Protein AF-A0A2D8RCN9-F1 (afdb_monomer)

Nearest PDB structures (foldseek):
  6jfw-assembly2_B  TM=8.640E-01  e=1.406E-09  Pseudomonas aeruginosa PAO1
  7rjj-assembly2_B  TM=8.449E-01  e=4.395E-07  Klebsiella pneumoniae subsp. pneumoniae
  5u1h-assembly3_C  TM=7.715E-01  e=1.608E-07  Pseudomonas aeruginosa PAO1
  7bba-assembly4_D  TM=8.956E-01  e=3.612E-06  Escherichia coli
  4g88-assembly4_G  TM=7.621E-01  e=7.806E-07  Acinetobacter baumannii

Structure (mmCIF, N/CA/C/O backbone):
data_AF-A0A2D8RCN9-F1
#
_entry.id   AF-A0A2D8RCN9-F1
#
loop_
_atom_site.group_PDB
_atom_site.id
_atom_site.type_symbol
_atom_site.label_atom_id
_atom_site.label_alt_id
_atom_site.label_comp_id
_atom_site.label_asym_id
_atom_site.label_entity_id
_atom_site.label_seq_id
_atom_site.pdbx_PDB_ins_code
_atom_site.Cartn_x
_atom_site.Cartn_y
_atom_site.Cartn_z
_atom_site.occupancy
_atom_site.B_iso_or_equiv
_atom_site.auth_seq_id
_atom_site.auth_comp_id
_atom_site.auth_asym_id
_atom_site.auth_atom_id
_atom_site.pdbx_PDB_model_num
ATOM 1 N N . MET A 1 1 ? -34.559 -6.025 42.434 1.00 45.88 1 MET A N 1
ATOM 2 C CA . MET A 1 1 ? -33.204 -6.104 43.014 1.00 45.88 1 MET A CA 1
ATOM 3 C C . MET A 1 1 ? -32.524 -4.749 42.819 1.00 45.88 1 MET A C 1
ATOM 5 O O . MET A 1 1 ? -33.248 -3.828 42.455 1.00 45.88 1 MET A O 1
ATOM 9 N N . ALA A 1 2 ? -31.255 -4.572 43.208 1.00 44.44 2 ALA A N 1
ATOM 10 C CA . ALA A 1 2 ? -30.602 -3.303 43.593 1.00 44.44 2 ALA A CA 1
ATOM 11 C C . ALA A 1 2 ? -31.522 -2.137 44.018 1.00 44.44 2 ALA A C 1
ATOM 13 O O . ALA A 1 2 ? -31.627 -1.945 45.213 1.00 44.44 2 ALA A O 1
ATOM 14 N N . ALA A 1 3 ? -32.235 -1.412 43.143 1.00 52.38 3 ALA A N 1
ATOM 15 C CA . ALA A 1 3 ? -33.271 -0.433 43.532 1.00 52.38 3 ALA A CA 1
ATOM 16 C C . ALA A 1 3 ? -34.379 -1.017 44.448 1.00 52.38 3 ALA A C 1
ATOM 18 O O . ALA A 1 3 ? -34.715 -0.443 45.481 1.00 52.38 3 ALA A O 1
ATOM 19 N N . ASP A 1 4 ? -34.890 -2.208 44.129 1.00 64.31 4 ASP A N 1
ATOM 20 C CA . ASP A 1 4 ? -35.843 -2.951 44.972 1.00 64.31 4 ASP A CA 1
ATOM 21 C C . ASP A 1 4 ? -35.150 -3.625 46.176 1.00 64.31 4 ASP A C 1
ATOM 23 O O . ASP A 1 4 ? -35.757 -3.775 47.229 1.00 64.31 4 ASP A O 1
ATOM 27 N N . ASP A 1 5 ? -33.847 -3.924 46.098 1.00 67.81 5 ASP A N 1
ATOM 28 C CA . ASP A 1 5 ? -33.084 -4.317 47.294 1.00 67.81 5 ASP A CA 1
ATOM 29 C C . ASP A 1 5 ? -32.803 -3.107 48.212 1.00 67.81 5 ASP A C 1
ATOM 31 O O . ASP A 1 5 ? -32.760 -3.273 49.426 1.00 67.81 5 ASP A O 1
ATOM 35 N N . PHE A 1 6 ? -32.691 -1.892 47.664 1.00 71.12 6 PHE A N 1
ATOM 36 C CA . PHE A 1 6 ? -32.593 -0.621 48.382 1.00 71.12 6 PHE A CA 1
ATOM 37 C C . PHE A 1 6 ? -33.920 -0.324 49.075 1.00 71.12 6 PHE A C 1
ATOM 39 O O . PHE A 1 6 ? -33.935 -0.117 50.281 1.00 71.12 6 PHE A O 1
ATOM 46 N N . SER A 1 7 ? -35.040 -0.431 48.352 1.00 75.50 7 SER A N 1
ATOM 47 C CA . SER A 1 7 ? -36.387 -0.293 48.916 1.00 75.50 7 SER A CA 1
ATOM 48 C C . SER A 1 7 ? -36.685 -1.369 49.972 1.00 75.50 7 SER A C 1
ATOM 50 O O . SER A 1 7 ? -37.251 -1.070 51.022 1.00 75.50 7 SER A O 1
ATOM 52 N N . GLN A 1 8 ? -36.233 -2.615 49.783 1.00 76.25 8 GLN A N 1
ATOM 53 C CA . GLN A 1 8 ? -36.321 -3.660 50.812 1.00 76.25 8 GLN A CA 1
ATOM 54 C C . GLN A 1 8 ? -35.371 -3.419 51.998 1.00 76.25 8 GLN A C 1
ATOM 56 O O . GLN A 1 8 ? -35.715 -3.787 53.123 1.00 76.25 8 GLN A O 1
ATOM 61 N N . ALA A 1 9 ? -34.192 -2.825 51.786 1.00 81.25 9 ALA A N 1
ATOM 62 C CA . ALA A 1 9 ? -33.274 -2.441 52.857 1.00 81.25 9 ALA A CA 1
ATOM 63 C C . ALA A 1 9 ? -33.846 -1.281 53.684 1.00 81.25 9 ALA A C 1
ATOM 65 O O . ALA A 1 9 ? -33.866 -1.365 54.908 1.00 81.25 9 ALA A O 1
ATOM 66 N N . GLU A 1 10 ? -34.394 -0.263 53.023 1.00 79.88 10 GLU A N 1
ATOM 67 C CA . GLU A 1 10 ? -35.113 0.867 53.614 1.00 79.88 10 GLU A CA 1
ATOM 68 C C . GLU A 1 10 ? -36.362 0.396 54.372 1.00 79.88 10 GLU A C 1
ATOM 70 O O . GLU A 1 10 ? -36.532 0.717 55.546 1.00 79.88 10 GLU A O 1
ATOM 75 N N . THR A 1 11 ? -37.175 -0.478 53.771 1.00 85.69 11 THR A N 1
ATOM 76 C CA . THR A 1 11 ? -38.325 -1.108 54.438 1.00 85.69 11 THR A CA 1
ATOM 77 C C . THR A 1 11 ? -37.889 -1.856 55.699 1.00 85.69 11 THR A C 1
ATOM 79 O O . THR A 1 11 ? -38.505 -1.707 56.753 1.00 85.69 11 THR A O 1
ATOM 82 N N . LYS A 1 12 ? -36.799 -2.635 55.643 1.00 85.81 12 LYS A N 1
ATOM 83 C CA . LYS A 1 12 ? -36.274 -3.349 56.820 1.00 85.81 12 LYS A CA 1
ATOM 84 C C . LYS A 1 12 ? -35.657 -2.422 57.860 1.00 85.81 12 LYS A C 1
ATOM 86 O O . LYS A 1 12 ? -35.765 -2.723 59.043 1.00 85.81 12 LYS A O 1
ATOM 91 N N . TYR A 1 13 ? -35.080 -1.298 57.452 1.00 80.94 13 TYR A N 1
ATOM 92 C CA . TYR A 1 13 ? -34.601 -0.253 58.352 1.00 80.94 13 TYR A CA 1
ATOM 93 C C . TYR A 1 13 ? -35.768 0.425 59.093 1.00 80.94 13 TYR A C 1
ATOM 95 O O . TYR A 1 13 ? -35.747 0.510 60.321 1.00 80.94 13 TYR A O 1
ATOM 103 N N . VAL A 1 14 ? -36.843 0.789 58.384 1.00 85.56 14 VAL A N 1
ATOM 104 C CA . VAL A 1 14 ? -38.084 1.330 58.973 1.00 85.56 14 VAL A CA 1
ATOM 105 C C . VAL A 1 14 ? -38.766 0.314 59.899 1.00 85.56 14 VAL A C 1
ATOM 107 O O . VAL A 1 14 ? -39.275 0.691 60.955 1.00 85.56 14 VAL A O 1
ATOM 110 N N . LEU A 1 15 ? -38.763 -0.977 59.551 1.00 86.31 15 LEU A N 1
ATOM 111 C CA . LEU A 1 15 ? -39.261 -2.039 60.433 1.00 86.31 15 LEU A CA 1
ATOM 112 C C . LEU A 1 15 ? -38.362 -2.224 61.667 1.00 86.31 15 LEU A C 1
ATOM 114 O O . LEU A 1 15 ? -38.881 -2.363 62.770 1.00 86.31 15 LEU A O 1
ATOM 118 N N . ALA A 1 16 ? -37.035 -2.159 61.520 1.00 81.75 16 ALA A N 1
ATOM 119 C CA . ALA A 1 16 ? -36.100 -2.252 62.642 1.00 81.75 16 ALA A CA 1
ATOM 120 C C . ALA A 1 16 ? -36.299 -1.104 63.649 1.00 81.75 16 ALA A C 1
ATOM 122 O O . ALA A 1 16 ? -36.331 -1.350 64.854 1.00 81.75 16 ALA A O 1
ATOM 123 N N . GLN A 1 17 ? -36.525 0.130 63.180 1.00 82.88 17 GLN A N 1
ATOM 124 C CA . GLN A 1 17 ? -36.860 1.265 64.057 1.00 82.88 17 GLN A CA 1
ATOM 125 C C . GLN A 1 17 ? -38.131 1.031 64.897 1.00 82.88 17 GLN A C 1
ATOM 127 O O . GLN A 1 17 ? -38.249 1.583 65.988 1.00 82.88 17 GLN A O 1
ATOM 132 N N . LYS A 1 18 ? -39.066 0.202 64.414 1.00 87.50 18 LYS A N 1
ATOM 133 C CA . LYS A 1 18 ? -40.339 -0.124 65.082 1.00 87.50 18 LYS A CA 1
ATOM 134 C C . LYS A 1 18 ? -40.298 -1.429 65.894 1.00 87.50 18 LYS A C 1
ATOM 136 O O . LYS A 1 18 ? -41.269 -1.736 66.583 1.00 87.50 18 LYS A O 1
ATOM 141 N N . ALA A 1 19 ? -39.205 -2.192 65.827 1.00 84.94 19 ALA A N 1
ATOM 142 C CA . ALA A 1 19 ? -39.074 -3.492 66.484 1.00 84.94 19 ALA A CA 1
ATOM 143 C C . ALA A 1 19 ? -38.985 -3.356 68.014 1.00 84.94 19 ALA A C 1
ATOM 145 O O . ALA A 1 19 ? -38.155 -2.600 68.536 1.00 84.94 19 ALA A O 1
ATOM 146 N N . GLN A 1 20 ? -39.811 -4.118 68.738 1.00 83.62 20 GLN A N 1
ATOM 147 C CA . GLN A 1 20 ? -39.915 -4.023 70.201 1.00 83.62 20 GLN A CA 1
ATOM 148 C C . GLN A 1 20 ? -38.786 -4.757 70.937 1.00 83.62 20 GLN A C 1
ATOM 150 O O . GLN A 1 20 ? -38.490 -4.425 72.083 1.00 83.62 20 GLN A O 1
ATOM 155 N N . THR A 1 21 ? -38.120 -5.717 70.287 1.00 88.00 21 THR A N 1
ATOM 156 C CA . THR A 1 21 ? -37.017 -6.487 70.885 1.00 88.00 21 THR A CA 1
ATOM 157 C C . THR A 1 21 ? -35.681 -6.207 70.196 1.00 88.00 21 THR A C 1
ATOM 159 O O . THR A 1 21 ? -35.629 -5.912 69.000 1.00 88.00 21 THR A O 1
ATOM 162 N N . SER A 1 22 ? -34.575 -6.327 70.941 1.00 79.56 22 SER A N 1
ATOM 163 C CA . SER A 1 22 ? -33.226 -6.130 70.385 1.00 79.56 22 SER A CA 1
ATOM 164 C C . SER A 1 22 ? -32.898 -7.156 69.294 1.00 79.56 22 SER A C 1
ATOM 166 O O . SER A 1 22 ? -32.388 -6.785 68.242 1.00 79.56 22 SER A O 1
ATOM 168 N N . ALA A 1 23 ? -33.254 -8.428 69.506 1.00 84.06 23 ALA A N 1
ATOM 169 C CA . ALA A 1 23 ? -32.973 -9.515 68.565 1.00 84.06 23 ALA A CA 1
ATOM 170 C C . ALA A 1 23 ? -33.736 -9.369 67.233 1.00 84.06 23 ALA A C 1
ATOM 172 O O . ALA A 1 23 ? -33.190 -9.628 66.161 1.00 84.06 23 ALA A O 1
ATOM 173 N N . GLU A 1 24 ? -34.991 -8.913 67.274 1.00 79.44 24 GLU A N 1
ATOM 174 C CA . GLU A 1 24 ? -35.773 -8.619 66.068 1.00 79.44 24 GLU A CA 1
ATOM 175 C C . GLU A 1 24 ? -35.182 -7.432 65.294 1.00 79.44 24 GLU A C 1
ATOM 177 O O . GLU A 1 24 ? -35.004 -7.509 64.075 1.00 79.44 24 GLU A O 1
ATOM 182 N N . ARG A 1 25 ? -34.813 -6.363 66.013 1.00 85.06 25 ARG A N 1
ATOM 183 C CA . ARG A 1 25 ? -34.177 -5.160 65.459 1.00 85.06 25 ARG A CA 1
ATOM 184 C C . ARG A 1 25 ? -32.861 -5.488 64.753 1.00 85.06 25 ARG A C 1
ATOM 186 O O . ARG A 1 25 ? -32.654 -5.069 63.616 1.00 85.06 25 ARG A O 1
ATOM 193 N N . GLU A 1 26 ? -32.013 -6.284 65.395 1.00 82.69 26 GLU A N 1
ATOM 194 C CA . GLU A 1 26 ? -30.737 -6.763 64.859 1.00 82.69 26 GLU A CA 1
ATOM 195 C C . GLU A 1 26 ? -30.936 -7.679 63.639 1.00 82.69 26 GLU A C 1
ATOM 197 O O . GLU A 1 26 ? -30.328 -7.470 62.590 1.00 82.69 26 GLU A O 1
ATOM 202 N N . SER A 1 27 ? -31.878 -8.625 63.712 1.00 88.25 27 SER A N 1
ATOM 203 C CA . SER A 1 27 ? -32.234 -9.506 62.592 1.00 88.25 27 SER A CA 1
ATOM 204 C C . SER A 1 27 ? -32.756 -8.745 61.364 1.00 88.25 27 SER A C 1
ATOM 206 O O . SER A 1 27 ? -32.483 -9.134 60.223 1.00 88.25 27 SER A O 1
ATOM 208 N N . LEU A 1 28 ? -33.529 -7.675 61.565 1.00 82.81 28 LEU A N 1
ATOM 209 C CA . LEU A 1 28 ? -34.005 -6.808 60.484 1.00 82.81 28 LEU A CA 1
ATOM 210 C C . LEU A 1 28 ? -32.869 -5.951 59.912 1.00 82.81 28 LEU A C 1
ATOM 212 O O . LEU A 1 28 ? -32.741 -5.878 58.690 1.00 82.81 28 LEU A O 1
ATOM 216 N N . ALA A 1 29 ? -32.007 -5.390 60.767 1.00 76.25 29 ALA A N 1
ATOM 217 C CA . ALA A 1 29 ? -30.841 -4.610 60.357 1.00 76.25 29 ALA A CA 1
ATOM 218 C C . ALA A 1 29 ? -29.852 -5.437 59.518 1.00 76.25 29 ALA A C 1
ATOM 220 O O . ALA A 1 29 ? -29.492 -5.012 58.422 1.00 76.25 29 ALA A O 1
ATOM 221 N N . ILE A 1 30 ? -29.489 -6.651 59.954 1.00 83.81 30 ILE A N 1
ATOM 222 C CA . ILE A 1 30 ? -28.629 -7.573 59.187 1.00 83.81 30 ILE A CA 1
ATOM 223 C C . ILE A 1 30 ? -29.259 -7.869 57.820 1.00 83.81 30 ILE A C 1
ATOM 225 O O . ILE A 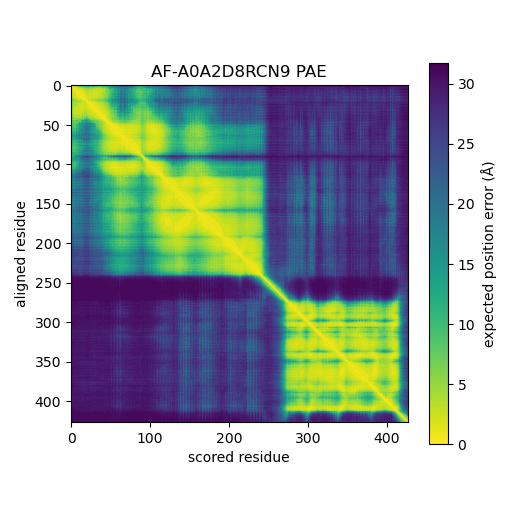1 30 ? -28.617 -7.697 56.785 1.00 83.81 30 ILE A O 1
ATOM 229 N N . ARG A 1 31 ? -30.547 -8.237 57.789 1.00 83.06 31 ARG A N 1
ATOM 230 C CA . ARG A 1 31 ? -31.265 -8.539 56.538 1.00 83.06 31 ARG A CA 1
ATOM 231 C C . ARG A 1 31 ? -31.458 -7.317 55.628 1.00 83.06 31 ARG A C 1
ATOM 233 O O . ARG A 1 31 ? -31.720 -7.514 54.439 1.00 83.06 31 ARG A O 1
ATOM 240 N N . GLY A 1 32 ? -31.367 -6.097 56.158 1.00 79.44 32 GLY A N 1
ATOM 241 C CA . GLY A 1 32 ? -31.302 -4.847 55.396 1.00 79.44 32 GLY A CA 1
ATOM 242 C C . GLY A 1 32 ? -29.897 -4.574 54.851 1.00 79.44 32 GLY A C 1
ATOM 243 O O . GLY A 1 32 ? -29.747 -4.297 53.666 1.00 79.44 32 GLY A O 1
ATOM 244 N N . LEU A 1 33 ? -28.854 -4.759 55.664 1.00 81.19 33 LEU A N 1
ATOM 245 C CA . LEU A 1 33 ? -27.451 -4.613 55.256 1.00 81.19 33 LEU A CA 1
ATOM 246 C C . LEU A 1 33 ? -27.048 -5.614 54.166 1.00 81.19 33 LEU A C 1
ATOM 248 O O . LEU A 1 33 ? -26.389 -5.225 53.206 1.00 81.19 33 LEU A O 1
ATOM 252 N N . THR A 1 34 ? -27.491 -6.875 54.238 1.00 82.88 34 THR A N 1
ATOM 253 C CA . THR A 1 34 ? -27.277 -7.855 53.154 1.00 82.88 34 THR A CA 1
ATOM 254 C C . THR A 1 34 ? -27.905 -7.385 51.841 1.00 82.88 34 THR A C 1
ATOM 256 O O . THR A 1 34 ? -27.310 -7.544 50.775 1.00 82.88 34 THR A O 1
ATOM 259 N N . LYS A 1 35 ? -29.095 -6.774 51.907 1.00 79.12 35 LYS A N 1
ATOM 260 C CA . LYS A 1 35 ? -29.800 -6.226 50.742 1.00 79.12 35 LYS A CA 1
ATOM 261 C C . LYS A 1 35 ? -29.072 -5.007 50.168 1.00 79.12 35 LYS A C 1
ATOM 263 O O . LYS A 1 35 ? -28.810 -4.983 48.970 1.00 79.12 35 LYS A O 1
ATOM 268 N N . LEU A 1 36 ? -28.637 -4.077 51.019 1.00 77.44 36 LEU A N 1
ATOM 269 C CA . LEU A 1 36 ? -27.846 -2.909 50.624 1.00 77.44 36 LEU A CA 1
ATOM 270 C C . LEU A 1 36 ? -26.486 -3.300 50.010 1.00 77.44 36 LEU A C 1
ATOM 272 O O . LEU A 1 36 ? -26.082 -2.743 48.995 1.00 77.44 36 LEU A O 1
ATOM 276 N N . SER A 1 37 ? -25.806 -4.296 50.587 1.00 76.25 37 SER A N 1
ATOM 277 C CA . SER A 1 37 ? -24.548 -4.859 50.073 1.00 76.25 37 SER A CA 1
ATOM 278 C C . SER A 1 37 ? -24.736 -5.510 48.697 1.00 76.25 37 SER A C 1
ATOM 280 O O . SER A 1 37 ? -24.007 -5.200 47.758 1.00 76.25 37 SER A O 1
ATOM 282 N N . THR A 1 38 ? -25.790 -6.321 48.539 1.00 73.75 38 THR A N 1
ATOM 283 C CA . THR A 1 38 ? -26.165 -6.925 47.248 1.00 73.75 38 THR A CA 1
ATOM 284 C C . THR A 1 38 ? -26.457 -5.852 46.196 1.00 73.75 38 THR A C 1
ATOM 286 O O . THR A 1 38 ? -26.007 -5.965 45.055 1.00 73.75 38 THR A O 1
ATOM 289 N N . ALA A 1 39 ? -27.178 -4.794 46.582 1.00 69.06 39 ALA A N 1
ATOM 290 C CA . ALA A 1 39 ? -27.499 -3.681 45.700 1.00 69.06 39 ALA A CA 1
ATOM 291 C C . ALA A 1 39 ? -26.240 -2.931 45.241 1.00 69.06 39 ALA A C 1
ATOM 293 O O . ALA A 1 39 ? -26.051 -2.676 44.051 1.00 69.06 39 ALA A O 1
ATOM 294 N N . ARG A 1 40 ? -25.349 -2.630 46.189 1.00 71.75 40 ARG A N 1
ATOM 295 C CA . ARG A 1 40 ? -24.072 -1.966 45.939 1.00 71.75 40 ARG A CA 1
ATOM 296 C C . ARG A 1 40 ? -23.185 -2.775 44.992 1.00 71.75 40 ARG A C 1
ATOM 298 O O . ARG A 1 40 ? -22.709 -2.223 44.009 1.00 71.75 40 ARG A O 1
ATOM 305 N N . GLN A 1 41 ? -23.036 -4.077 45.229 1.00 71.75 41 GLN A N 1
ATOM 306 C CA . GLN A 1 41 ? -22.206 -4.955 44.398 1.00 71.75 41 GLN A CA 1
ATOM 307 C C . GLN A 1 41 ? -22.737 -5.076 42.954 1.00 71.75 41 GLN A C 1
ATOM 309 O O . GLN A 1 41 ? -21.954 -5.157 42.009 1.00 71.75 41 GLN A O 1
ATOM 314 N N . GLN A 1 42 ? -24.063 -5.040 42.761 1.00 68.94 42 GLN A N 1
ATOM 315 C CA . GLN A 1 42 ? -24.689 -4.997 41.429 1.00 68.94 42 GLN A CA 1
ATOM 316 C C . GLN A 1 42 ? -24.431 -3.661 40.712 1.00 68.94 42 GLN A C 1
ATOM 318 O O . GLN A 1 42 ? -24.084 -3.658 39.530 1.00 68.94 42 GLN A O 1
ATOM 323 N N . ALA A 1 43 ? -24.546 -2.536 41.425 1.00 69.56 43 ALA A N 1
ATOM 324 C CA . ALA A 1 43 ? -24.258 -1.210 40.880 1.00 69.56 43 ALA A CA 1
ATOM 325 C C . ALA A 1 43 ? -22.771 -1.040 40.516 1.00 69.56 43 ALA A C 1
ATOM 327 O O . ALA A 1 43 ? -22.462 -0.563 39.426 1.00 69.56 43 ALA A O 1
ATOM 328 N N . GLU A 1 44 ? -21.855 -1.490 41.380 1.00 72.12 44 GLU A N 1
ATOM 329 C CA . GLU A 1 44 ? -20.406 -1.494 41.133 1.00 72.12 44 GLU A CA 1
ATOM 330 C C . GLU A 1 44 ? -20.044 -2.367 39.915 1.00 72.12 44 GLU A C 1
ATOM 332 O O . GLU A 1 44 ? -19.248 -1.949 39.076 1.00 72.12 44 GLU A O 1
ATOM 337 N N . GLY A 1 45 ? -20.684 -3.532 39.750 1.00 69.31 45 GLY A N 1
ATOM 338 C CA . GLY A 1 45 ? -20.479 -4.407 38.589 1.00 69.31 45 GLY A CA 1
ATOM 339 C C . GLY A 1 45 ? -20.913 -3.789 37.253 1.00 69.31 45 GLY A C 1
ATOM 340 O O . GLY A 1 45 ? -20.202 -3.926 36.257 1.00 69.31 45 GLY A O 1
ATOM 341 N N . PHE A 1 46 ? -22.044 -3.073 37.215 1.00 70.19 46 PHE A N 1
ATOM 342 C CA . PHE A 1 46 ? -22.456 -2.340 36.011 1.00 70.19 46 PHE A CA 1
ATOM 343 C C . PHE A 1 46 ? -21.558 -1.124 35.752 1.00 70.19 46 PHE A C 1
ATOM 345 O O . PHE A 1 46 ? -21.108 -0.935 34.624 1.00 70.19 46 PHE A O 1
ATOM 352 N N . ALA A 1 47 ? -21.227 -0.349 36.790 1.00 72.50 47 ALA A N 1
ATOM 353 C CA . ALA A 1 47 ? -20.329 0.801 36.680 1.00 72.50 47 ALA A CA 1
ATOM 354 C C . ALA A 1 47 ? -18.927 0.413 36.168 1.00 72.50 47 ALA A C 1
ATOM 356 O O . ALA A 1 47 ? -18.324 1.175 35.417 1.00 72.50 47 ALA A O 1
ATOM 357 N N . ALA A 1 48 ? -18.433 -0.782 36.509 1.00 75.69 48 ALA A N 1
ATOM 358 C CA . ALA A 1 48 ? -17.174 -1.315 35.989 1.00 75.69 48 ALA A CA 1
ATOM 359 C C . ALA A 1 48 ? -17.244 -1.735 34.505 1.00 75.69 48 ALA A C 1
ATOM 361 O O . ALA A 1 48 ? -16.242 -1.646 33.798 1.00 75.69 48 ALA A O 1
ATOM 362 N N . ALA A 1 49 ? -18.405 -2.190 34.020 1.00 77.75 49 ALA A N 1
ATOM 363 C CA . ALA A 1 49 ? -18.581 -2.663 32.642 1.00 77.75 49 ALA A CA 1
ATOM 364 C C . ALA A 1 49 ? -19.048 -1.569 31.660 1.00 77.75 49 ALA A C 1
ATOM 366 O O . ALA A 1 49 ? -18.796 -1.672 30.458 1.00 77.75 49 ALA A O 1
ATOM 367 N N . ALA A 1 50 ? -19.711 -0.519 32.157 1.00 79.56 50 ALA A N 1
ATOM 368 C CA . ALA A 1 50 ? -20.263 0.560 31.341 1.00 79.56 50 ALA A CA 1
ATOM 369 C C . ALA A 1 50 ? -19.223 1.294 30.462 1.00 79.56 50 ALA A C 1
ATOM 371 O O . ALA A 1 50 ? -19.542 1.519 29.295 1.00 79.56 50 ALA A O 1
ATOM 372 N N . PRO A 1 51 ? -17.987 1.606 30.920 1.00 84.69 51 PRO A N 1
ATOM 373 C CA . PRO A 1 51 ? -16.969 2.218 30.062 1.00 84.69 51 PRO A CA 1
ATOM 374 C C . PRO A 1 51 ? -16.642 1.353 28.841 1.00 84.69 51 PRO A C 1
ATOM 376 O O . PRO A 1 51 ? -16.762 1.816 27.714 1.00 84.69 51 PRO A O 1
ATOM 379 N N . ALA A 1 52 ? -16.368 0.059 29.043 1.00 85.38 52 ALA A N 1
ATOM 380 C CA . ALA A 1 52 ? -16.050 -0.862 27.951 1.00 85.38 52 ALA A CA 1
ATOM 381 C C . ALA A 1 52 ? -17.214 -1.033 26.953 1.00 85.38 52 ALA A C 1
ATOM 383 O O . ALA A 1 52 ? -16.987 -1.191 25.753 1.00 85.38 52 ALA A O 1
ATOM 384 N N . LEU A 1 53 ? -18.462 -0.982 27.433 1.00 87.19 53 LEU A N 1
ATOM 385 C CA . LEU A 1 53 ? -19.659 -1.001 26.589 1.00 87.19 53 LEU A CA 1
ATOM 386 C C . LEU A 1 53 ? -19.796 0.275 25.748 1.00 87.19 53 LEU A C 1
ATOM 388 O O . LEU A 1 53 ? -20.066 0.184 24.550 1.00 87.19 53 LEU A O 1
ATOM 392 N N . ILE A 1 54 ? -19.559 1.445 26.348 1.00 86.38 54 ILE A N 1
ATOM 393 C CA . ILE A 1 54 ? -19.537 2.734 25.644 1.00 86.38 54 ILE A CA 1
ATOM 394 C C . ILE A 1 54 ? -18.418 2.741 24.595 1.00 86.38 54 ILE A C 1
ATOM 396 O O . ILE A 1 54 ? -18.688 3.066 23.440 1.00 86.38 54 ILE A O 1
ATOM 400 N N . ASP A 1 55 ? -17.210 2.299 24.950 1.00 85.06 55 ASP A N 1
ATOM 401 C CA . ASP A 1 55 ? -16.057 2.237 24.047 1.00 85.06 55 ASP A CA 1
ATOM 402 C C . ASP A 1 55 ? -16.325 1.336 22.834 1.00 85.06 55 ASP A C 1
ATOM 404 O O . ASP A 1 55 ? -16.076 1.738 21.696 1.00 85.06 55 ASP A O 1
ATOM 408 N N . GLN A 1 56 ? -16.875 0.127 23.035 1.00 87.75 56 GLN A N 1
ATOM 409 C CA . GLN A 1 56 ? -17.206 -0.757 21.908 1.00 87.75 56 GLN A CA 1
ATOM 410 C C . GLN A 1 56 ? -18.354 -0.208 21.053 1.00 87.75 56 GLN A C 1
ATOM 412 O O . GLN A 1 56 ? -18.291 -0.317 19.829 1.00 87.75 56 GLN A O 1
ATOM 417 N N . ARG A 1 57 ? -19.371 0.429 21.651 1.00 93.50 57 ARG A N 1
ATOM 418 C CA . ARG A 1 57 ? -20.438 1.101 20.892 1.00 93.50 57 ARG A CA 1
ATOM 419 C C . ARG A 1 57 ? -19.887 2.267 20.065 1.00 93.50 57 ARG A C 1
ATOM 421 O O . ARG A 1 57 ? -20.226 2.392 18.891 1.00 93.50 57 ARG A O 1
ATOM 428 N N . MET A 1 58 ? -19.015 3.096 20.639 1.00 86.75 58 MET A N 1
ATOM 429 C CA . MET A 1 58 ? -18.353 4.192 19.923 1.00 86.75 58 MET A CA 1
ATOM 430 C C . MET A 1 58 ? -17.461 3.676 18.790 1.00 86.75 58 MET A C 1
ATOM 432 O O . MET A 1 58 ? -17.477 4.249 17.702 1.00 86.75 58 MET A O 1
ATOM 436 N N . LEU A 1 59 ? -16.737 2.573 19.001 1.00 82.12 59 LEU A N 1
ATOM 437 C CA . LEU A 1 59 ? -15.951 1.916 17.955 1.00 82.12 59 LEU A CA 1
ATOM 438 C C . LEU A 1 59 ? -16.842 1.370 16.826 1.00 82.12 59 LEU A C 1
ATOM 440 O O . LEU A 1 59 ? -16.508 1.541 15.655 1.00 82.12 59 LEU A O 1
ATOM 444 N N . ALA A 1 60 ? -17.997 0.783 17.157 1.00 85.81 60 ALA A N 1
ATOM 445 C CA . ALA A 1 60 ? -18.982 0.329 16.176 1.00 85.81 60 ALA A CA 1
ATOM 446 C C . ALA A 1 60 ? -19.529 1.490 15.327 1.00 85.81 60 ALA A C 1
ATOM 448 O O . ALA A 1 60 ? -19.520 1.396 14.101 1.00 85.81 60 ALA A O 1
ATOM 449 N N . VAL A 1 61 ? -19.900 2.620 15.936 1.00 84.88 61 VAL A N 1
ATOM 450 C CA . VAL A 1 61 ? -20.302 3.826 15.183 1.00 84.88 61 VAL A CA 1
ATOM 451 C C . VAL A 1 61 ? -19.146 4.353 14.324 1.00 84.88 61 VAL A C 1
ATOM 453 O O . VAL A 1 61 ? -19.328 4.597 13.137 1.00 84.88 61 VAL A O 1
ATOM 456 N N . LYS A 1 62 ? -17.925 4.457 14.871 1.00 78.25 62 LYS A N 1
ATOM 457 C CA . LYS A 1 62 ? -16.747 4.928 14.119 1.00 78.25 62 LYS A CA 1
ATOM 458 C C . LYS A 1 62 ? -16.437 4.048 12.897 1.00 78.25 62 LYS A C 1
ATOM 460 O O . LYS A 1 62 ? -16.036 4.570 11.864 1.00 78.25 62 LYS A O 1
ATOM 465 N N . SER A 1 63 ? -16.656 2.737 12.998 1.00 80.56 63 SER A N 1
ATOM 466 C CA . SER A 1 63 ? -16.507 1.784 11.886 1.00 80.56 63 SER A CA 1
ATOM 467 C C . SER A 1 63 ? -17.622 1.837 10.828 1.00 80.56 63 SER A C 1
ATOM 469 O O . SER A 1 63 ? -17.573 1.079 9.860 1.00 80.56 63 SER A O 1
ATOM 471 N N . GLY A 1 64 ? -18.654 2.666 11.028 1.00 83.31 64 GLY A N 1
ATOM 472 C CA . GLY A 1 64 ? -19.840 2.728 10.174 1.00 83.31 64 GLY A CA 1
ATOM 473 C C . GLY A 1 64 ? -20.813 1.556 10.348 1.00 83.31 64 GLY A C 1
ATOM 474 O O . GLY A 1 64 ? -21.618 1.300 9.455 1.00 83.31 64 GLY A O 1
ATOM 475 N N . ALA A 1 65 ? -20.761 0.807 11.456 1.00 86.44 65 ALA A N 1
ATOM 476 C CA . ALA A 1 65 ? -21.648 -0.342 11.671 1.00 86.44 65 ALA A CA 1
ATOM 477 C C . ALA A 1 65 ? -23.128 0.057 11.838 1.00 86.44 65 ALA A C 1
ATOM 479 O O . ALA A 1 65 ? -24.022 -0.711 11.494 1.00 86.44 65 ALA A O 1
ATOM 480 N N . ASP A 1 66 ? -23.389 1.274 12.310 1.00 84.56 66 ASP A N 1
ATOM 481 C CA . ASP A 1 66 ? -24.710 1.905 12.396 1.00 84.56 66 ASP A CA 1
ATOM 482 C C . ASP A 1 66 ? -25.382 2.096 11.022 1.00 84.56 66 ASP A C 1
ATOM 484 O O . ASP A 1 66 ? -26.609 2.035 10.906 1.00 84.56 66 ASP A O 1
ATOM 488 N N . THR A 1 67 ? -24.581 2.272 9.967 1.00 83.19 67 THR A N 1
ATOM 489 C CA . THR A 1 67 ? -25.048 2.412 8.580 1.00 83.19 67 THR A CA 1
ATOM 490 C C . THR A 1 67 ? -24.942 1.100 7.804 1.00 83.19 67 THR A C 1
ATOM 492 O O . THR A 1 67 ? -25.948 0.619 7.280 1.00 83.19 67 THR A O 1
ATOM 495 N N . ALA A 1 68 ? -23.762 0.473 7.778 1.00 82.19 68 ALA A N 1
ATOM 496 C CA . ALA A 1 68 ? -23.495 -0.767 7.045 1.00 82.19 68 ALA A CA 1
ATOM 497 C C . ALA A 1 68 ? -24.237 -1.989 7.616 1.00 82.19 68 ALA A C 1
ATOM 499 O O . ALA A 1 68 ? -24.502 -2.947 6.892 1.00 82.19 68 ALA A O 1
ATOM 500 N N . ARG A 1 69 ? -24.578 -1.958 8.910 1.00 89.06 69 ARG A N 1
ATOM 501 C CA . ARG A 1 69 ? -25.185 -3.067 9.660 1.00 89.06 69 ARG A CA 1
ATOM 502 C C . ARG A 1 69 ? -26.411 -2.622 10.465 1.00 89.06 69 ARG A C 1
ATOM 504 O O . ARG A 1 69 ? -26.713 -3.157 11.528 1.00 89.06 69 ARG A O 1
ATOM 511 N N . LYS A 1 70 ? -27.143 -1.640 9.925 1.00 87.06 70 LYS A N 1
ATOM 512 C CA . LYS A 1 70 ? -28.234 -0.907 10.587 1.00 87.06 70 LYS A CA 1
ATOM 513 C C . LYS A 1 70 ? -29.231 -1.774 11.370 1.00 87.06 70 LYS A C 1
ATOM 515 O O . LYS A 1 70 ? -29.616 -1.390 12.468 1.00 87.06 70 LYS A O 1
ATOM 520 N N . SER A 1 71 ? -29.661 -2.920 10.841 1.00 90.62 71 SER A N 1
ATOM 521 C CA . SER A 1 71 ? -30.598 -3.826 11.529 1.00 90.62 71 SER A CA 1
ATOM 522 C C . SER A 1 71 ? -29.991 -4.482 12.774 1.00 90.62 71 SER A C 1
ATOM 524 O O . SER A 1 71 ? -30.631 -4.513 13.822 1.00 90.62 71 SER A O 1
ATOM 526 N N . GLU A 1 72 ? -28.756 -4.976 12.678 1.00 92.19 72 GLU A N 1
ATOM 527 C CA . GLU A 1 72 ? -28.024 -5.570 13.803 1.00 92.19 72 GLU A CA 1
ATOM 528 C C . GLU A 1 72 ? -27.674 -4.508 14.853 1.00 92.19 72 GLU A C 1
ATOM 530 O O . GLU A 1 72 ? -27.819 -4.753 16.051 1.00 92.19 72 GLU A O 1
ATOM 535 N N . PHE A 1 73 ? -27.287 -3.310 14.400 1.00 89.31 73 PHE A N 1
ATOM 536 C CA . PHE A 1 73 ? -26.976 -2.184 15.274 1.00 89.31 73 PHE A CA 1
ATOM 537 C C . PHE A 1 73 ? -28.215 -1.719 16.047 1.00 89.31 73 PHE A C 1
ATOM 539 O O . PHE A 1 73 ? -28.162 -1.631 17.268 1.00 89.31 73 PHE A O 1
ATOM 546 N N . LEU A 1 74 ? -29.359 -1.514 15.381 1.00 90.75 74 LEU A N 1
ATOM 547 C CA . LEU A 1 74 ? -30.615 -1.155 16.054 1.00 90.75 74 LEU A CA 1
ATOM 548 C C . LEU A 1 74 ? -31.076 -2.231 17.050 1.00 90.75 74 LEU A C 1
ATOM 550 O O . LEU A 1 74 ? -31.520 -1.887 18.139 1.00 90.75 74 LEU A O 1
ATOM 554 N N . ALA A 1 75 ? -30.902 -3.518 16.735 1.00 92.44 75 ALA A N 1
ATOM 555 C CA . ALA A 1 75 ? -31.190 -4.601 17.678 1.00 92.44 75 ALA A CA 1
ATOM 556 C C . ALA A 1 75 ? -30.220 -4.635 18.881 1.00 92.44 75 ALA A C 1
ATOM 558 O O . ALA A 1 75 ? -30.562 -5.170 19.936 1.00 92.44 75 ALA A O 1
ATOM 559 N N . ALA A 1 76 ? -29.005 -4.091 18.749 1.00 90.69 76 ALA A N 1
ATOM 560 C CA . ALA A 1 76 ? -28.095 -3.878 19.874 1.00 90.69 76 ALA A CA 1
ATOM 561 C C . ALA A 1 76 ? -28.487 -2.637 20.698 1.00 90.69 76 ALA A C 1
ATOM 563 O O . ALA A 1 76 ? -28.462 -2.709 21.924 1.00 90.69 76 ALA A O 1
ATOM 564 N N . GLU A 1 77 ? -28.926 -1.548 20.056 1.00 93.88 77 GLU A N 1
ATOM 565 C CA . GLU A 1 77 ? -29.454 -0.355 20.739 1.00 93.88 77 GLU A CA 1
ATOM 566 C C . GLU A 1 77 ? -30.729 -0.667 21.540 1.00 93.88 77 GLU A C 1
ATOM 568 O O . GLU A 1 77 ? -30.822 -0.278 22.698 1.00 93.88 77 GLU A O 1
ATOM 573 N N . GLU A 1 78 ? -31.672 -1.439 20.989 1.00 90.50 78 GLU A N 1
ATOM 574 C CA . GLU A 1 78 ? -32.877 -1.894 21.707 1.00 90.50 78 GLU A CA 1
ATOM 575 C C . GLU A 1 78 ? -32.512 -2.757 22.930 1.00 90.50 78 GLU A C 1
ATOM 577 O O . GLU A 1 78 ? -33.116 -2.644 24.001 1.00 90.50 78 GLU A O 1
ATOM 582 N N . GLN A 1 79 ? -31.473 -3.593 22.810 1.00 89.25 79 GLN A N 1
ATOM 583 C CA . GLN A 1 79 ? -30.938 -4.354 23.941 1.00 89.25 79 GLN A CA 1
ATOM 584 C C . GLN A 1 79 ? -30.248 -3.451 24.970 1.00 89.25 79 GLN A C 1
ATOM 586 O O . GLN A 1 79 ? -30.418 -3.683 26.165 1.00 89.25 79 GLN A O 1
ATOM 591 N N . LEU A 1 80 ? -29.524 -2.414 24.541 1.00 88.06 80 LEU A N 1
ATOM 592 C CA . LEU A 1 80 ? -28.911 -1.415 25.419 1.00 88.06 80 LEU A CA 1
ATOM 593 C C . LEU A 1 80 ? -29.965 -0.605 26.186 1.00 88.06 80 LEU A C 1
ATOM 595 O O . LEU A 1 80 ? -29.832 -0.427 27.395 1.00 88.06 80 LEU A O 1
ATOM 599 N N . GLU A 1 81 ? -31.022 -0.160 25.508 1.00 85.50 81 GLU A N 1
ATOM 600 C CA . GLU A 1 81 ? -32.147 0.559 26.107 1.00 85.50 81 GLU A CA 1
ATOM 601 C C . GLU A 1 81 ? -32.880 -0.339 27.109 1.00 85.50 81 GLU A C 1
ATOM 603 O O . GLU A 1 81 ? -33.005 0.020 28.279 1.00 85.50 81 GLU A O 1
ATOM 608 N N . THR A 1 82 ? -33.230 -1.568 26.711 1.00 84.25 82 THR A N 1
ATOM 609 C CA . THR A 1 82 ? -33.828 -2.575 27.607 1.00 84.25 82 THR A CA 1
ATOM 610 C C . THR A 1 82 ? -32.939 -2.855 28.824 1.00 84.25 82 THR A C 1
ATOM 612 O O . THR A 1 82 ? -33.447 -3.036 29.930 1.00 84.25 82 THR A O 1
ATOM 615 N N . MET A 1 83 ? -31.612 -2.867 28.663 1.00 79.38 83 MET A N 1
ATOM 616 C CA . MET A 1 83 ? -30.662 -3.011 29.770 1.00 79.38 83 MET A CA 1
ATOM 617 C C . MET A 1 83 ? -30.625 -1.795 30.695 1.00 79.38 83 MET A C 1
ATOM 619 O O . MET A 1 83 ? -30.599 -1.976 31.912 1.00 79.38 83 MET A O 1
ATOM 623 N N . ALA A 1 84 ? -30.622 -0.580 30.147 1.00 76.88 84 ALA A N 1
ATOM 624 C CA . ALA A 1 84 ? -30.644 0.657 30.923 1.00 76.88 84 ALA A CA 1
ATOM 625 C C . ALA A 1 84 ? -31.952 0.790 31.720 1.00 76.88 84 ALA A C 1
ATOM 627 O O . ALA A 1 84 ? -31.928 1.151 32.897 1.00 76.88 84 ALA A O 1
ATOM 628 N N . ASP A 1 85 ? -33.076 0.398 31.122 1.00 75.69 85 ASP A N 1
ATOM 629 C CA . ASP A 1 85 ? -34.388 0.395 31.765 1.00 75.69 85 ASP A CA 1
ATOM 630 C C . ASP A 1 85 ? -34.543 -0.739 32.789 1.00 75.69 85 ASP A C 1
ATOM 632 O O . ASP A 1 85 ? -35.083 -0.548 33.882 1.00 75.69 85 ASP A O 1
ATOM 636 N N . ALA A 1 86 ? -33.994 -1.922 32.504 1.00 70.00 86 ALA A N 1
ATOM 637 C CA . ALA A 1 86 ? -33.880 -2.985 33.496 1.00 70.00 86 ALA A CA 1
ATOM 638 C C . ALA A 1 86 ? -32.985 -2.556 34.670 1.00 70.00 86 ALA A C 1
ATOM 640 O O . ALA A 1 86 ? -33.293 -2.895 35.818 1.00 70.00 86 ALA A O 1
ATOM 641 N N . PHE A 1 87 ? -31.919 -1.787 34.415 1.00 67.00 87 PHE A N 1
ATOM 642 C CA . PHE A 1 87 ? -31.048 -1.237 35.449 1.00 67.00 87 PHE A CA 1
ATOM 643 C C . PHE A 1 87 ? -31.774 -0.198 36.309 1.00 67.00 87 PHE A C 1
ATOM 645 O O . PHE A 1 87 ? -31.804 -0.351 37.528 1.00 67.00 87 PHE A O 1
ATOM 652 N N . SER A 1 88 ? -32.435 0.790 35.699 1.00 65.62 88 SER A N 1
ATOM 653 C CA . SER A 1 88 ? -33.154 1.852 36.417 1.00 65.62 88 SER A CA 1
ATOM 654 C C . SER A 1 88 ? -34.318 1.320 37.267 1.00 65.62 88 SER A C 1
ATOM 656 O O . SER A 1 88 ? -34.537 1.801 38.378 1.00 65.62 88 SER A O 1
ATOM 658 N N . ARG A 1 89 ? -35.033 0.290 36.788 1.00 64.31 89 ARG A N 1
ATOM 659 C CA . ARG A 1 89 ? -36.212 -0.282 37.467 1.00 64.31 89 ARG A CA 1
ATOM 660 C C . ARG A 1 89 ? -35.890 -1.428 38.430 1.00 64.31 89 ARG A C 1
ATOM 662 O O . ARG A 1 89 ? -36.558 -1.582 39.448 1.00 64.31 89 ARG A O 1
ATOM 669 N N . THR A 1 90 ? -34.922 -2.288 38.098 1.00 52.50 90 THR A N 1
ATOM 670 C CA . THR A 1 90 ? -34.702 -3.570 38.810 1.00 52.50 90 THR A CA 1
ATOM 671 C C . THR A 1 90 ? -33.247 -3.896 39.129 1.00 52.50 90 THR A C 1
ATOM 673 O O . THR A 1 90 ? -33.010 -4.841 39.889 1.00 52.50 90 THR A O 1
ATOM 676 N N . ALA A 1 91 ? -32.305 -3.153 38.538 1.00 56.66 91 ALA A N 1
ATOM 677 C CA . ALA A 1 91 ? -30.863 -3.143 38.774 1.00 56.66 91 ALA A CA 1
ATOM 678 C C . ALA A 1 91 ? -30.128 -4.501 38.797 1.00 56.66 91 ALA A C 1
ATOM 680 O O . ALA A 1 91 ? -28.953 -4.571 39.152 1.00 56.66 91 ALA A O 1
ATOM 681 N N . LYS A 1 92 ? -30.778 -5.576 38.337 1.00 52.94 92 LYS A N 1
ATOM 682 C CA . LYS A 1 92 ? -30.162 -6.889 38.146 1.00 52.94 92 LYS A CA 1
ATOM 683 C C . LYS A 1 92 ? -29.800 -7.086 36.678 1.00 52.94 92 LYS A C 1
ATOM 685 O O . LYS A 1 92 ? -30.552 -7.688 35.917 1.00 52.94 92 LYS A O 1
ATOM 690 N N . LEU A 1 93 ? -28.622 -6.613 36.293 1.00 59.66 93 LEU A N 1
ATOM 691 C CA . LEU A 1 93 ? -27.994 -7.025 35.041 1.00 59.66 93 LEU A CA 1
ATOM 692 C C . LEU A 1 93 ? -27.178 -8.296 35.277 1.00 59.66 93 LEU A C 1
ATOM 694 O O . LEU A 1 93 ? -26.413 -8.393 36.235 1.00 59.66 93 LEU A O 1
ATOM 698 N N . SER A 1 94 ? -27.340 -9.288 34.400 1.00 63.34 94 SER A N 1
ATOM 699 C CA . SER A 1 94 ? -26.427 -10.432 34.361 1.00 63.34 94 SER A CA 1
ATOM 700 C C . SER A 1 94 ? -25.087 -9.952 33.783 1.00 63.34 94 SER A C 1
ATOM 702 O O . SER A 1 94 ? -25.092 -9.398 32.677 1.00 63.34 94 SER A O 1
ATOM 704 N N . PRO A 1 95 ? -23.938 -10.184 34.449 1.00 62.62 95 PRO A N 1
ATOM 705 C CA . PRO A 1 95 ? -22.631 -9.821 33.896 1.00 62.62 95 PRO A CA 1
ATOM 706 C C . PRO A 1 95 ? -22.391 -10.426 32.505 1.00 62.62 95 PRO A C 1
ATOM 708 O O . PRO A 1 95 ? -21.862 -9.762 31.616 1.00 62.62 95 PRO A O 1
ATOM 711 N N . GLY A 1 96 ? -22.880 -11.653 32.277 1.00 71.25 96 GLY A N 1
ATOM 712 C CA . GLY A 1 96 ? -22.820 -12.310 30.971 1.00 71.25 96 GLY A CA 1
ATOM 713 C C . GLY A 1 96 ? -23.640 -11.596 29.894 1.00 71.25 96 GLY A C 1
ATOM 714 O O . GLY A 1 96 ? -23.211 -11.537 28.748 1.00 71.25 96 GLY A O 1
ATOM 715 N N . SER A 1 97 ? -24.781 -10.995 30.249 1.00 78.25 97 SER A N 1
ATOM 716 C CA . SER A 1 97 ? -25.591 -10.242 29.282 1.00 78.25 97 SER A CA 1
ATOM 717 C C . SER A 1 97 ? -24.920 -8.932 28.843 1.00 78.25 97 SER A C 1
ATOM 719 O O . SER A 1 97 ? -24.952 -8.618 27.656 1.00 78.25 97 SER A O 1
ATOM 721 N N . VAL A 1 98 ? -24.228 -8.219 29.743 1.00 81.44 98 VAL A N 1
ATOM 722 C CA . VAL A 1 98 ? -23.440 -7.029 29.359 1.00 81.44 98 VAL A CA 1
ATOM 723 C C . VAL A 1 98 ? -22.247 -7.436 28.486 1.00 81.44 98 VAL A C 1
ATOM 725 O O . VAL A 1 98 ? -22.010 -6.824 27.447 1.00 81.44 98 VAL A O 1
ATOM 728 N N . GLY A 1 99 ? -21.548 -8.522 28.839 1.00 85.06 99 GLY A N 1
ATOM 729 C CA . GLY A 1 99 ? -20.463 -9.080 28.022 1.00 85.06 99 GLY A CA 1
ATOM 730 C C . GLY A 1 99 ? -20.903 -9.509 26.615 1.00 85.06 99 GLY A C 1
ATOM 731 O O . GLY A 1 99 ? -20.186 -9.260 25.649 1.00 85.06 99 GLY A O 1
ATOM 732 N N . LEU A 1 100 ? -22.103 -10.085 26.476 1.00 88.88 100 LEU A N 1
ATOM 733 C CA . LEU A 1 100 ? -22.708 -10.417 25.179 1.00 88.88 100 LEU A CA 1
ATOM 734 C C . LEU A 1 100 ? -22.973 -9.172 24.322 1.00 88.88 100 LEU A C 1
ATOM 736 O O . LEU A 1 100 ? -22.720 -9.197 23.119 1.00 88.88 100 LEU A O 1
ATOM 740 N N . LEU A 1 101 ? -23.450 -8.078 24.921 1.00 89.69 101 LEU A N 1
ATOM 741 C CA . LEU A 1 101 ? -23.701 -6.833 24.194 1.00 89.69 101 LEU A CA 1
ATOM 742 C C . LEU A 1 101 ? -22.390 -6.139 23.775 1.00 89.69 101 LEU A C 1
ATOM 744 O O . LEU A 1 101 ? -22.272 -5.686 22.637 1.00 89.69 101 LEU A O 1
ATOM 748 N N . ILE A 1 102 ? -21.370 -6.151 24.643 1.00 89.19 102 ILE A N 1
ATOM 749 C CA . ILE A 1 102 ? -19.994 -5.733 24.314 1.00 89.19 102 ILE A CA 1
ATOM 750 C C . ILE A 1 102 ? -19.459 -6.533 23.114 1.00 89.19 102 ILE A C 1
ATOM 752 O O . ILE A 1 102 ? -18.921 -5.945 22.175 1.00 89.19 102 ILE A O 1
ATOM 756 N N . ALA A 1 103 ? -19.633 -7.861 23.118 1.00 88.62 103 ALA A N 1
ATOM 757 C CA . ALA A 1 103 ? -19.215 -8.727 22.017 1.00 88.62 103 ALA A CA 1
ATOM 758 C C . ALA A 1 103 ? -19.951 -8.397 20.707 1.00 88.62 103 ALA A C 1
ATOM 760 O O . ALA A 1 103 ? -19.301 -8.259 19.676 1.00 88.62 103 ALA A O 1
ATOM 761 N N . LYS A 1 104 ? -21.270 -8.159 20.750 1.00 92.31 104 LYS A N 1
ATOM 762 C CA . LYS A 1 104 ? -22.045 -7.729 19.573 1.00 92.31 104 LYS A CA 1
ATOM 763 C C . LYS A 1 104 ? -21.503 -6.447 18.943 1.00 92.31 104 LYS A C 1
ATOM 765 O O . LYS A 1 104 ? -21.224 -6.443 17.748 1.00 92.31 104 LYS A O 1
ATOM 770 N N . TYR A 1 105 ? -21.331 -5.370 19.716 1.00 89.44 105 TYR A N 1
ATOM 771 C CA . TYR A 1 105 ? -20.790 -4.118 19.167 1.00 89.44 105 TYR A CA 1
ATOM 772 C C . TYR A 1 105 ? -19.386 -4.314 18.588 1.00 89.44 105 TYR A C 1
ATOM 774 O O . TYR A 1 105 ? -19.100 -3.825 17.497 1.00 89.44 105 TYR A O 1
ATOM 782 N N . LYS A 1 106 ? -18.535 -5.086 19.271 1.00 87.19 106 LYS A N 1
ATOM 783 C CA . LYS A 1 106 ? -17.189 -5.427 18.804 1.00 87.19 106 LYS A CA 1
ATOM 784 C C . LYS A 1 106 ? -17.203 -6.183 17.470 1.00 87.19 106 LYS A C 1
ATOM 786 O O . LYS A 1 106 ? -16.491 -5.788 16.549 1.00 87.19 106 LYS A O 1
ATOM 791 N N . ASP A 1 107 ? -18.016 -7.227 17.339 1.00 88.81 107 ASP A N 1
ATOM 792 C CA . ASP A 1 107 ? -18.086 -8.043 16.121 1.00 88.81 107 ASP A CA 1
ATOM 793 C C . ASP A 1 107 ? -18.667 -7.249 14.944 1.00 88.81 107 ASP A C 1
ATOM 795 O O . ASP A 1 107 ? -18.122 -7.296 13.834 1.00 88.81 107 ASP A O 1
ATOM 799 N N . MET A 1 108 ? -19.701 -6.435 15.190 1.00 90.44 108 MET A N 1
ATOM 800 C CA . MET A 1 108 ? -20.231 -5.487 14.206 1.00 90.44 108 MET A CA 1
ATOM 801 C C . MET A 1 108 ? -19.177 -4.461 13.773 1.00 90.44 108 MET A C 1
ATOM 803 O O . MET A 1 108 ? -19.109 -4.130 12.588 1.00 90.44 108 MET A O 1
ATOM 807 N N . ALA A 1 109 ? -18.327 -3.983 14.688 1.00 83.88 109 ALA A N 1
ATOM 808 C CA . ALA A 1 109 ? -17.279 -3.021 14.363 1.00 83.88 109 ALA A CA 1
ATOM 809 C C . ALA A 1 109 ? -16.197 -3.634 13.462 1.00 83.88 109 ALA A C 1
ATOM 811 O O . ALA A 1 109 ? -15.854 -3.092 12.411 1.00 83.88 109 ALA A O 1
ATOM 812 N N . VAL A 1 110 ? -15.700 -4.814 13.843 1.00 80.44 110 VAL A N 1
ATOM 813 C CA . VAL A 1 110 ? -14.659 -5.560 13.116 1.00 80.44 110 VAL A CA 1
ATOM 814 C C . VAL A 1 110 ? -15.107 -5.914 11.708 1.00 80.44 110 VAL A C 1
ATOM 816 O O . VAL A 1 110 ? -14.384 -5.679 10.740 1.00 80.44 110 VAL A O 1
ATOM 819 N N . SER A 1 111 ? -16.312 -6.465 11.589 1.00 83.50 111 SER A N 1
ATOM 820 C CA . SER A 1 111 ? -16.866 -6.831 10.291 1.00 83.50 111 SER A CA 1
ATOM 821 C C . SER A 1 111 ? -17.133 -5.599 9.421 1.00 83.50 111 SER A C 1
ATOM 823 O O . SER A 1 111 ? -16.975 -5.691 8.210 1.00 83.50 111 SER A O 1
ATOM 825 N N . SER A 1 112 ? -17.461 -4.433 9.993 1.00 85.25 112 SER A N 1
ATOM 826 C CA . SER A 1 112 ? -17.686 -3.193 9.220 1.00 85.25 112 SER A CA 1
ATOM 827 C C . SER A 1 112 ? -16.379 -2.547 8.761 1.00 85.25 112 SER A C 1
ATOM 829 O O . SER A 1 112 ? -16.286 -2.119 7.612 1.00 85.25 112 SER A O 1
ATOM 831 N N . LEU A 1 113 ? -15.327 -2.593 9.584 1.00 80.19 113 LEU A N 1
ATOM 832 C CA . LEU A 1 113 ? -13.959 -2.247 9.180 1.00 80.19 113 LEU A CA 1
ATOM 833 C C . LEU A 1 113 ? -13.469 -3.144 8.032 1.00 80.19 113 LEU A C 1
ATOM 835 O O . LEU A 1 113 ? -13.013 -2.638 7.010 1.00 80.19 113 LEU A O 1
ATOM 839 N N . LYS A 1 114 ? -13.632 -4.472 8.136 1.00 80.38 114 LYS A N 1
ATOM 840 C CA . LYS A 1 114 ? -13.237 -5.397 7.055 1.00 80.38 114 LYS A CA 1
ATOM 841 C C . LYS A 1 114 ? -14.059 -5.164 5.777 1.00 80.38 114 LYS A C 1
ATOM 843 O O . LYS A 1 114 ? -13.485 -5.102 4.691 1.00 80.38 114 LYS A O 1
ATOM 848 N N . SER A 1 115 ? -15.374 -4.946 5.898 1.00 83.38 115 SER A N 1
ATOM 849 C CA . SER A 1 115 ? -16.254 -4.631 4.761 1.00 83.38 115 SER A CA 1
ATOM 850 C C . SER A 1 115 ? -15.975 -3.275 4.103 1.00 83.38 115 SER A C 1
ATOM 852 O O . SER A 1 115 ? -16.188 -3.145 2.904 1.00 83.38 115 SER A O 1
ATOM 854 N N . SER A 1 116 ? -15.520 -2.264 4.845 1.00 81.56 116 SER A N 1
ATOM 855 C CA . SER A 1 116 ? -15.234 -0.931 4.286 1.00 81.56 116 SER A CA 1
ATOM 856 C C . SER A 1 116 ? -13.826 -0.809 3.697 1.00 81.56 116 SER A C 1
ATOM 858 O O . SER A 1 116 ? -13.639 -0.051 2.749 1.00 81.56 116 SER A O 1
ATOM 860 N N . ILE A 1 117 ? -12.851 -1.558 4.224 1.00 82.94 117 ILE A N 1
ATOM 861 C CA . ILE A 1 117 ? -11.438 -1.452 3.829 1.00 82.94 117 ILE A CA 1
ATOM 862 C C . ILE A 1 117 ? -11.040 -2.521 2.806 1.00 82.94 117 ILE A C 1
ATOM 864 O O . ILE A 1 117 ? -10.399 -2.201 1.810 1.00 82.94 117 ILE A O 1
ATOM 868 N N . VAL A 1 118 ? -11.404 -3.787 3.031 1.00 87.31 118 VAL A N 1
ATOM 869 C CA . VAL A 1 118 ? -10.832 -4.926 2.285 1.00 87.31 118 VAL A CA 1
ATOM 870 C C . VAL A 1 118 ? -11.768 -5.441 1.187 1.00 87.31 118 VAL A C 1
ATOM 872 O O . VAL A 1 118 ? -11.302 -5.783 0.103 1.00 87.31 118 VAL A O 1
ATOM 875 N N . LEU A 1 119 ? -13.088 -5.421 1.403 1.00 88.56 119 LEU A N 1
ATOM 876 C CA . LEU A 1 119 ? -14.075 -5.998 0.471 1.00 88.56 119 LEU A CA 1
ATOM 877 C C . LEU A 1 119 ? -14.004 -5.418 -0.954 1.00 88.56 119 LEU A C 1
ATOM 879 O O . LEU A 1 119 ? -14.180 -6.142 -1.933 1.00 88.56 119 LEU A O 1
ATOM 883 N N . ALA A 1 120 ? -13.735 -4.116 -1.091 1.00 89.00 120 ALA A N 1
ATOM 884 C CA . ALA A 1 120 ? -13.573 -3.482 -2.400 1.00 89.00 120 ALA A CA 1
ATOM 885 C C . ALA A 1 120 ? -12.333 -4.012 -3.148 1.00 89.00 120 ALA A C 1
ATOM 887 O O . ALA A 1 120 ? -12.367 -4.163 -4.370 1.00 89.00 120 ALA A O 1
ATOM 888 N N . VAL A 1 121 ? -11.264 -4.332 -2.411 1.00 92.44 121 VAL A N 1
ATOM 889 C CA . VAL A 1 121 ? -10.027 -4.922 -2.939 1.00 92.44 121 VAL A CA 1
ATOM 890 C C . VAL A 1 121 ? -10.267 -6.372 -3.357 1.00 92.44 121 VAL A C 1
ATOM 892 O O . VAL A 1 121 ? -9.937 -6.733 -4.485 1.00 92.44 121 VAL A O 1
ATOM 895 N N . GLU A 1 122 ? -10.921 -7.168 -2.501 1.00 94.06 122 GLU A N 1
ATOM 896 C CA . GLU A 1 122 ? -11.330 -8.556 -2.778 1.00 94.06 122 GLU A CA 1
ATOM 897 C C . GLU A 1 122 ? -12.133 -8.645 -4.083 1.00 94.06 122 GLU A C 1
ATOM 899 O O . GLU A 1 122 ? -11.726 -9.318 -5.031 1.00 94.06 122 GLU A O 1
ATOM 904 N N . GLN A 1 123 ? -13.228 -7.883 -4.189 1.00 94.12 123 GLN A N 1
ATOM 905 C CA . GLN A 1 123 ? -14.085 -7.867 -5.380 1.00 94.12 123 GLN A CA 1
ATOM 906 C C . GLN A 1 123 ? -13.335 -7.435 -6.648 1.00 94.12 123 GLN A C 1
ATOM 908 O O . GLN A 1 123 ? -13.612 -7.931 -7.748 1.00 94.12 123 GLN A O 1
ATOM 913 N N . ALA A 1 124 ? -12.389 -6.502 -6.518 1.00 95.56 124 ALA A N 1
ATOM 914 C CA . ALA A 1 124 ? -11.606 -6.004 -7.636 1.00 95.56 124 ALA A CA 1
ATOM 915 C C . ALA A 1 124 ? -10.533 -7.014 -8.091 1.00 95.56 124 ALA A C 1
ATOM 917 O O . ALA A 1 124 ? -10.337 -7.163 -9.304 1.00 95.56 124 ALA A O 1
ATOM 918 N N . LEU A 1 125 ? -9.877 -7.719 -7.164 1.00 95.88 125 LEU A N 1
ATOM 919 C CA . LEU A 1 125 ? -8.942 -8.814 -7.450 1.00 95.88 125 LEU A CA 1
ATOM 920 C C . LEU A 1 125 ? -9.664 -9.992 -8.109 1.00 95.88 125 LEU A C 1
ATOM 922 O O . LEU A 1 125 ? -9.249 -10.447 -9.174 1.00 95.88 125 LEU A O 1
ATOM 926 N N . ASP A 1 126 ? -10.806 -10.401 -7.561 1.00 96.50 126 ASP A N 1
ATOM 927 C CA . ASP A 1 126 ? -11.673 -11.430 -8.137 1.00 96.50 126 ASP A CA 1
ATOM 928 C C . ASP A 1 126 ? -12.111 -11.090 -9.565 1.00 96.50 126 ASP A C 1
ATOM 930 O O . ASP A 1 126 ? -12.120 -11.950 -10.451 1.00 96.50 126 ASP A O 1
ATOM 934 N N . LYS A 1 127 ? -12.460 -9.821 -9.823 1.00 96.38 127 LYS A N 1
ATOM 935 C CA . LYS A 1 127 ? -12.751 -9.365 -11.186 1.00 96.38 127 LYS A CA 1
ATOM 936 C C . LYS A 1 127 ? -11.512 -9.460 -12.077 1.00 96.38 127 LYS A C 1
ATOM 938 O O . LYS A 1 127 ? -11.636 -9.916 -13.204 1.00 96.38 127 LYS A O 1
ATOM 943 N N . ALA A 1 128 ? -10.333 -9.077 -11.589 1.00 96.12 128 ALA A N 1
ATOM 944 C CA . ALA A 1 128 ? -9.104 -9.135 -12.378 1.00 96.12 128 ALA A CA 1
ATOM 945 C C . ALA A 1 128 ? -8.692 -10.572 -12.745 1.00 96.12 128 ALA A C 1
ATOM 947 O O . ALA A 1 128 ? -8.275 -10.784 -13.879 1.00 96.12 128 ALA A O 1
ATOM 948 N N . ARG A 1 129 ? -8.890 -11.561 -11.859 1.00 95.38 129 ARG A N 1
ATOM 949 C CA . ARG A 1 129 ? -8.734 -12.984 -12.222 1.00 95.38 129 ARG A CA 1
ATOM 950 C C . ARG A 1 129 ? -9.724 -13.400 -13.314 1.00 95.38 129 ARG A C 1
ATOM 952 O O . ARG A 1 129 ? -9.340 -14.024 -14.293 1.00 95.38 129 ARG A O 1
ATOM 959 N N . ARG A 1 130 ? -11.004 -13.017 -13.195 1.00 97.12 130 ARG A N 1
ATOM 960 C CA . ARG A 1 130 ? -12.022 -13.302 -14.233 1.00 97.12 130 ARG A CA 1
ATOM 961 C C . ARG A 1 130 ? -11.735 -12.619 -15.574 1.00 97.12 130 ARG A C 1
ATOM 963 O O . ARG A 1 130 ? -12.093 -13.164 -16.611 1.00 97.12 130 ARG A O 1
ATOM 970 N N . ASP A 1 131 ? -11.110 -11.445 -15.548 1.00 95.44 131 ASP A N 1
ATOM 971 C CA . ASP A 1 131 ? -10.671 -10.706 -16.735 1.00 95.44 131 ASP A CA 1
ATOM 972 C C . ASP A 1 131 ? -9.343 -11.261 -17.326 1.00 95.44 131 ASP A C 1
ATOM 974 O O . ASP A 1 131 ? -8.861 -10.725 -18.326 1.00 95.44 131 ASP A O 1
ATOM 978 N N . GLY A 1 132 ? -8.731 -12.291 -16.718 1.00 96.25 132 GLY A N 1
ATOM 979 C CA . GLY A 1 132 ? -7.470 -12.905 -17.160 1.00 96.25 132 GLY A CA 1
ATOM 980 C C . GLY A 1 132 ? -6.237 -12.010 -16.996 1.00 96.25 132 GLY A C 1
ATOM 981 O O . GLY A 1 132 ? -5.301 -12.090 -17.786 1.00 96.25 132 GLY A O 1
ATOM 982 N N . ILE A 1 133 ? -6.226 -11.091 -16.023 1.00 95.69 133 ILE A N 1
ATOM 983 C CA . ILE A 1 133 ? -5.124 -10.123 -15.839 1.00 95.69 133 ILE A CA 1
ATOM 984 C C . ILE A 1 133 ? -3.803 -10.817 -15.465 1.00 95.69 133 ILE A C 1
ATOM 986 O O . ILE A 1 133 ? -2.727 -10.329 -15.817 1.00 95.69 133 ILE A O 1
ATOM 990 N N . ASP A 1 134 ? -3.869 -11.967 -14.802 1.00 93.69 134 ASP A N 1
ATOM 991 C CA . ASP A 1 134 ? -2.744 -12.836 -14.455 1.00 93.69 134 ASP A CA 1
ATOM 992 C C . ASP A 1 134 ? -2.035 -13.467 -15.669 1.00 93.69 134 ASP A C 1
ATOM 994 O O . ASP A 1 134 ? -0.822 -13.664 -15.602 1.00 93.69 134 ASP A O 1
ATOM 998 N N . ASP A 1 135 ? -2.701 -13.647 -16.815 1.00 95.56 135 ASP A N 1
ATOM 999 C CA . ASP A 1 135 ? -2.070 -14.129 -18.064 1.00 95.56 135 ASP A CA 1
ATOM 1000 C C . ASP A 1 135 ? -1.109 -13.105 -18.712 1.00 95.56 135 ASP A C 1
ATOM 1002 O O . ASP A 1 135 ? -0.360 -13.412 -19.657 1.00 95.56 135 ASP A O 1
ATOM 1006 N N . TYR A 1 136 ? -1.150 -11.854 -18.237 1.00 92.94 136 TYR A N 1
ATOM 1007 C CA . TYR A 1 136 ? -0.398 -10.729 -18.797 1.00 92.94 136 TYR A CA 1
ATOM 1008 C C . TYR A 1 136 ? 0.451 -9.993 -17.749 1.00 92.94 136 TYR A C 1
ATOM 1010 O O . TYR A 1 136 ? 1.583 -9.621 -18.049 1.00 92.94 136 TYR A O 1
ATOM 1018 N N . ALA A 1 137 ? -0.045 -9.797 -16.522 1.00 89.38 137 ALA A N 1
ATOM 1019 C CA . ALA A 1 137 ? 0.624 -9.029 -15.465 1.00 89.38 137 ALA A CA 1
ATOM 1020 C C . ALA A 1 137 ? 0.720 -9.768 -14.101 1.00 89.38 137 ALA A C 1
ATOM 1022 O O . ALA A 1 137 ? 0.474 -9.152 -13.057 1.00 89.38 137 ALA A O 1
ATOM 1023 N N . PRO A 1 138 ? 1.128 -11.056 -14.052 1.00 88.25 138 PRO A N 1
ATOM 1024 C CA . PRO A 1 138 ? 1.032 -11.888 -12.843 1.00 88.25 138 PRO A CA 1
ATOM 1025 C C . PRO A 1 138 ? 1.870 -11.358 -11.673 1.00 88.25 138 PRO A C 1
ATOM 1027 O O . PRO A 1 138 ? 1.462 -11.430 -10.517 1.00 88.25 138 PRO A O 1
ATOM 1030 N N . ARG A 1 139 ? 3.043 -10.781 -11.963 1.00 80.12 139 ARG A N 1
ATOM 1031 C CA . ARG A 1 139 ? 3.931 -10.201 -10.944 1.00 80.12 139 ARG A CA 1
ATOM 1032 C C . ARG A 1 139 ? 3.332 -8.965 -10.273 1.00 80.12 139 ARG A C 1
ATOM 1034 O O . ARG A 1 139 ? 3.480 -8.804 -9.070 1.00 80.12 139 ARG A O 1
ATOM 1041 N N . THR A 1 140 ? 2.669 -8.102 -11.040 1.00 72.44 140 THR A N 1
ATOM 1042 C CA . THR A 1 140 ? 2.060 -6.868 -10.520 1.00 72.44 140 THR A CA 1
ATOM 1043 C C . THR A 1 140 ? 0.747 -7.165 -9.800 1.00 72.44 140 THR A C 1
ATOM 1045 O O . THR A 1 140 ? 0.443 -6.518 -8.803 1.00 72.44 140 THR A O 1
ATOM 1048 N N . LEU A 1 141 ? -0.002 -8.178 -10.256 1.00 84.50 141 LEU A N 1
ATOM 1049 C CA . LEU A 1 141 ? -1.193 -8.657 -9.556 1.00 84.50 141 LEU A CA 1
ATOM 1050 C C . LEU A 1 141 ? -0.838 -9.222 -8.171 1.00 84.50 141 LEU A C 1
ATOM 1052 O O . LEU A 1 141 ? -1.504 -8.882 -7.199 1.00 84.50 141 LEU A O 1
ATOM 1056 N N . ARG A 1 142 ? 0.257 -9.986 -8.054 1.00 83.62 142 ARG A N 1
ATOM 1057 C CA . ARG A 1 142 ? 0.727 -10.530 -6.769 1.00 83.62 142 ARG A CA 1
ATOM 1058 C C . ARG A 1 142 ? 1.014 -9.456 -5.718 1.00 83.62 142 ARG A C 1
ATOM 1060 O O . ARG A 1 142 ? 0.634 -9.626 -4.569 1.00 83.62 142 ARG A O 1
ATOM 1067 N N . LEU A 1 143 ? 1.599 -8.320 -6.106 1.00 75.62 143 LEU A N 1
ATOM 1068 C CA . LEU A 1 143 ? 1.816 -7.196 -5.181 1.00 75.62 143 LEU A CA 1
ATOM 1069 C C . LEU A 1 143 ? 0.495 -6.653 -4.607 1.00 75.62 143 LEU A C 1
ATOM 1071 O O . LEU A 1 143 ? 0.455 -6.212 -3.463 1.00 75.62 143 LEU A O 1
ATOM 1075 N N . ALA A 1 144 ? -0.601 -6.709 -5.374 1.00 80.88 144 ALA A N 1
ATOM 1076 C CA . ALA A 1 144 ? -1.924 -6.347 -4.871 1.00 80.88 144 ALA A CA 1
ATOM 1077 C C . ALA A 1 144 ? -2.501 -7.399 -3.906 1.00 80.88 144 ALA A C 1
ATOM 1079 O O . ALA A 1 144 ? -3.166 -7.042 -2.937 1.00 80.88 144 ALA A O 1
ATOM 1080 N N . GLU A 1 145 ? -2.229 -8.684 -4.143 1.00 82.81 145 GLU A N 1
ATOM 1081 C CA . GLU A 1 145 ? -2.620 -9.788 -3.255 1.00 82.81 145 GLU A CA 1
ATOM 1082 C C . GLU A 1 145 ? -1.858 -9.739 -1.916 1.00 82.81 145 GLU A C 1
ATOM 1084 O O . GLU A 1 145 ? -2.460 -9.890 -0.854 1.00 82.81 145 GLU A O 1
ATOM 1089 N N . GLU A 1 146 ? -0.549 -9.472 -1.959 1.00 79.12 146 GLU A N 1
ATOM 1090 C CA . GLU A 1 146 ? 0.319 -9.324 -0.783 1.00 79.12 146 GLU A CA 1
ATOM 1091 C C . GLU A 1 146 ? -0.106 -8.127 0.086 1.00 79.12 146 GLU A C 1
ATOM 1093 O O . GLU A 1 146 ? -0.264 -8.264 1.299 1.00 79.12 146 GLU A O 1
ATOM 1098 N N . GLU A 1 147 ? -0.388 -6.972 -0.522 1.00 82.94 147 GLU A N 1
ATOM 1099 C CA . GLU A 1 147 ? -0.901 -5.792 0.189 1.00 82.94 147 GLU A CA 1
ATOM 1100 C C . GLU A 1 147 ? -2.317 -6.018 0.758 1.00 82.94 147 GLU A C 1
ATOM 1102 O O . GLU A 1 147 ? -2.606 -5.615 1.886 1.00 82.94 147 GLU A O 1
ATOM 1107 N N . MET A 1 148 ? -3.198 -6.746 0.057 1.00 87.38 148 MET A N 1
ATOM 1108 C CA . MET A 1 148 ? -4.507 -7.134 0.607 1.00 87.38 148 MET A CA 1
ATOM 1109 C C . MET A 1 148 ? -4.362 -8.058 1.831 1.00 87.38 148 MET A C 1
ATOM 1111 O O . MET A 1 148 ? -5.101 -7.922 2.816 1.00 87.38 148 MET A O 1
ATOM 1115 N N . LEU A 1 149 ? -3.394 -8.980 1.806 1.00 81.31 149 LEU A N 1
ATOM 1116 C CA . LEU A 1 149 ? -3.074 -9.838 2.946 1.00 81.31 149 LEU A CA 1
ATOM 1117 C C . LEU A 1 149 ? -2.539 -9.015 4.129 1.00 81.31 149 LEU A C 1
ATOM 1119 O O . LEU A 1 149 ? -2.963 -9.246 5.264 1.00 81.31 149 LEU A O 1
ATOM 1123 N N . LEU A 1 150 ? -1.683 -8.017 3.888 1.00 78.62 150 LEU A N 1
ATOM 1124 C CA . LEU A 1 150 ? -1.202 -7.090 4.922 1.00 78.62 150 LEU A CA 1
ATOM 1125 C C . LEU A 1 150 ? -2.335 -6.238 5.517 1.00 78.62 150 LEU A C 1
ATOM 1127 O O . LEU A 1 150 ? -2.402 -6.083 6.738 1.00 78.62 150 LEU A O 1
ATOM 1131 N N . ALA A 1 151 ? -3.271 -5.748 4.699 1.00 81.06 151 ALA A N 1
ATOM 1132 C CA . ALA A 1 151 ? -4.460 -5.034 5.175 1.00 81.06 151 ALA A CA 1
ATOM 1133 C C . ALA A 1 151 ? -5.321 -5.916 6.096 1.00 81.06 151 ALA A C 1
ATOM 1135 O O . ALA A 1 151 ? -5.698 -5.509 7.197 1.00 81.06 151 ALA A O 1
ATOM 1136 N N . THR A 1 152 ? -5.577 -7.153 5.663 1.00 81.38 152 THR A N 1
ATOM 1137 C CA . THR A 1 152 ? -6.401 -8.131 6.386 1.00 81.38 152 THR A CA 1
ATOM 1138 C C . THR A 1 152 ? -5.763 -8.531 7.716 1.00 81.38 152 THR A C 1
ATOM 1140 O O . THR A 1 152 ? -6.385 -8.399 8.770 1.00 81.38 152 THR A O 1
ATOM 1143 N N . THR A 1 153 ? -4.495 -8.946 7.683 1.00 80.44 153 THR A N 1
ATOM 1144 C CA . THR A 1 153 ? -3.743 -9.364 8.876 1.00 80.44 153 THR A CA 1
ATOM 1145 C C . THR A 1 153 ? -3.516 -8.213 9.856 1.00 80.44 153 THR A C 1
ATOM 1147 O O . THR A 1 153 ? -3.551 -8.438 11.063 1.00 80.44 153 THR A O 1
ATOM 1150 N N . THR A 1 154 ? -3.379 -6.968 9.379 1.00 77.25 154 THR A N 1
ATOM 1151 C CA . THR A 1 154 ? -3.314 -5.780 10.249 1.00 77.25 154 THR A CA 1
ATOM 1152 C C . THR A 1 154 ? -4.607 -5.599 11.050 1.00 77.25 154 THR A C 1
ATOM 1154 O O . THR A 1 154 ? -4.533 -5.415 12.264 1.00 77.25 154 THR A O 1
ATOM 1157 N N . LEU A 1 155 ? -5.784 -5.704 10.414 1.00 79.44 155 LEU A N 1
ATOM 1158 C CA . LEU A 1 155 ? -7.080 -5.615 11.111 1.00 79.44 155 LEU A CA 1
ATOM 1159 C C . LEU A 1 155 ? -7.336 -6.798 12.050 1.00 79.44 155 LEU A C 1
ATOM 1161 O O . LEU A 1 155 ? -8.015 -6.639 13.064 1.00 79.44 155 LEU A O 1
ATOM 1165 N N . GLU A 1 156 ? -6.828 -7.984 11.720 1.00 78.38 156 GLU A N 1
ATOM 1166 C CA . GLU A 1 156 ? -6.982 -9.183 12.548 1.00 78.38 156 GLU A CA 1
ATOM 1167 C C . GLU A 1 156 ? -6.060 -9.152 13.779 1.00 78.38 156 GLU A C 1
ATOM 1169 O O . GLU A 1 156 ? -6.498 -9.526 14.870 1.00 78.38 156 GLU A O 1
ATOM 1174 N N . ALA A 1 157 ? -4.834 -8.635 13.636 1.00 74.38 157 ALA A N 1
ATOM 1175 C CA . ALA A 1 157 ? -3.867 -8.479 14.722 1.00 74.38 157 ALA A CA 1
ATOM 1176 C C . ALA A 1 157 ? -4.194 -7.304 15.663 1.00 74.38 157 ALA A C 1
ATOM 1178 O O . ALA A 1 157 ? -4.185 -7.471 16.882 1.00 74.38 157 ALA A O 1
ATOM 1179 N N . ASP A 1 158 ? -4.494 -6.119 15.120 1.00 71.62 158 ASP A N 1
ATOM 1180 C CA . ASP A 1 158 ? -4.835 -4.929 15.904 1.00 71.62 158 ASP A CA 1
ATOM 1181 C C . ASP A 1 158 ? -5.851 -4.050 15.163 1.00 71.62 158 ASP A C 1
ATOM 1183 O O . ASP A 1 158 ? -5.534 -3.218 14.311 1.00 71.62 158 ASP A O 1
ATOM 1187 N N . ARG A 1 159 ? -7.108 -4.208 15.575 1.00 69.19 159 ARG A N 1
ATOM 1188 C CA . ARG A 1 159 ? -8.297 -3.543 15.024 1.00 69.19 159 ARG A CA 1
ATOM 1189 C C . ARG A 1 159 ? -8.268 -2.019 15.153 1.00 69.19 159 ARG A C 1
ATOM 1191 O O . ARG A 1 159 ? -9.046 -1.349 14.482 1.00 69.19 159 ARG A O 1
ATOM 1198 N N . THR A 1 160 ? -7.402 -1.464 16.004 1.00 70.25 160 THR A N 1
ATOM 1199 C CA . THR A 1 160 ? -7.239 -0.008 16.137 1.00 70.25 160 THR A CA 1
ATOM 1200 C C . THR A 1 160 ? -6.341 0.581 15.047 1.00 70.25 160 THR A C 1
ATOM 1202 O O . THR A 1 160 ? -6.435 1.774 14.756 1.00 70.25 160 THR A O 1
ATOM 1205 N N . ARG A 1 161 ? -5.544 -0.249 14.354 1.00 71.94 161 ARG A N 1
ATOM 1206 C CA . ARG A 1 161 ? -4.652 0.141 13.244 1.00 71.94 161 ARG A CA 1
ATOM 1207 C C . ARG A 1 161 ? -5.380 0.293 11.908 1.00 71.94 161 ARG A C 1
ATOM 1209 O O . ARG A 1 161 ? -4.824 -0.004 10.852 1.00 71.94 161 ARG A O 1
ATOM 1216 N N . GLU A 1 162 ? -6.606 0.809 11.957 1.00 77.62 162 GLU A N 1
ATOM 1217 C CA . GLU A 1 162 ? -7.447 1.106 10.796 1.00 77.62 162 GLU A CA 1
ATOM 1218 C C . GLU A 1 162 ? -6.670 1.868 9.712 1.00 77.62 162 GLU A C 1
ATOM 1220 O O . GLU A 1 162 ? -6.675 1.462 8.554 1.00 77.62 162 GLU A O 1
ATOM 1225 N N . GLY A 1 163 ? -5.956 2.935 10.093 1.00 71.38 163 GLY A N 1
ATOM 1226 C CA . GLY A 1 163 ? -5.181 3.750 9.155 1.00 71.38 163 GLY A CA 1
ATOM 1227 C C . GLY A 1 163 ? -4.113 2.949 8.408 1.00 71.38 163 GLY A C 1
ATOM 1228 O O . GLY A 1 163 ? -4.001 3.073 7.193 1.00 71.38 163 GLY A O 1
ATOM 1229 N N . LYS A 1 164 ? -3.385 2.059 9.099 1.00 73.94 164 LYS A N 1
ATOM 1230 C CA . LYS A 1 164 ? -2.367 1.210 8.462 1.00 73.94 164 LYS A CA 1
ATOM 1231 C C . LYS A 1 164 ? -2.998 0.166 7.537 1.00 73.94 164 LYS A C 1
ATOM 1233 O O . LYS A 1 164 ? -2.524 -0.025 6.423 1.00 73.94 164 LYS A O 1
ATOM 1238 N N . ALA A 1 165 ? -4.089 -0.471 7.963 1.00 78.44 165 ALA A N 1
ATOM 1239 C CA . ALA A 1 165 ? -4.822 -1.402 7.109 1.00 78.44 165 ALA A CA 1
ATOM 1240 C C . ALA A 1 165 ? -5.397 -0.720 5.855 1.00 78.44 165 ALA A C 1
ATOM 1242 O O . ALA A 1 165 ? -5.397 -1.312 4.778 1.00 78.44 165 ALA A O 1
ATOM 1243 N N . ARG A 1 166 ? -5.848 0.534 5.984 1.00 81.81 166 ARG A N 1
ATOM 1244 C CA . ARG A 1 166 ? -6.346 1.343 4.870 1.00 81.81 166 ARG A CA 1
ATOM 1245 C C . ARG A 1 166 ? -5.241 1.687 3.871 1.00 81.81 166 ARG A C 1
ATOM 1247 O O . ARG A 1 166 ? -5.463 1.498 2.682 1.00 81.81 166 ARG A O 1
ATOM 1254 N N . VAL A 1 167 ? -4.047 2.075 4.334 1.00 76.56 167 VAL A N 1
ATOM 1255 C CA . VAL A 1 167 ? -2.874 2.268 3.457 1.00 76.56 167 VAL A CA 1
ATOM 1256 C C . VAL A 1 167 ? -2.569 0.990 2.671 1.00 76.56 167 VAL A C 1
ATOM 1258 O O . VAL A 1 167 ? -2.482 1.040 1.451 1.00 76.56 167 VAL A O 1
ATOM 1261 N N . HIS A 1 168 ? -2.517 -0.175 3.325 1.00 82.75 168 HIS A N 1
ATOM 1262 C CA . HIS A 1 168 ? -2.317 -1.454 2.631 1.00 82.75 168 HIS A CA 1
ATOM 1263 C C . HIS A 1 168 ? -3.428 -1.757 1.596 1.00 82.75 168 HIS A C 1
ATOM 1265 O O . HIS A 1 168 ? -3.142 -2.172 0.473 1.00 82.75 168 HIS A O 1
ATOM 1271 N N . ALA A 1 169 ? -4.699 -1.479 1.901 1.00 80.88 169 ALA A N 1
ATO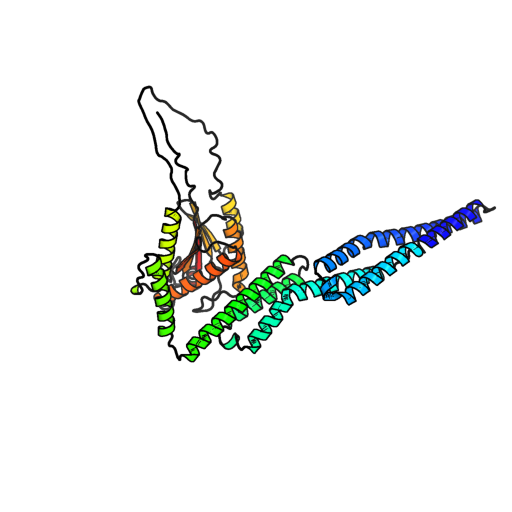M 1272 C CA . ALA A 1 169 ? -5.796 -1.643 0.939 1.00 80.88 169 ALA A CA 1
ATOM 1273 C C . ALA A 1 169 ? -5.709 -0.668 -0.257 1.00 80.88 169 ALA A C 1
ATOM 1275 O O . ALA A 1 169 ? -5.977 -1.047 -1.401 1.00 80.88 169 ALA A O 1
ATOM 1276 N N . GLU A 1 170 ? -5.287 0.576 -0.023 1.00 78.50 170 GLU A N 1
ATOM 1277 C CA . GLU A 1 170 ? -5.027 1.566 -1.073 1.00 78.50 170 GLU A CA 1
ATOM 1278 C C . GLU A 1 170 ? -3.822 1.161 -1.937 1.00 78.50 170 GLU A C 1
ATOM 1280 O O . GLU A 1 170 ? -3.897 1.228 -3.167 1.00 78.50 170 GLU A O 1
ATOM 1285 N N . ASN A 1 171 ? -2.741 0.657 -1.330 1.00 73.38 171 ASN A N 1
ATOM 1286 C CA . ASN A 1 171 ? -1.591 0.077 -2.027 1.00 73.38 171 ASN A CA 1
ATOM 1287 C C . ASN A 1 171 ? -2.027 -1.079 -2.938 1.00 73.38 171 ASN A C 1
ATOM 1289 O O . ASN A 1 171 ? -1.667 -1.100 -4.119 1.00 73.38 171 ASN A O 1
ATOM 1293 N N . ALA A 1 172 ? -2.858 -1.993 -2.429 1.00 83.25 172 ALA A N 1
ATOM 1294 C CA . ALA A 1 172 ? -3.400 -3.101 -3.204 1.00 83.25 172 ALA A CA 1
ATOM 1295 C C . ALA A 1 172 ? -4.199 -2.617 -4.427 1.00 83.25 172 ALA A C 1
ATOM 1297 O O . ALA A 1 172 ? -3.969 -3.078 -5.547 1.00 83.25 172 ALA A O 1
ATOM 1298 N N . MET A 1 173 ? -5.074 -1.621 -4.255 1.00 83.88 173 MET A N 1
ATOM 1299 C CA . MET A 1 173 ? -5.830 -1.025 -5.365 1.00 83.88 173 MET A CA 1
ATOM 1300 C C . MET A 1 173 ? -4.929 -0.311 -6.385 1.00 83.88 173 MET A C 1
ATOM 1302 O O . MET A 1 173 ? -5.183 -0.409 -7.590 1.00 83.88 173 MET A O 1
ATOM 1306 N N . ARG A 1 174 ? -3.848 0.353 -5.944 1.00 75.75 174 ARG A N 1
ATOM 1307 C CA . ARG A 1 174 ? -2.840 0.960 -6.835 1.00 75.75 174 ARG A CA 1
ATOM 1308 C C . ARG A 1 174 ? -2.111 -0.097 -7.672 1.00 75.75 174 ARG A C 1
ATOM 1310 O O . ARG A 1 174 ? -2.020 0.054 -8.892 1.00 75.75 174 ARG A O 1
ATOM 1317 N N . HIS A 1 175 ? -1.640 -1.182 -7.053 1.00 80.06 175 HIS A N 1
ATOM 1318 C CA . HIS A 1 175 ? -0.991 -2.292 -7.767 1.00 80.06 175 HIS A CA 1
ATOM 1319 C C . HIS A 1 175 ? -1.949 -2.991 -8.732 1.00 80.06 175 HIS A C 1
ATOM 1321 O O . HIS A 1 175 ? -1.576 -3.281 -9.866 1.00 80.06 175 HIS A O 1
ATOM 1327 N N . LEU A 1 176 ? -3.213 -3.169 -8.346 1.00 89.38 176 LEU A N 1
ATOM 1328 C CA . LEU A 1 176 ? -4.244 -3.757 -9.197 1.00 89.38 176 LEU A CA 1
ATOM 1329 C C . LEU A 1 176 ? -4.570 -2.896 -10.429 1.00 89.38 176 LEU A C 1
ATOM 1331 O O . LEU A 1 176 ? -4.713 -3.419 -11.537 1.00 89.38 176 LEU A O 1
ATOM 1335 N N . ALA A 1 177 ? -4.668 -1.575 -10.261 1.00 86.56 177 ALA A N 1
ATOM 1336 C CA . ALA A 1 177 ? -4.843 -0.645 -11.375 1.00 86.56 177 ALA A CA 1
ATOM 1337 C C . ALA A 1 177 ? -3.646 -0.700 -12.341 1.00 86.56 177 ALA A C 1
ATOM 1339 O O . ALA A 1 177 ? -3.833 -0.765 -13.558 1.00 86.56 177 ALA A O 1
ATOM 1340 N N . HIS A 1 178 ? -2.424 -0.763 -11.805 1.00 86.50 178 HIS A N 1
ATOM 1341 C CA . HIS A 1 178 ? -1.207 -0.921 -12.600 1.00 86.50 178 HIS A CA 1
ATOM 1342 C C . HIS A 1 178 ? -1.162 -2.271 -13.339 1.00 86.50 178 HIS A C 1
ATOM 1344 O O . HIS A 1 178 ? -0.849 -2.300 -14.528 1.00 86.50 178 HIS A O 1
ATOM 1350 N N . ALA A 1 179 ? -1.549 -3.376 -12.691 1.00 88.19 179 ALA A N 1
ATOM 1351 C CA . ALA A 1 179 ? -1.638 -4.694 -13.322 1.00 88.19 179 ALA A CA 1
ATOM 1352 C C . ALA A 1 179 ? -2.611 -4.694 -14.514 1.00 88.19 179 ALA A C 1
ATOM 1354 O O . ALA A 1 179 ? -2.284 -5.226 -15.573 1.00 88.19 179 ALA A O 1
ATOM 1355 N N . ARG A 1 180 ? -3.769 -4.028 -14.387 1.00 92.25 180 ARG A N 1
ATOM 1356 C CA . ARG A 1 180 ? -4.732 -3.859 -15.490 1.00 92.25 180 ARG A CA 1
ATOM 1357 C C . ARG A 1 180 ? -4.170 -3.030 -16.647 1.00 92.25 180 ARG A C 1
ATOM 1359 O O . ARG A 1 180 ? -4.328 -3.429 -17.798 1.00 92.25 180 ARG A O 1
ATOM 1366 N N . ALA A 1 181 ? -3.486 -1.920 -16.360 1.00 85.44 181 ALA A N 1
ATOM 1367 C CA . ALA A 1 181 ? -2.861 -1.085 -17.389 1.00 85.44 181 ALA A CA 1
ATOM 1368 C C . ALA A 1 181 ? -1.754 -1.838 -18.153 1.00 85.44 181 ALA A C 1
ATOM 1370 O O . ALA A 1 181 ? -1.716 -1.809 -19.384 1.00 85.44 181 ALA A O 1
ATOM 1371 N N . LEU A 1 182 ? -0.899 -2.580 -17.437 1.00 85.56 182 LEU A N 1
ATOM 1372 C CA . LEU A 1 182 ? 0.111 -3.453 -18.041 1.00 85.56 182 LEU A CA 1
ATOM 1373 C C . LEU A 1 182 ? -0.532 -4.547 -18.897 1.00 85.56 182 LEU A C 1
ATOM 1375 O O . LEU A 1 182 ? -0.122 -4.740 -20.039 1.00 85.56 182 LEU A O 1
ATOM 1379 N N . ALA A 1 183 ? -1.561 -5.226 -18.385 1.00 94.19 183 ALA A N 1
ATOM 1380 C CA . ALA A 1 183 ? -2.270 -6.261 -19.131 1.00 94.19 183 ALA A CA 1
ATOM 1381 C C . ALA A 1 183 ? -2.865 -5.715 -20.436 1.00 94.19 183 ALA A C 1
ATOM 1383 O O . ALA A 1 183 ? -2.671 -6.316 -21.491 1.00 94.19 183 ALA A O 1
ATOM 1384 N N . GLN A 1 184 ? -3.501 -4.539 -20.398 1.00 91.62 184 GLN A N 1
ATOM 1385 C CA . GLN A 1 184 ? -4.018 -3.865 -21.590 1.00 91.62 184 GLN A CA 1
ATOM 1386 C C . GLN A 1 184 ? -2.906 -3.546 -22.604 1.00 91.62 184 GLN A C 1
ATOM 1388 O O . GLN A 1 184 ? -3.066 -3.826 -23.793 1.00 91.62 184 GLN A O 1
ATOM 1393 N N . GLN A 1 185 ? -1.766 -3.010 -22.157 1.00 84.69 185 GLN A N 1
ATOM 1394 C CA . GLN A 1 185 ? -0.652 -2.680 -23.051 1.00 84.69 185 GLN A CA 1
ATOM 1395 C C . GLN A 1 185 ? -0.017 -3.936 -23.672 1.00 84.69 185 GLN A C 1
ATOM 1397 O O . GLN A 1 185 ? 0.233 -3.977 -24.877 1.00 84.69 185 GLN A O 1
ATOM 1402 N N . ILE A 1 186 ? 0.187 -4.993 -22.881 1.00 90.81 186 ILE A N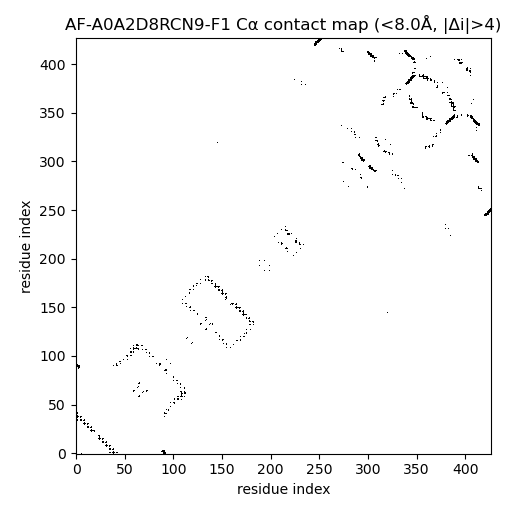 1
ATOM 1403 C CA . ILE A 1 186 ? 0.717 -6.281 -23.356 1.00 90.81 186 ILE A CA 1
ATOM 1404 C C . ILE A 1 186 ? -0.268 -6.938 -24.333 1.00 90.81 186 ILE A C 1
ATOM 1406 O O . ILE A 1 186 ? 0.157 -7.490 -25.346 1.00 90.81 186 ILE A O 1
ATOM 1410 N N . GLN A 1 187 ? -1.580 -6.842 -24.093 1.00 91.06 187 GLN A N 1
ATOM 1411 C CA . GLN A 1 187 ? -2.603 -7.292 -25.042 1.00 91.06 187 GLN A CA 1
ATOM 1412 C C . GLN A 1 187 ? -2.552 -6.519 -26.367 1.00 91.06 187 GLN A C 1
ATOM 1414 O O . GLN A 1 187 ? -2.727 -7.134 -27.416 1.00 91.06 187 GLN A O 1
ATOM 1419 N N . ILE A 1 188 ? -2.307 -5.203 -26.350 1.00 87.19 188 ILE A N 1
ATOM 1420 C CA . ILE A 1 188 ? -2.153 -4.397 -27.574 1.00 87.19 188 ILE A CA 1
ATOM 1421 C C . ILE A 1 188 ? -0.935 -4.866 -28.377 1.00 87.19 188 ILE A C 1
ATOM 1423 O O . ILE A 1 188 ? -1.061 -5.089 -29.579 1.00 87.19 188 ILE A O 1
ATOM 1427 N N . TRP A 1 189 ? 0.215 -5.067 -27.728 1.00 88.88 189 TRP A N 1
ATOM 1428 C CA . TRP A 1 189 ? 1.429 -5.535 -28.404 1.00 88.88 189 TRP A CA 1
ATOM 1429 C C . TRP A 1 189 ? 1.302 -6.973 -28.924 1.00 88.88 189 TRP A C 1
ATOM 1431 O O . TRP A 1 189 ? 1.583 -7.212 -30.096 1.00 88.88 189 TRP A O 1
ATOM 1441 N N . ARG A 1 190 ? 0.761 -7.906 -28.121 1.00 90.44 190 ARG A N 1
ATOM 1442 C CA . ARG A 1 190 ? 0.461 -9.286 -28.559 1.00 90.44 190 ARG A CA 1
ATOM 1443 C C . ARG A 1 190 ? -0.496 -9.318 -29.760 1.00 90.44 190 ARG A C 1
ATOM 1445 O O . ARG A 1 190 ? -0.306 -10.122 -30.660 1.00 90.44 190 ARG A O 1
ATOM 1452 N N . LYS A 1 191 ? -1.503 -8.434 -29.815 1.00 92.31 191 LYS A N 1
ATOM 1453 C CA . LYS A 1 191 ? -2.438 -8.327 -30.959 1.00 92.31 191 LYS A CA 1
ATOM 1454 C C . LYS A 1 191 ? -1.809 -7.756 -32.234 1.00 92.31 191 LYS A C 1
ATOM 1456 O O . LYS A 1 191 ? -2.411 -7.889 -33.295 1.00 92.31 191 LYS A O 1
ATOM 1461 N N . ARG A 1 192 ? -0.656 -7.092 -32.131 1.00 89.19 192 ARG A N 1
ATOM 1462 C CA . ARG A 1 192 ? 0.093 -6.521 -33.262 1.00 89.19 192 ARG A CA 1
ATOM 1463 C C . ARG A 1 192 ? 1.200 -7.444 -33.779 1.00 89.19 192 ARG A C 1
ATOM 1465 O O . ARG A 1 192 ? 1.857 -7.064 -34.737 1.00 89.19 192 ARG A O 1
ATOM 1472 N N . ASP A 1 193 ? 1.407 -8.597 -33.135 1.00 90.56 193 ASP A N 1
ATOM 1473 C CA . ASP A 1 193 ? 2.559 -9.488 -33.349 1.00 90.56 193 ASP A CA 1
ATOM 1474 C C . ASP A 1 193 ? 3.910 -8.743 -33.266 1.00 90.56 193 ASP A C 1
ATOM 1476 O O . ASP A 1 193 ? 4.856 -9.012 -34.000 1.00 90.56 193 ASP A O 1
ATOM 1480 N N . ALA A 1 194 ? 3.970 -7.739 -32.383 1.00 87.88 194 ALA A N 1
ATOM 1481 C CA . ALA A 1 194 ? 5.121 -6.855 -32.252 1.00 87.88 194 ALA A CA 1
ATOM 1482 C C . ALA A 1 194 ? 6.303 -7.575 -31.593 1.00 87.88 194 ALA A C 1
ATOM 1484 O O . ALA A 1 194 ? 6.150 -8.236 -30.558 1.00 87.88 194 ALA A O 1
ATOM 1485 N N . SER A 1 195 ? 7.495 -7.393 -32.157 1.00 92.56 195 SER A N 1
ATOM 1486 C CA . SER A 1 195 ? 8.737 -7.883 -31.571 1.00 92.56 195 SER A CA 1
ATOM 1487 C C . SER A 1 195 ? 9.109 -7.090 -30.311 1.00 92.56 195 SER A C 1
ATOM 1489 O O . SER A 1 195 ? 8.579 -6.012 -30.035 1.00 92.56 195 SER A O 1
ATOM 1491 N N . LEU A 1 196 ? 10.071 -7.599 -29.533 1.00 86.25 196 LEU A N 1
ATOM 1492 C CA . LEU A 1 196 ? 10.629 -6.829 -28.415 1.00 86.25 196 LEU A CA 1
ATOM 1493 C C . LEU A 1 196 ? 11.326 -5.544 -28.892 1.00 86.25 196 LEU A C 1
ATOM 1495 O O . LEU A 1 196 ? 11.317 -4.561 -28.160 1.00 86.25 196 LEU A O 1
ATOM 1499 N N . GLU A 1 197 ? 11.885 -5.539 -30.105 1.00 85.38 197 GLU A N 1
ATOM 1500 C CA . GLU A 1 197 ? 12.532 -4.372 -30.712 1.00 85.38 197 GLU A CA 1
ATOM 1501 C C . GLU A 1 197 ? 11.508 -3.270 -31.024 1.00 85.38 197 GLU A C 1
ATOM 1503 O O . GLU A 1 197 ? 11.695 -2.140 -30.583 1.00 85.38 197 GLU A O 1
ATOM 1508 N N . ASP A 1 198 ? 10.366 -3.609 -31.637 1.00 82.50 198 ASP A N 1
ATOM 1509 C CA . ASP A 1 198 ? 9.261 -2.664 -31.887 1.00 82.50 198 ASP A CA 1
ATOM 1510 C C . ASP A 1 198 ? 8.764 -1.998 -30.594 1.00 82.50 198 ASP A C 1
ATOM 1512 O O . ASP A 1 198 ? 8.463 -0.801 -30.557 1.00 82.50 198 ASP A O 1
ATOM 1516 N N . VAL A 1 199 ? 8.681 -2.779 -29.509 1.00 83.62 199 VAL A N 1
ATOM 1517 C CA . VAL A 1 199 ? 8.269 -2.278 -28.193 1.00 83.62 199 VAL A CA 1
ATOM 1518 C C . VAL A 1 199 ? 9.324 -1.336 -27.611 1.00 83.62 199 VAL A C 1
ATOM 1520 O O . VAL A 1 199 ? 8.947 -0.309 -27.049 1.00 83.62 199 VAL A O 1
ATOM 1523 N N . MET A 1 200 ? 10.622 -1.643 -27.737 1.00 83.44 200 MET A N 1
ATOM 1524 C CA . MET A 1 200 ? 11.688 -0.743 -27.275 1.00 83.44 200 MET A CA 1
ATOM 1525 C C . MET A 1 200 ? 11.696 0.559 -28.079 1.00 83.44 200 MET A C 1
ATOM 1527 O O . MET A 1 200 ? 11.583 1.623 -27.474 1.00 83.44 200 MET A O 1
ATOM 1531 N N . LEU A 1 201 ? 11.710 0.484 -29.414 1.00 80.94 201 LEU A N 1
ATOM 1532 C CA . LEU A 1 201 ? 11.725 1.650 -30.305 1.00 80.94 201 LEU A CA 1
ATOM 1533 C C . LEU A 1 201 ? 10.540 2.598 -30.052 1.00 80.94 201 LEU A C 1
ATOM 1535 O O . LEU A 1 201 ? 10.719 3.813 -30.031 1.00 80.94 201 LEU A O 1
ATOM 1539 N N . TYR A 1 202 ? 9.344 2.067 -29.772 1.00 81.00 202 TYR A N 1
ATOM 1540 C CA . TYR A 1 202 ? 8.186 2.882 -29.382 1.00 81.00 202 TYR A CA 1
ATOM 1541 C C . TYR A 1 202 ? 8.423 3.696 -28.097 1.00 81.00 202 TYR A C 1
ATOM 1543 O O . TYR A 1 202 ? 7.987 4.847 -27.991 1.00 81.00 202 TYR A O 1
ATOM 1551 N N . TYR A 1 203 ? 9.100 3.114 -27.101 1.00 79.88 203 TYR A N 1
ATOM 1552 C CA . TYR A 1 203 ? 9.445 3.835 -25.876 1.00 79.88 203 TYR A CA 1
ATOM 1553 C C . TYR A 1 203 ? 10.610 4.808 -26.096 1.00 79.88 203 TYR A C 1
ATOM 1555 O O . TYR A 1 203 ? 10.542 5.919 -25.573 1.00 79.88 203 TYR A O 1
ATOM 1563 N N . GLU A 1 204 ? 11.617 4.456 -26.901 1.00 83.75 204 GLU A N 1
ATOM 1564 C CA . GLU A 1 204 ? 12.715 5.359 -27.288 1.00 83.75 204 GLU A CA 1
ATOM 1565 C C . GLU A 1 204 ? 12.189 6.599 -28.032 1.00 83.75 204 GLU A C 1
ATOM 1567 O O . GLU A 1 204 ? 12.502 7.718 -27.636 1.00 83.75 204 GLU A O 1
ATOM 1572 N N . GLU A 1 205 ? 11.270 6.443 -28.993 1.00 79.75 205 GLU A N 1
ATOM 1573 C CA . GLU A 1 205 ? 10.561 7.554 -29.658 1.00 79.75 205 GLU A CA 1
ATOM 1574 C C . GLU A 1 205 ? 9.753 8.414 -28.656 1.00 79.75 205 GLU A C 1
ATOM 1576 O O . GLU A 1 205 ? 9.595 9.630 -28.803 1.00 79.75 205 GLU A O 1
ATOM 1581 N N . GLY A 1 206 ? 9.209 7.788 -27.607 1.00 76.44 206 GLY A N 1
ATOM 1582 C CA . GLY A 1 206 ? 8.579 8.476 -26.478 1.00 76.44 206 GLY A CA 1
ATOM 1583 C C . GLY A 1 206 ? 9.559 9.362 -25.704 1.00 76.44 206 GLY A C 1
ATOM 1584 O O . GLY A 1 206 ? 9.247 10.523 -25.432 1.00 76.44 206 GLY A O 1
ATOM 1585 N N . PHE A 1 207 ? 10.745 8.838 -25.391 1.00 75.81 207 PHE A N 1
ATOM 1586 C CA . PHE A 1 207 ? 11.811 9.588 -24.730 1.00 75.81 207 PHE A CA 1
ATOM 1587 C C . PHE A 1 207 ? 12.405 10.671 -25.636 1.00 75.81 207 PHE A C 1
ATOM 1589 O O . PHE A 1 207 ? 12.589 11.781 -25.159 1.00 75.81 207 PHE A O 1
ATOM 1596 N N . GLU A 1 208 ? 12.615 10.425 -26.929 1.00 80.81 208 GLU A N 1
ATOM 1597 C CA . GLU A 1 208 ? 13.098 11.440 -27.880 1.00 80.81 208 GLU A CA 1
ATOM 1598 C C . GLU A 1 208 ? 12.183 12.660 -27.949 1.00 80.81 208 GLU A C 1
ATOM 1600 O O . GLU A 1 208 ? 12.633 13.798 -27.820 1.00 80.81 208 GLU A O 1
ATOM 1605 N N . ARG A 1 209 ? 10.864 12.447 -28.040 1.00 78.50 209 ARG A N 1
ATOM 1606 C CA . ARG A 1 209 ? 9.894 13.553 -27.978 1.00 78.50 209 ARG A CA 1
ATOM 1607 C C . ARG A 1 209 ? 9.999 14.356 -26.681 1.00 78.50 209 ARG A C 1
ATOM 1609 O O . ARG A 1 209 ? 9.841 15.574 -26.716 1.00 78.50 209 ARG A O 1
ATOM 1616 N N . ALA A 1 210 ? 10.268 13.699 -25.553 1.00 75.25 210 ALA A N 1
ATOM 1617 C CA . ALA A 1 210 ? 10.501 14.379 -24.281 1.00 75.25 210 ALA A CA 1
ATOM 1618 C C . ALA A 1 210 ? 11.872 15.084 -24.232 1.00 75.25 210 ALA A C 1
ATOM 1620 O O . ALA A 1 210 ? 11.983 16.134 -23.605 1.00 75.25 210 ALA A O 1
ATOM 1621 N N . GLY A 1 211 ? 12.893 14.537 -24.898 1.00 79.62 211 GLY A N 1
ATOM 1622 C CA . GLY A 1 211 ? 14.258 15.067 -24.947 1.00 79.62 211 GLY A CA 1
ATOM 1623 C C . GLY A 1 211 ? 14.314 16.355 -25.750 1.00 79.62 211 GLY A C 1
ATOM 1624 O O . GLY A 1 211 ? 14.709 17.393 -25.224 1.00 79.62 211 GLY A O 1
ATOM 1625 N N . LEU A 1 212 ? 13.764 16.321 -26.965 1.00 78.81 212 LEU A N 1
ATOM 1626 C CA . LEU A 1 212 ? 13.557 17.489 -27.822 1.00 78.81 212 LEU A CA 1
ATOM 1627 C C . LEU A 1 212 ? 12.755 18.598 -27.121 1.00 78.81 212 LEU A C 1
ATOM 1629 O O . LEU A 1 212 ? 13.076 19.774 -27.259 1.00 78.81 212 LEU A O 1
ATOM 1633 N N . ALA A 1 213 ? 11.731 18.241 -26.337 1.00 75.81 213 ALA A N 1
ATOM 1634 C CA . ALA A 1 213 ? 10.931 19.207 -25.580 1.00 75.81 213 ALA A CA 1
ATOM 1635 C C . ALA A 1 213 ? 11.666 19.825 -24.371 1.00 75.81 213 ALA A C 1
ATOM 1637 O O . ALA A 1 213 ? 11.218 20.847 -23.850 1.00 75.81 213 ALA A O 1
ATOM 1638 N N . ALA A 1 214 ? 12.765 19.216 -23.918 1.00 77.69 214 ALA A N 1
ATOM 1639 C CA . ALA A 1 214 ? 13.533 19.624 -22.742 1.00 77.69 214 ALA A CA 1
ATOM 1640 C C . ALA A 1 214 ? 14.969 20.095 -23.069 1.00 77.69 214 ALA A C 1
ATOM 1642 O O . ALA A 1 214 ? 15.741 20.332 -22.141 1.00 77.69 214 ALA A O 1
ATOM 1643 N N . ASP A 1 215 ? 15.316 20.223 -24.357 1.00 81.12 215 ASP A N 1
ATOM 1644 C CA . ASP A 1 215 ? 16.677 20.490 -24.865 1.00 81.12 215 ASP A CA 1
ATOM 1645 C C . ASP A 1 215 ? 17.724 19.479 -24.344 1.00 81.12 215 ASP A C 1
ATOM 1647 O O . ASP A 1 215 ? 18.839 19.811 -23.939 1.00 81.12 215 ASP A O 1
ATOM 1651 N N . VAL A 1 216 ? 17.327 18.202 -24.304 1.00 84.44 216 VAL A N 1
ATOM 1652 C CA . VAL A 1 216 ? 18.148 17.084 -23.828 1.00 84.44 216 VAL A CA 1
ATOM 1653 C C . VAL A 1 216 ? 18.510 16.175 -24.994 1.00 84.44 216 VAL A C 1
ATOM 1655 O O . VAL A 1 216 ? 17.693 15.375 -25.441 1.00 84.44 216 VAL A O 1
ATOM 1658 N N . ASP A 1 217 ? 19.764 16.263 -25.429 1.00 85.75 217 ASP A N 1
ATOM 1659 C CA . ASP A 1 217 ? 20.373 15.342 -26.393 1.00 85.75 217 ASP A CA 1
ATOM 1660 C C . ASP A 1 217 ? 20.474 13.914 -25.814 1.00 85.75 217 ASP A C 1
ATOM 1662 O O . ASP A 1 217 ? 21.100 13.689 -24.763 1.00 85.75 217 ASP A O 1
ATOM 1666 N N . LEU A 1 218 ? 19.834 12.954 -26.491 1.00 81.88 218 LEU A N 1
ATOM 1667 C CA . LEU A 1 218 ? 19.753 11.550 -26.092 1.00 81.88 218 LEU A CA 1
ATOM 1668 C C . LEU A 1 218 ? 20.621 10.682 -27.006 1.00 81.88 218 LEU A C 1
ATOM 1670 O O . LEU A 1 218 ? 20.373 10.532 -28.195 1.00 81.88 218 LEU A O 1
ATOM 1674 N N . ASP A 1 219 ? 21.635 10.053 -26.418 1.00 82.25 219 ASP A N 1
ATOM 1675 C CA . ASP A 1 219 ? 22.535 9.163 -27.145 1.00 82.25 219 ASP A CA 1
ATOM 1676 C C . ASP A 1 219 ? 22.154 7.696 -26.907 1.00 82.25 219 ASP A C 1
ATOM 1678 O O . ASP A 1 219 ? 22.620 7.058 -25.956 1.00 82.25 219 ASP A O 1
ATOM 1682 N N . TRP A 1 220 ? 21.314 7.150 -27.789 1.00 79.31 220 TRP A N 1
ATOM 1683 C CA . TRP A 1 220 ? 20.867 5.753 -27.724 1.00 79.31 220 TRP A CA 1
ATOM 1684 C C . TRP A 1 220 ? 21.994 4.730 -27.887 1.00 79.31 220 TRP A C 1
ATOM 1686 O O . TRP A 1 220 ? 21.848 3.605 -27.410 1.00 79.31 220 TRP A O 1
ATOM 1696 N N . SER A 1 221 ? 23.165 5.107 -28.424 1.00 80.56 221 SER A N 1
ATOM 1697 C CA . SER A 1 221 ? 24.336 4.210 -28.435 1.00 80.56 221 SER A CA 1
ATOM 1698 C C . SER A 1 221 ? 24.847 3.886 -27.023 1.00 80.56 221 SER A C 1
ATOM 1700 O O . SER A 1 221 ? 25.531 2.883 -26.822 1.00 80.56 221 SER A O 1
ATOM 1702 N N . LYS A 1 222 ? 24.468 4.698 -26.024 1.00 75.25 222 LYS A N 1
ATOM 1703 C CA . LYS A 1 222 ? 24.731 4.479 -24.592 1.00 75.25 222 LYS A CA 1
ATOM 1704 C C . LYS A 1 222 ? 23.549 3.832 -23.846 1.00 75.25 222 LYS A C 1
ATOM 1706 O O . LYS A 1 222 ? 23.638 3.610 -22.636 1.00 75.25 222 LYS A O 1
ATOM 1711 N N . GLY A 1 223 ? 22.462 3.520 -24.555 1.00 76.12 223 GLY A N 1
ATOM 1712 C CA . GLY A 1 223 ? 21.256 2.868 -24.046 1.00 76.12 223 GLY A CA 1
ATOM 1713 C C . GLY A 1 223 ? 20.387 3.725 -23.115 1.00 76.12 223 GLY A C 1
ATOM 1714 O O . GLY A 1 223 ? 20.782 4.789 -22.631 1.00 76.12 223 GLY A O 1
ATOM 1715 N N . LEU A 1 224 ? 19.192 3.206 -22.811 1.00 70.81 224 LEU A N 1
ATOM 1716 C CA . LEU A 1 224 ? 18.140 3.875 -22.031 1.00 70.81 224 LEU A CA 1
ATOM 1717 C C . LEU A 1 224 ? 18.617 4.480 -20.698 1.00 70.81 224 LEU A C 1
ATOM 1719 O O . LEU A 1 224 ? 18.159 5.546 -20.293 1.00 70.81 224 LEU A O 1
ATOM 1723 N N . ASN A 1 225 ? 19.574 3.842 -20.027 1.00 74.00 225 ASN A N 1
ATOM 1724 C CA . ASN A 1 225 ? 20.112 4.314 -18.747 1.00 74.00 225 ASN A CA 1
ATOM 1725 C C . ASN A 1 225 ? 20.827 5.667 -18.894 1.00 74.00 225 ASN A C 1
ATOM 1727 O O . ASN A 1 225 ? 20.766 6.505 -17.995 1.00 74.00 225 ASN A O 1
ATOM 1731 N N . SER A 1 226 ? 21.476 5.898 -20.041 1.00 73.00 226 SER A N 1
ATOM 1732 C CA . SER A 1 226 ? 22.086 7.185 -20.364 1.00 73.00 226 SER A CA 1
ATOM 1733 C C . SER A 1 226 ? 21.018 8.245 -20.619 1.00 73.00 226 SER A C 1
ATOM 1735 O O . SER A 1 226 ? 21.119 9.334 -20.060 1.00 73.00 226 SER A O 1
ATOM 1737 N N . ALA A 1 227 ? 19.948 7.913 -21.352 1.00 69.62 227 ALA A N 1
ATOM 1738 C CA . ALA A 1 227 ? 18.813 8.814 -21.552 1.00 69.62 227 ALA A CA 1
ATOM 1739 C C . ALA A 1 227 ? 18.169 9.229 -20.212 1.00 69.62 227 ALA A C 1
ATOM 1741 O O . ALA A 1 227 ? 18.001 10.418 -19.942 1.00 69.62 227 ALA A O 1
ATOM 1742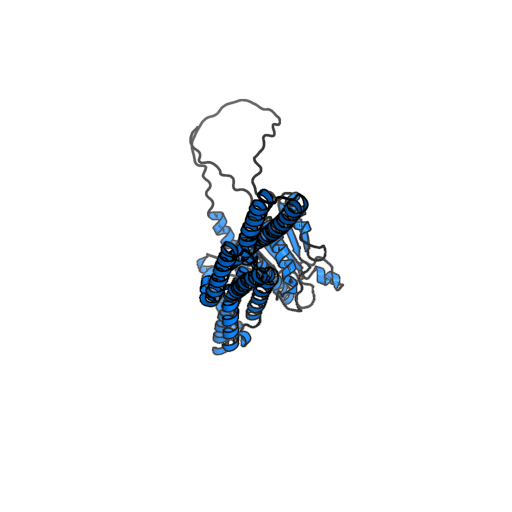 N N . VAL A 1 228 ? 17.910 8.276 -19.308 1.00 73.06 228 VAL A N 1
ATOM 1743 C CA . VAL A 1 228 ? 17.389 8.556 -17.955 1.00 73.06 228 VAL A CA 1
ATOM 1744 C C . VAL A 1 228 ? 18.347 9.447 -17.149 1.00 73.06 228 VAL A C 1
ATOM 1746 O O . VAL A 1 228 ? 17.909 10.413 -16.515 1.00 73.06 228 VAL A O 1
ATOM 1749 N N . ALA A 1 229 ? 19.658 9.189 -17.195 1.00 71.31 229 ALA A N 1
ATOM 1750 C CA . ALA A 1 229 ? 20.655 10.033 -16.532 1.00 71.31 229 ALA A CA 1
ATOM 1751 C C . ALA A 1 229 ? 20.705 11.461 -17.113 1.00 71.31 229 ALA A C 1
ATOM 1753 O O . ALA A 1 229 ? 20.818 12.426 -16.353 1.00 71.31 229 ALA A O 1
ATOM 1754 N N . ARG A 1 230 ? 20.561 11.611 -18.438 1.00 72.62 230 ARG A N 1
ATOM 1755 C CA . ARG A 1 230 ? 20.479 12.906 -19.132 1.00 72.62 230 ARG A CA 1
ATOM 1756 C C . ARG A 1 230 ? 19.262 13.713 -18.681 1.00 72.62 230 ARG A C 1
ATOM 1758 O O . ARG A 1 230 ? 19.445 14.844 -18.236 1.00 72.62 230 ARG A O 1
ATOM 1765 N N . PHE A 1 231 ? 18.063 13.122 -18.677 1.00 72.38 231 PHE A N 1
ATOM 1766 C CA . PHE A 1 231 ? 16.861 13.771 -18.131 1.00 72.38 231 PHE A CA 1
ATOM 1767 C C . PHE A 1 231 ? 17.024 14.165 -16.662 1.00 72.38 231 PHE A C 1
ATOM 1769 O O . PHE A 1 231 ? 16.700 15.288 -16.280 1.00 72.38 231 PHE A O 1
ATOM 1776 N N . THR A 1 232 ? 17.581 13.271 -15.842 1.00 75.19 232 THR A N 1
ATOM 1777 C CA . THR A 1 232 ? 17.815 13.532 -14.413 1.00 75.19 232 THR A CA 1
ATOM 1778 C C . THR A 1 232 ? 18.756 14.722 -14.205 1.00 75.19 232 THR A C 1
ATOM 1780 O O . THR A 1 232 ? 18.547 15.536 -13.304 1.00 75.19 232 THR A O 1
ATOM 1783 N N . GLN A 1 233 ? 19.790 14.853 -15.040 1.00 72.50 233 GLN A N 1
ATOM 1784 C CA . GLN A 1 233 ? 20.719 15.977 -14.977 1.00 72.50 233 GLN A CA 1
ATOM 1785 C C . GLN A 1 233 ? 20.093 17.279 -15.497 1.00 72.50 233 GLN A C 1
ATOM 1787 O O . GLN A 1 233 ? 20.231 18.309 -14.839 1.00 72.50 233 GLN A O 1
ATOM 1792 N N . ALA A 1 234 ? 19.373 17.242 -16.619 1.00 72.31 234 ALA A N 1
ATOM 1793 C CA . ALA A 1 234 ? 18.674 18.405 -17.165 1.00 72.31 234 ALA A CA 1
ATOM 1794 C C . ALA A 1 234 ? 17.644 18.963 -16.171 1.00 72.31 234 ALA A C 1
ATOM 1796 O O . ALA A 1 234 ? 17.626 20.158 -15.883 1.00 72.31 234 ALA A O 1
ATOM 1797 N N . PHE A 1 235 ? 16.864 18.083 -15.541 1.00 71.12 235 PHE A N 1
ATOM 1798 C CA . PHE A 1 235 ? 15.892 18.460 -14.521 1.00 71.12 235 PHE A CA 1
ATOM 1799 C C . PHE A 1 235 ? 16.547 19.105 -13.284 1.00 71.12 235 PHE A C 1
ATOM 1801 O O . PHE A 1 235 ? 16.046 20.104 -12.766 1.00 71.12 235 PHE A O 1
ATOM 1808 N N . LYS A 1 236 ? 17.714 18.614 -12.840 1.00 73.69 236 LYS A N 1
ATOM 1809 C CA . LYS A 1 236 ? 18.494 19.269 -11.771 1.00 73.69 236 LYS A CA 1
ATOM 1810 C C . LYS A 1 236 ? 18.984 20.666 -12.155 1.00 73.69 236 LYS A C 1
ATOM 1812 O O . LYS A 1 236 ? 18.983 21.544 -11.296 1.00 73.69 236 LYS A O 1
ATOM 1817 N N . VAL A 1 237 ? 19.413 20.866 -13.404 1.00 73.75 237 VAL A N 1
ATOM 1818 C CA . VAL A 1 237 ? 19.846 22.181 -13.910 1.00 73.75 237 VAL A CA 1
ATOM 1819 C C . VAL A 1 237 ? 18.662 23.150 -13.947 1.00 73.75 237 VAL A C 1
ATOM 1821 O O . VAL A 1 237 ? 18.781 24.263 -13.440 1.00 73.75 237 VAL A O 1
ATOM 1824 N N . LEU A 1 238 ? 17.501 22.703 -14.438 1.00 70.12 238 LEU A N 1
ATOM 1825 C CA . LEU A 1 238 ? 16.263 23.490 -14.439 1.00 70.12 238 LEU A CA 1
ATOM 1826 C C . LEU A 1 238 ? 15.821 23.886 -13.021 1.00 70.12 238 LEU A C 1
ATOM 1828 O O . LEU A 1 238 ? 15.459 25.039 -12.806 1.00 70.12 238 LEU A O 1
ATOM 1832 N N . GLN A 1 239 ? 15.910 22.980 -12.038 1.00 70.75 239 GLN A N 1
ATOM 1833 C CA . GLN A 1 239 ? 15.633 23.313 -10.632 1.00 70.75 239 GLN A CA 1
ATOM 1834 C C . GLN A 1 239 ? 16.627 24.333 -10.052 1.00 70.75 239 GLN A C 1
ATOM 1836 O O . GLN A 1 239 ? 16.220 25.240 -9.329 1.00 70.75 239 GLN A O 1
ATOM 1841 N N . ALA A 1 240 ? 17.923 24.204 -10.353 1.00 71.12 240 ALA A N 1
ATOM 1842 C CA . ALA A 1 240 ? 18.948 25.113 -9.834 1.00 71.12 240 ALA A CA 1
ATOM 1843 C C . ALA A 1 240 ? 18.840 26.532 -10.426 1.00 71.12 240 ALA A C 1
ATOM 1845 O O . ALA A 1 240 ? 19.103 27.511 -9.731 1.00 71.12 240 ALA A O 1
ATOM 1846 N N . ALA A 1 241 ? 18.411 26.653 -11.686 1.00 68.44 241 ALA A N 1
ATOM 1847 C CA . ALA A 1 241 ? 18.263 27.931 -12.383 1.00 68.44 241 ALA A CA 1
ATOM 1848 C C . ALA A 1 241 ? 17.077 28.796 -11.896 1.00 68.44 241 ALA A C 1
ATOM 1850 O O . ALA A 1 241 ? 16.970 29.953 -12.295 1.00 68.44 241 ALA A O 1
ATOM 1851 N N . GLN A 1 242 ? 16.189 28.265 -11.046 1.00 64.62 242 GLN A N 1
ATOM 1852 C CA . GLN A 1 242 ? 14.985 28.962 -10.565 1.00 64.62 242 GLN A CA 1
ATOM 1853 C C . GLN A 1 242 ? 15.153 29.654 -9.192 1.00 64.62 242 GLN A C 1
ATOM 1855 O O . GLN A 1 242 ? 14.174 30.152 -8.638 1.00 64.62 242 GLN A O 1
ATOM 1860 N N . VAL A 1 243 ? 16.372 29.726 -8.639 1.00 46.22 243 VAL A N 1
ATOM 1861 C CA . VAL A 1 243 ? 16.655 30.390 -7.348 1.00 46.22 243 VAL A CA 1
ATOM 1862 C C . VAL A 1 243 ? 17.132 31.842 -7.563 1.00 46.22 243 VAL A C 1
ATOM 1864 O O . VAL A 1 243 ? 18.189 32.039 -8.165 1.00 46.22 243 VAL A O 1
ATOM 1867 N N . PRO A 1 244 ? 16.417 32.877 -7.074 1.00 48.38 244 PRO A N 1
ATOM 1868 C CA . PRO A 1 244 ? 16.806 34.273 -7.283 1.00 48.38 244 PRO A CA 1
ATOM 1869 C C . PRO A 1 244 ? 17.866 34.769 -6.278 1.00 48.38 244 PRO A C 1
ATOM 1871 O O . PRO A 1 244 ? 17.714 34.625 -5.067 1.00 48.38 244 PRO A O 1
ATOM 1874 N N . SER A 1 245 ? 18.905 35.434 -6.793 1.00 43.69 245 SER A N 1
ATOM 1875 C CA . SER A 1 245 ? 19.886 36.247 -6.042 1.00 43.69 245 SER A CA 1
ATOM 1876 C C . SER A 1 245 ? 19.586 37.742 -6.262 1.00 43.69 245 SER A C 1
ATOM 1878 O O . SER A 1 245 ? 19.108 38.081 -7.343 1.00 43.69 245 SER A O 1
ATOM 1880 N N . ALA A 1 246 ? 19.831 38.653 -5.306 1.00 42.53 246 ALA A N 1
ATOM 1881 C CA . ALA A 1 246 ? 19.212 39.996 -5.340 1.00 42.53 246 ALA A CA 1
ATOM 1882 C C . ALA A 1 246 ? 20.154 41.227 -5.384 1.00 42.53 246 ALA A C 1
ATOM 1884 O O . ALA A 1 246 ? 19.657 42.353 -5.423 1.00 42.53 246 ALA A O 1
ATOM 1885 N N . THR A 1 247 ? 21.483 41.066 -5.382 1.00 38.53 247 THR A N 1
ATOM 1886 C CA . THR A 1 247 ? 22.429 42.112 -4.915 1.00 38.53 247 THR A CA 1
ATOM 1887 C C . THR A 1 247 ? 22.729 43.290 -5.853 1.00 38.53 247 THR A C 1
ATOM 1889 O O . THR A 1 247 ? 23.888 43.551 -6.182 1.00 38.53 247 THR A O 1
ATOM 1892 N N . ALA A 1 248 ? 21.712 44.080 -6.206 1.00 35.91 248 ALA A N 1
ATOM 1893 C CA . ALA A 1 248 ? 21.882 45.373 -6.878 1.00 35.91 248 ALA A CA 1
ATOM 1894 C C . ALA A 1 248 ? 20.964 46.457 -6.277 1.00 35.91 248 ALA A C 1
ATOM 1896 O O . ALA A 1 248 ? 19.786 46.185 -6.065 1.00 35.91 248 ALA A O 1
ATOM 1897 N N . GLY A 1 249 ? 21.402 47.697 -6.013 1.00 35.53 249 GLY A N 1
ATOM 1898 C CA . GLY A 1 249 ? 22.744 48.314 -6.018 1.00 35.53 249 GLY A CA 1
ATOM 1899 C C . GLY A 1 249 ? 22.701 49.777 -5.521 1.00 35.53 249 GLY A C 1
ATOM 1900 O O . GLY A 1 249 ? 21.706 50.442 -5.778 1.00 35.53 249 GLY A O 1
ATOM 1901 N N . ALA A 1 250 ? 23.747 50.302 -4.841 1.00 30.95 250 ALA A N 1
ATOM 1902 C CA . ALA A 1 250 ? 24.174 51.730 -4.913 1.00 30.95 250 ALA A CA 1
ATOM 1903 C C . ALA A 1 250 ? 25.341 52.131 -3.968 1.00 30.95 250 ALA A C 1
ATOM 1905 O O . ALA A 1 250 ? 25.268 51.865 -2.772 1.00 30.95 250 ALA A O 1
ATOM 1906 N N . ALA A 1 251 ? 26.276 52.934 -4.518 1.00 33.12 251 ALA A N 1
ATOM 1907 C CA . ALA A 1 251 ? 27.127 53.960 -3.861 1.00 33.12 251 ALA A CA 1
ATOM 1908 C C . ALA A 1 251 ? 28.139 53.511 -2.756 1.00 33.12 251 ALA A C 1
ATOM 1910 O O . ALA A 1 251 ? 28.181 52.323 -2.471 1.00 33.12 251 ALA A O 1
ATOM 1911 N N . THR A 1 252 ? 28.958 54.367 -2.094 1.00 30.31 252 THR A N 1
ATOM 1912 C CA . THR A 1 252 ? 29.856 55.497 -2.498 1.00 30.31 252 THR A CA 1
ATOM 1913 C C . THR A 1 252 ? 30.751 55.996 -1.317 1.00 30.31 252 THR A C 1
ATOM 1915 O O . THR A 1 252 ? 30.253 56.620 -0.385 1.00 30.31 252 THR A O 1
ATOM 1918 N N . THR A 1 253 ? 32.086 55.956 -1.506 1.00 30.00 253 THR A N 1
ATOM 1919 C CA . THR A 1 253 ? 33.210 56.693 -0.825 1.00 30.00 253 THR A CA 1
ATOM 1920 C C . THR A 1 253 ? 33.859 56.177 0.492 1.00 30.00 253 THR A C 1
ATOM 1922 O O . THR A 1 253 ? 33.226 55.440 1.237 1.00 30.00 253 THR A O 1
ATOM 1925 N N . PRO A 1 254 ? 35.165 56.486 0.744 1.00 48.00 254 PRO A N 1
ATOM 1926 C CA . PRO A 1 254 ? 36.055 55.631 1.552 1.00 48.00 254 PRO A CA 1
ATOM 1927 C C . PRO A 1 254 ? 36.657 56.279 2.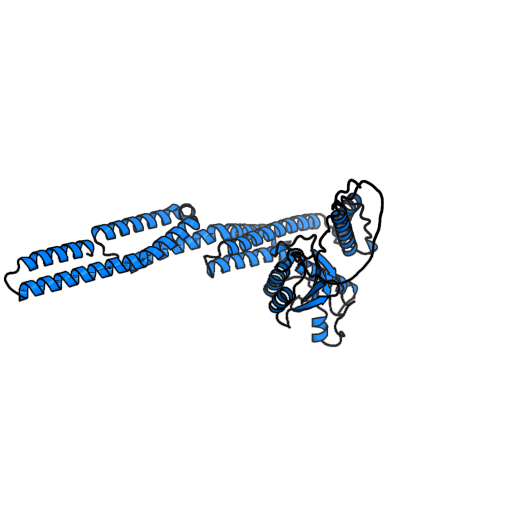821 1.00 48.00 254 PRO A C 1
ATOM 1929 O O . PRO A 1 254 ? 36.791 57.499 2.897 1.00 48.00 254 PRO A O 1
ATOM 1932 N N . GLY A 1 255 ? 37.177 55.453 3.744 1.00 27.08 255 GLY A N 1
ATOM 1933 C CA . GLY A 1 255 ? 38.127 55.913 4.768 1.00 27.08 255 GLY A CA 1
ATOM 1934 C C . GLY A 1 255 ? 38.382 54.975 5.961 1.00 27.08 255 GLY A C 1
ATOM 1935 O O . GLY A 1 255 ? 37.481 54.724 6.745 1.00 27.08 255 GLY A O 1
ATOM 1936 N N . GLU A 1 256 ? 39.661 54.614 6.133 1.00 25.70 256 GLU A N 1
ATOM 1937 C CA . GLU A 1 256 ? 40.399 54.609 7.417 1.00 25.70 256 GLU A CA 1
ATOM 1938 C C . GLU A 1 256 ? 40.329 53.443 8.461 1.00 25.70 256 GLU A C 1
ATOM 1940 O O . GLU A 1 256 ? 39.288 52.892 8.790 1.00 25.70 256 GLU A O 1
ATOM 1945 N N . VAL A 1 257 ? 41.521 53.172 9.035 1.00 27.33 257 VAL A N 1
ATOM 1946 C CA . VAL A 1 257 ? 41.882 52.538 10.337 1.00 27.33 257 VAL A CA 1
ATOM 1947 C C . VAL A 1 257 ? 41.696 51.013 10.596 1.00 27.33 257 VAL A C 1
ATOM 1949 O O . VAL A 1 257 ? 40.667 50.545 11.060 1.00 27.33 257 VAL A O 1
ATOM 1952 N N . SER A 1 258 ? 42.831 50.302 10.473 1.00 25.20 258 SER A N 1
ATOM 1953 C CA . SER A 1 258 ? 43.450 49.311 11.400 1.00 25.20 258 SER A CA 1
ATOM 1954 C C . SER A 1 258 ? 42.781 48.001 11.888 1.00 25.20 258 SER A C 1
ATOM 1956 O O . SER A 1 258 ? 41.619 47.906 12.252 1.00 25.20 258 SER A O 1
ATOM 1958 N N . HIS A 1 259 ? 43.649 46.984 12.001 1.00 33.62 259 HIS A N 1
ATOM 1959 C CA . HIS A 1 259 ? 43.532 45.722 12.767 1.00 33.62 259 HIS A CA 1
ATOM 1960 C C . HIS A 1 259 ? 43.470 45.987 14.308 1.00 33.62 259 HIS A C 1
ATOM 1962 O O . HIS A 1 259 ? 43.817 47.113 14.680 1.00 33.62 259 HIS A O 1
ATOM 1968 N N . PRO A 1 260 ? 43.161 45.018 15.225 1.00 36.38 260 PRO A N 1
ATOM 1969 C CA . PRO A 1 260 ? 43.315 43.556 15.071 1.00 36.38 260 PRO A CA 1
ATOM 1970 C C . PRO A 1 260 ? 42.294 42.607 15.771 1.00 36.38 260 PRO A C 1
ATOM 1972 O O . PRO A 1 260 ? 41.484 43.011 16.589 1.00 36.38 260 PRO A O 1
ATOM 1975 N N . ALA A 1 261 ? 42.478 41.308 15.490 1.00 26.03 261 ALA A N 1
ATOM 1976 C CA . ALA A 1 261 ? 42.360 40.131 16.374 1.00 26.03 261 ALA A CA 1
ATOM 1977 C C . ALA A 1 261 ? 41.076 39.786 17.179 1.00 26.03 261 ALA A C 1
ATOM 1979 O O . ALA A 1 261 ? 40.508 40.577 17.918 1.00 26.03 261 ALA A O 1
ATOM 1980 N N . SER A 1 262 ? 40.833 38.468 17.187 1.00 25.23 262 SER A N 1
ATOM 1981 C CA . SER A 1 262 ? 40.234 37.656 18.260 1.00 25.23 262 SER A CA 1
ATOM 1982 C C . SER A 1 262 ? 38.723 37.701 18.525 1.00 25.23 262 SER A C 1
ATOM 1984 O O . SER A 1 262 ? 38.180 38.594 19.159 1.00 25.23 262 SER A O 1
ATOM 1986 N N . THR A 1 263 ? 38.113 36.567 18.171 1.00 34.00 263 THR A N 1
ATOM 1987 C CA . THR A 1 263 ? 37.278 35.745 19.063 1.00 34.00 263 THR A CA 1
ATOM 1988 C C . THR A 1 263 ? 36.148 36.432 19.836 1.00 34.00 263 THR A C 1
ATOM 1990 O O . THR A 1 263 ? 36.291 36.759 21.011 1.00 34.00 263 THR A O 1
ATOM 1993 N N . THR A 1 264 ? 34.948 36.378 19.257 1.00 24.78 264 THR A N 1
ATOM 1994 C CA . THR A 1 264 ? 33.777 35.990 20.052 1.00 24.78 264 THR A CA 1
ATOM 1995 C C . THR A 1 264 ? 32.928 35.020 19.246 1.00 24.78 264 THR A C 1
ATOM 1997 O O . THR A 1 264 ? 32.303 35.403 18.257 1.00 24.78 264 THR A O 1
ATOM 2000 N N . GLU A 1 265 ? 32.881 33.761 19.676 1.00 39.72 265 GLU A N 1
ATOM 2001 C CA . GLU A 1 265 ? 31.796 32.870 19.280 1.00 39.72 265 GLU A CA 1
ATOM 2002 C C . GLU A 1 265 ? 30.489 33.464 19.819 1.00 39.72 265 GLU A C 1
ATOM 2004 O O . GLU A 1 265 ? 30.217 33.431 21.017 1.00 39.72 265 GLU A O 1
ATOM 2009 N N . THR A 1 266 ? 29.671 34.027 18.936 1.00 25.75 266 THR A N 1
ATOM 2010 C CA . THR A 1 266 ? 28.234 34.162 19.180 1.00 25.75 266 THR A CA 1
ATOM 2011 C C . THR A 1 266 ? 27.509 33.229 18.221 1.00 25.75 266 THR A C 1
ATOM 2013 O O . THR A 1 266 ? 27.949 33.047 17.080 1.00 25.75 266 THR A O 1
ATOM 2016 N N . PRO A 1 267 ? 26.458 32.535 18.688 1.00 31.78 267 PRO A N 1
ATOM 2017 C CA . PRO A 1 267 ? 25.973 31.348 18.011 1.00 31.78 267 PRO A CA 1
ATOM 2018 C C . PRO A 1 267 ? 25.364 31.726 16.664 1.00 31.78 267 PRO A C 1
ATOM 2020 O O . PRO A 1 267 ? 24.259 32.268 16.601 1.00 31.78 267 PRO A O 1
ATOM 2023 N N . ARG A 1 268 ? 26.040 31.352 15.569 1.00 32.59 268 ARG A N 1
ATOM 2024 C CA . ARG A 1 268 ? 25.321 31.097 14.321 1.00 32.59 268 ARG A CA 1
ATOM 2025 C C . ARG A 1 268 ? 24.300 30.021 14.647 1.00 32.59 268 ARG A C 1
ATOM 2027 O O . ARG A 1 268 ? 24.671 28.881 14.925 1.00 32.59 268 ARG A O 1
ATOM 2034 N N . VAL A 1 269 ? 23.032 30.426 14.654 1.00 39.28 269 VAL A N 1
ATOM 2035 C CA . VAL A 1 269 ? 21.871 29.540 14.715 1.00 39.28 269 VAL A CA 1
ATOM 2036 C C . VAL A 1 269 ? 22.127 28.427 13.707 1.00 39.28 269 VAL A C 1
ATOM 2038 O O . VAL A 1 269 ? 22.169 28.686 12.503 1.00 39.28 269 VAL A O 1
ATOM 2041 N N . ARG A 1 270 ? 22.419 27.220 14.208 1.00 40.84 270 ARG A N 1
ATOM 2042 C CA . ARG A 1 270 ? 22.790 26.086 13.360 1.00 40.84 270 ARG A CA 1
ATOM 2043 C C . ARG A 1 270 ? 21.586 25.785 12.479 1.00 40.84 270 ARG A C 1
ATOM 2045 O O . ARG A 1 270 ? 20.523 25.440 12.991 1.00 40.84 270 ARG A O 1
ATOM 2052 N N . GLY A 1 271 ? 21.742 26.004 11.174 1.00 36.59 271 GLY A N 1
ATOM 2053 C CA . GLY A 1 271 ? 20.676 25.765 10.209 1.00 36.59 271 GLY A CA 1
ATOM 2054 C C . GLY A 1 271 ? 20.235 24.297 10.273 1.00 36.59 271 GLY A C 1
ATOM 2055 O O . GLY A 1 271 ? 21.086 23.434 10.487 1.00 36.59 271 GLY A O 1
ATOM 2056 N N . PRO A 1 272 ? 18.940 23.987 10.089 1.00 40.34 272 PRO A N 1
ATOM 2057 C CA . PRO A 1 272 ? 18.362 22.673 10.410 1.00 40.34 272 PRO A CA 1
ATOM 2058 C C . PRO A 1 272 ? 18.843 21.464 9.566 1.00 40.34 272 PRO A C 1
ATOM 2060 O O . PRO A 1 272 ? 18.293 20.372 9.722 1.00 40.34 272 PRO A O 1
ATOM 2063 N N . GLY A 1 273 ? 19.849 21.626 8.696 1.00 45.31 273 GLY A N 1
ATOM 2064 C CA . GLY A 1 273 ? 20.269 20.621 7.709 1.00 45.31 273 GLY A CA 1
ATOM 2065 C C . GLY A 1 273 ? 21.431 19.692 8.098 1.00 45.31 273 GLY A C 1
ATOM 2066 O O . GLY A 1 273 ? 21.399 18.518 7.735 1.00 45.31 273 GLY A O 1
ATOM 2067 N N . GLU A 1 274 ? 22.448 20.175 8.823 1.00 50.94 274 GLU A N 1
ATOM 2068 C CA . GLU A 1 274 ? 23.730 19.458 8.982 1.00 50.94 274 GLU A CA 1
ATOM 2069 C C . GLU A 1 274 ? 23.552 18.051 9.604 1.00 50.94 274 GLU A C 1
ATOM 2071 O O . GLU A 1 274 ? 22.870 17.890 10.620 1.00 50.94 274 GLU A O 1
ATOM 2076 N N . ILE A 1 275 ? 24.148 17.013 8.992 1.00 57.22 275 ILE A N 1
ATOM 2077 C CA . ILE A 1 275 ? 24.041 15.622 9.473 1.00 57.22 275 ILE A CA 1
ATOM 2078 C C . ILE A 1 275 ? 24.778 15.497 10.812 1.00 57.22 275 ILE A C 1
ATOM 2080 O O . ILE A 1 275 ? 26.006 15.432 10.860 1.00 57.22 275 ILE A O 1
ATOM 2084 N N . THR A 1 276 ? 24.024 15.464 11.912 1.00 59.59 276 THR A N 1
ATOM 2085 C CA . THR A 1 276 ? 24.589 15.316 13.257 1.00 59.59 276 THR A CA 1
ATOM 2086 C C . THR A 1 276 ? 25.036 13.879 13.520 1.00 59.59 276 THR A C 1
ATOM 2088 O O . THR A 1 276 ? 24.441 12.919 13.026 1.00 59.59 276 THR A O 1
ATOM 2091 N N . LEU A 1 277 ? 26.059 13.724 14.367 1.00 53.31 277 LEU A N 1
ATOM 2092 C CA . LEU A 1 277 ? 26.554 12.412 14.799 1.00 53.31 277 LEU A CA 1
ATOM 2093 C C . LEU A 1 277 ? 25.453 11.569 15.472 1.00 53.31 277 LEU A C 1
ATOM 2095 O O . LEU A 1 277 ? 25.410 10.358 15.298 1.00 53.31 277 LEU A O 1
ATOM 2099 N N . GLU A 1 278 ? 24.511 12.213 16.165 1.00 56.25 278 GLU A N 1
ATOM 2100 C CA . GLU A 1 278 ? 23.356 11.554 16.790 1.00 56.25 278 GLU A CA 1
ATOM 2101 C C . GLU A 1 278 ? 22.372 10.977 15.756 1.00 56.25 278 GLU A C 1
ATOM 2103 O O . GLU A 1 278 ? 21.914 9.846 15.917 1.00 56.25 278 GLU A O 1
ATOM 2108 N N . ARG A 1 279 ? 22.088 11.703 14.659 1.00 65.62 279 ARG A N 1
ATOM 2109 C CA . ARG A 1 279 ? 21.278 11.176 13.541 1.00 65.62 279 ARG A CA 1
ATOM 2110 C C . ARG A 1 279 ? 21.989 10.024 12.827 1.00 65.62 279 ARG A C 1
ATOM 2112 O O . ARG A 1 279 ? 21.330 9.074 12.418 1.00 65.62 279 ARG A O 1
ATOM 2119 N N . LEU A 1 280 ? 23.318 10.086 12.709 1.00 61.56 280 LEU A N 1
ATOM 2120 C CA . LEU A 1 280 ? 24.123 9.009 12.129 1.00 61.56 280 LEU A CA 1
ATOM 2121 C C . LEU A 1 280 ? 24.002 7.713 12.948 1.00 61.56 280 LEU A C 1
ATOM 2123 O O . LEU A 1 280 ? 23.620 6.685 12.395 1.00 61.56 280 LEU A O 1
ATOM 2127 N N . THR A 1 281 ? 24.234 7.774 14.264 1.00 59.56 281 THR A N 1
ATOM 2128 C CA . THR A 1 281 ? 24.107 6.610 15.161 1.00 59.56 281 THR A CA 1
ATOM 2129 C C . THR A 1 281 ? 22.680 6.051 15.199 1.00 59.56 281 THR A C 1
ATOM 2131 O O . THR A 1 281 ? 22.499 4.836 15.249 1.00 59.56 281 THR A O 1
ATOM 2134 N N . ALA A 1 282 ? 21.657 6.912 15.136 1.00 66.94 282 ALA A N 1
ATOM 2135 C CA . ALA A 1 282 ? 20.262 6.473 15.079 1.00 66.94 282 ALA A CA 1
ATOM 2136 C C . ALA A 1 282 ? 19.941 5.676 13.803 1.00 66.94 282 ALA A C 1
ATOM 2138 O O . ALA A 1 282 ? 19.179 4.715 13.862 1.00 66.94 282 ALA A O 1
ATOM 2139 N N . VAL A 1 283 ? 20.534 6.049 12.665 1.00 74.62 283 VAL A N 1
ATOM 2140 C CA . VAL A 1 283 ? 20.318 5.379 11.374 1.00 74.62 283 VAL A CA 1
ATOM 2141 C C . VAL A 1 283 ? 21.137 4.098 11.240 1.00 74.62 283 VAL A C 1
ATOM 2143 O O . VAL A 1 283 ? 20.632 3.112 10.711 1.00 74.62 283 VAL A O 1
ATOM 2146 N N . GLU A 1 284 ? 22.358 4.067 11.774 1.00 69.19 284 GLU A N 1
ATOM 2147 C CA . GLU A 1 284 ? 23.166 2.844 11.863 1.00 69.19 284 GLU A CA 1
ATOM 2148 C C . GLU A 1 284 ? 22.453 1.753 12.686 1.00 69.19 284 GLU A C 1
ATOM 2150 O O . GLU A 1 284 ? 22.384 0.600 12.264 1.00 69.19 284 GLU A O 1
ATOM 2155 N N . ALA A 1 285 ? 21.814 2.126 13.801 1.00 69.19 285 ALA A N 1
ATOM 2156 C CA . ALA A 1 285 ? 21.101 1.201 14.687 1.00 69.19 285 ALA A CA 1
ATOM 2157 C C . ALA A 1 285 ? 19.836 0.540 14.085 1.00 69.19 285 ALA A C 1
ATOM 2159 O O . ALA A 1 285 ? 19.297 -0.391 14.689 1.00 69.19 285 ALA A O 1
ATOM 2160 N N . LEU A 1 286 ? 19.347 0.988 12.920 1.00 71.94 286 LEU A N 1
ATOM 2161 C CA . LEU A 1 286 ? 18.190 0.386 12.238 1.00 71.94 286 LEU A CA 1
ATOM 2162 C C . LEU A 1 286 ? 18.537 -0.925 11.509 1.00 71.94 286 LEU A C 1
ATOM 2164 O O . LEU A 1 286 ? 17.644 -1.735 11.234 1.00 71.94 286 LEU A O 1
ATOM 2168 N N . PHE A 1 287 ? 19.818 -1.155 11.209 1.00 75.69 287 PHE A N 1
ATOM 2169 C CA . PHE A 1 287 ? 20.287 -2.284 10.406 1.00 75.69 287 PHE A CA 1
ATOM 2170 C C . PHE A 1 287 ? 21.122 -3.256 11.237 1.00 75.69 287 PHE A C 1
ATOM 2172 O O . PHE A 1 287 ? 21.926 -2.863 12.078 1.00 75.69 287 PHE A O 1
ATOM 2179 N N . SER A 1 288 ? 20.961 -4.556 10.988 1.00 72.00 288 SER A N 1
ATOM 2180 C CA . SER A 1 288 ? 21.942 -5.536 11.460 1.00 72.00 288 SER A CA 1
ATOM 2181 C C . SER A 1 288 ? 23.169 -5.564 10.531 1.00 72.00 288 SER A C 1
ATOM 2183 O O . SER A 1 288 ? 23.026 -5.287 9.337 1.00 72.00 288 SER A O 1
ATOM 2185 N N . PRO A 1 289 ? 24.355 -5.992 11.010 1.00 61.53 289 PRO A N 1
ATOM 2186 C CA . PRO A 1 289 ? 25.570 -6.067 10.185 1.00 61.53 289 PRO A CA 1
ATOM 2187 C C . PRO A 1 289 ? 25.492 -7.007 8.968 1.00 61.53 289 PRO A C 1
ATOM 2189 O O . PRO A 1 289 ? 26.381 -7.010 8.126 1.00 61.53 289 PRO A O 1
ATOM 2192 N N . THR A 1 290 ? 24.452 -7.841 8.865 1.00 63.84 290 THR A N 1
ATOM 2193 C CA . THR A 1 290 ? 24.188 -8.689 7.688 1.00 63.84 290 THR A CA 1
ATOM 2194 C C . THR A 1 290 ? 23.186 -8.075 6.705 1.00 63.84 290 THR A C 1
ATOM 2196 O O . THR A 1 290 ? 22.948 -8.639 5.639 1.00 63.84 290 THR A O 1
ATOM 2199 N N . GLU A 1 291 ? 22.567 -6.948 7.060 1.00 76.25 291 GLU A N 1
ATOM 2200 C CA . GLU A 1 291 ? 21.573 -6.239 6.251 1.00 76.25 291 GLU A CA 1
ATOM 2201 C C . GLU A 1 291 ? 22.187 -5.045 5.511 1.00 76.25 291 GLU A C 1
ATOM 2203 O O . GLU A 1 291 ? 22.032 -4.961 4.288 1.00 76.25 291 GLU A O 1
ATOM 2208 N N . ALA A 1 292 ? 22.886 -4.144 6.215 1.00 78.44 292 ALA A N 1
ATOM 2209 C CA . ALA A 1 292 ? 23.537 -2.977 5.615 1.00 78.44 292 ALA A CA 1
ATOM 2210 C C . ALA A 1 292 ? 24.664 -2.377 6.482 1.00 78.44 292 ALA A C 1
ATOM 2212 O O . ALA A 1 292 ? 24.568 -2.400 7.706 1.00 78.44 292 ALA A O 1
ATOM 2213 N N . ASP A 1 293 ? 25.659 -1.761 5.833 1.00 75.94 293 ASP A N 1
ATOM 2214 C CA . ASP A 1 293 ? 26.640 -0.859 6.467 1.00 75.94 293 ASP A CA 1
ATOM 2215 C C . ASP A 1 293 ? 26.220 0.612 6.291 1.00 75.94 293 ASP A C 1
ATOM 2217 O O . ASP A 1 293 ? 25.611 0.963 5.278 1.00 75.94 293 ASP A O 1
ATOM 2221 N N . VAL A 1 294 ? 26.601 1.507 7.210 1.00 76.06 294 VAL A N 1
ATOM 2222 C CA . VAL A 1 294 ? 26.283 2.949 7.146 1.00 76.06 294 VAL A CA 1
ATOM 2223 C C . VAL A 1 294 ? 27.564 3.785 7.290 1.00 76.06 294 VAL A C 1
ATOM 2225 O O . VAL A 1 294 ? 28.286 3.656 8.271 1.00 76.06 294 VAL A O 1
ATOM 2228 N N . LEU A 1 295 ? 27.882 4.629 6.298 1.00 65.88 295 LEU A N 1
ATOM 2229 C CA . LEU A 1 295 ? 29.195 5.282 6.152 1.00 65.88 295 LEU A CA 1
ATOM 2230 C C . LEU A 1 295 ? 29.081 6.780 5.821 1.00 65.88 295 LEU A C 1
ATOM 2232 O O . LEU A 1 295 ? 28.489 7.151 4.809 1.00 65.88 295 LEU A O 1
ATOM 2236 N N . LEU A 1 296 ? 29.712 7.654 6.610 1.00 68.44 296 LEU A N 1
ATOM 2237 C CA . LEU A 1 296 ? 29.784 9.092 6.314 1.00 68.44 296 LEU A CA 1
ATOM 2238 C C . LEU A 1 296 ? 30.945 9.402 5.347 1.00 68.44 296 LEU A C 1
ATOM 2240 O O . LEU A 1 296 ? 32.095 9.049 5.603 1.00 68.44 296 LEU A O 1
ATOM 2244 N N . LEU A 1 297 ? 30.644 10.081 4.239 1.00 61.28 297 LEU A N 1
ATOM 2245 C CA . LEU A 1 297 ? 31.578 10.439 3.170 1.00 61.28 297 LEU A CA 1
ATOM 2246 C C . LEU A 1 297 ? 32.009 11.922 3.236 1.00 61.28 297 LEU A C 1
ATOM 2248 O O . LEU A 1 297 ? 31.261 12.768 3.743 1.00 61.28 297 LEU A O 1
ATOM 2252 N N . PRO A 1 298 ? 33.179 12.280 2.661 1.00 47.06 298 PRO A N 1
ATOM 2253 C CA . PRO A 1 298 ? 33.628 13.668 2.558 1.00 47.06 298 PRO A CA 1
ATOM 2254 C C . PRO A 1 298 ? 32.583 14.582 1.902 1.00 47.06 298 PRO A C 1
ATOM 2256 O O . PRO A 1 298 ? 31.932 14.208 0.925 1.00 47.06 298 PRO A O 1
ATOM 2259 N N . GLY A 1 299 ? 32.423 15.789 2.450 1.00 51.72 299 GLY A N 1
ATOM 2260 C CA . GLY A 1 299 ? 31.366 16.725 2.048 1.00 51.72 299 GLY A CA 1
ATOM 2261 C C . GLY A 1 299 ? 30.014 16.509 2.742 1.00 51.72 299 GLY A C 1
ATOM 2262 O O . GLY A 1 299 ? 29.043 17.145 2.351 1.00 51.72 299 GLY A O 1
ATOM 2263 N N . GLY A 1 300 ? 29.933 15.643 3.762 1.00 61.44 300 GLY A N 1
ATOM 2264 C CA . GLY A 1 300 ? 28.738 15.510 4.610 1.00 61.44 300 GLY A CA 1
ATOM 2265 C C . GLY A 1 300 ? 27.609 14.681 3.992 1.00 61.44 300 GLY A C 1
ATOM 2266 O O . GLY A 1 300 ? 26.440 14.927 4.274 1.00 61.44 300 GLY A O 1
ATOM 2267 N N . ASN A 1 301 ? 27.950 13.711 3.140 1.00 71.69 301 ASN A N 1
ATOM 2268 C CA . ASN A 1 301 ? 26.991 12.793 2.518 1.00 71.69 301 ASN A CA 1
ATOM 2269 C C . ASN A 1 301 ? 27.049 11.424 3.211 1.00 71.69 301 ASN A C 1
ATOM 2271 O O . ASN A 1 301 ? 28.128 10.975 3.578 1.00 71.69 301 ASN A O 1
ATOM 2275 N N . LEU A 1 302 ? 25.921 10.738 3.359 1.00 77.19 302 LEU A N 1
ATOM 2276 C CA . LEU A 1 302 ? 25.796 9.452 4.043 1.00 77.19 302 LEU A CA 1
ATOM 2277 C C . LEU A 1 302 ? 25.532 8.320 3.041 1.00 77.19 302 LEU A C 1
ATOM 2279 O O . LEU A 1 302 ? 24.597 8.406 2.257 1.00 77.19 302 LEU A O 1
ATOM 2283 N N . LEU A 1 303 ? 26.320 7.250 3.064 1.00 82.69 303 LEU A N 1
ATOM 2284 C CA . LEU A 1 303 ? 26.159 6.067 2.216 1.00 82.69 303 LEU A CA 1
ATOM 2285 C C . LEU A 1 303 ? 25.653 4.882 3.047 1.00 82.69 303 LEU A C 1
ATOM 2287 O O . LEU A 1 303 ? 26.366 4.406 3.925 1.00 82.69 303 LEU A O 1
ATOM 2291 N N . ILE A 1 304 ? 24.458 4.375 2.744 1.00 84.62 304 ILE A N 1
ATOM 2292 C CA . ILE A 1 304 ? 23.921 3.126 3.302 1.00 84.62 304 ILE A CA 1
ATOM 2293 C C . ILE A 1 304 ? 24.149 2.012 2.281 1.00 84.62 304 ILE A C 1
ATOM 2295 O O . ILE A 1 304 ? 23.598 2.050 1.188 1.00 84.62 304 ILE A O 1
ATOM 2299 N N . ARG A 1 305 ? 24.963 1.011 2.595 1.00 87.38 305 ARG A N 1
ATOM 2300 C CA . ARG A 1 305 ? 25.311 -0.089 1.691 1.00 87.38 305 ARG A CA 1
ATOM 2301 C C . ARG A 1 305 ? 24.534 -1.347 2.071 1.00 87.38 305 ARG A C 1
ATOM 2303 O O . ARG A 1 305 ? 24.948 -2.080 2.959 1.00 87.38 305 ARG A O 1
ATOM 2310 N N . ALA A 1 306 ? 23.417 -1.604 1.396 1.00 82.44 306 ALA A N 1
ATOM 2311 C CA . ALA A 1 306 ? 22.531 -2.726 1.687 1.00 82.44 306 ALA A CA 1
ATOM 2312 C C . ALA A 1 306 ? 22.963 -4.018 0.970 1.00 82.44 306 ALA A C 1
ATOM 2314 O O . ALA A 1 306 ? 22.927 -4.128 -0.260 1.00 82.44 306 ALA A O 1
ATOM 2315 N N . HIS A 1 307 ? 23.335 -5.017 1.769 1.00 77.88 307 HIS A N 1
ATOM 2316 C CA . HIS A 1 307 ? 23.781 -6.348 1.347 1.00 77.88 307 HIS A CA 1
ATOM 2317 C C . HIS A 1 307 ? 22.716 -7.438 1.558 1.00 77.88 307 HIS A C 1
ATOM 2319 O O . HIS A 1 307 ? 22.793 -8.497 0.940 1.00 77.88 307 HIS A O 1
ATOM 2325 N N . GLY A 1 308 ? 21.712 -7.187 2.405 1.00 68.31 308 GLY A N 1
ATOM 2326 C CA . GLY A 1 308 ? 20.691 -8.169 2.791 1.00 68.31 308 GLY A CA 1
ATOM 2327 C C . GLY A 1 308 ? 19.581 -8.425 1.764 1.00 68.31 308 GLY A C 1
ATOM 2328 O O . GLY A 1 308 ? 18.643 -9.156 2.073 1.00 68.31 308 GLY A O 1
ATOM 2329 N N . PHE A 1 309 ? 19.646 -7.834 0.567 1.00 75.62 309 PHE A N 1
ATOM 2330 C CA . PHE A 1 309 ? 18.634 -8.039 -0.471 1.00 75.62 309 PHE A CA 1
ATOM 2331 C C . PHE A 1 309 ? 18.730 -9.439 -1.094 1.00 75.62 309 PHE A C 1
ATOM 2333 O O . PHE A 1 309 ? 19.739 -9.802 -1.702 1.00 75.62 309 PHE A O 1
ATOM 2340 N N . SER A 1 310 ? 17.647 -10.209 -0.988 1.00 74.50 310 SER A N 1
ATOM 2341 C CA . SER A 1 310 ? 17.506 -11.516 -1.624 1.00 74.50 310 SER A CA 1
ATOM 2342 C C . SER A 1 310 ? 16.849 -11.361 -2.991 1.00 74.50 310 SER A C 1
ATOM 2344 O O . SER A 1 310 ? 15.714 -10.905 -3.101 1.00 74.50 310 SER A O 1
ATOM 2346 N N . PHE A 1 311 ? 17.561 -11.768 -4.037 1.00 68.69 311 PHE A N 1
ATOM 2347 C CA . PHE A 1 311 ? 17.065 -11.794 -5.408 1.00 68.69 311 PHE A CA 1
ATOM 2348 C C . PHE A 1 311 ? 17.345 -13.165 -6.024 1.00 68.69 311 PHE A C 1
ATOM 2350 O O . PHE A 1 311 ? 18.477 -13.651 -5.934 1.00 68.69 311 PHE A O 1
ATOM 2357 N N . ASP A 1 312 ? 16.358 -13.740 -6.715 1.00 66.62 312 ASP A N 1
ATOM 2358 C CA . ASP A 1 312 ? 16.557 -14.945 -7.530 1.00 66.62 312 ASP A CA 1
ATOM 2359 C C . ASP A 1 312 ? 17.643 -14.737 -8.608 1.00 66.62 312 ASP A C 1
ATOM 2361 O O . ASP A 1 312 ? 17.994 -13.605 -8.978 1.00 66.62 312 ASP A O 1
ATOM 2365 N N . ASP A 1 313 ? 18.186 -15.831 -9.150 1.00 67.88 313 ASP A N 1
ATOM 2366 C CA . ASP A 1 313 ? 19.219 -15.728 -10.183 1.00 67.88 313 ASP A CA 1
ATOM 2367 C C . ASP A 1 313 ? 18.699 -15.017 -11.444 1.00 67.88 313 ASP A C 1
ATOM 2369 O O . ASP A 1 313 ? 17.579 -15.237 -11.906 1.00 67.88 313 ASP A O 1
ATOM 2373 N N . GLY A 1 314 ? 19.504 -14.098 -11.979 1.00 65.50 314 GLY A N 1
ATOM 2374 C CA . GLY A 1 314 ? 19.116 -13.240 -13.100 1.00 65.50 314 GLY A CA 1
ATOM 2375 C C . GLY A 1 314 ? 17.915 -12.310 -12.850 1.00 65.50 314 GLY A C 1
ATOM 2376 O O . GLY A 1 314 ? 17.456 -11.684 -13.802 1.00 65.50 314 GLY A O 1
ATOM 2377 N N . SER A 1 315 ? 17.395 -12.222 -11.620 1.00 69.56 315 SER A N 1
ATOM 2378 C CA . SER A 1 315 ? 16.132 -11.551 -11.286 1.00 69.56 315 SER A CA 1
ATOM 2379 C C . SER A 1 315 ? 16.345 -10.232 -10.544 1.00 69.56 315 SER A C 1
ATOM 2381 O O . SER A 1 315 ? 17.121 -10.175 -9.594 1.00 69.56 315 SER A O 1
ATOM 2383 N N . ALA A 1 316 ? 15.625 -9.176 -10.925 1.00 69.88 316 ALA A N 1
ATOM 2384 C CA . ALA A 1 316 ? 15.581 -7.894 -10.209 1.00 69.88 316 ALA A CA 1
ATOM 2385 C C . ALA A 1 316 ? 14.328 -7.725 -9.326 1.00 69.88 316 ALA A C 1
ATOM 2387 O O . ALA A 1 316 ? 13.932 -6.614 -8.975 1.00 69.88 316 ALA A O 1
ATOM 2388 N N . ILE A 1 317 ? 13.644 -8.829 -9.034 1.00 73.88 317 ILE A N 1
ATOM 2389 C CA . ILE A 1 317 ? 12.321 -8.828 -8.415 1.00 73.88 317 ILE A CA 1
ATOM 2390 C C . ILE A 1 317 ? 12.474 -8.784 -6.897 1.00 73.88 317 ILE A C 1
ATOM 2392 O O . ILE A 1 317 ? 13.066 -9.686 -6.318 1.00 73.88 317 ILE A O 1
ATOM 2396 N N . LEU A 1 318 ? 11.909 -7.755 -6.267 1.00 71.94 318 LEU A N 1
ATOM 2397 C CA . LEU A 1 318 ? 11.743 -7.709 -4.817 1.00 71.94 318 LEU A CA 1
ATOM 2398 C C . LEU A 1 318 ? 10.520 -8.536 -4.428 1.00 71.94 318 LEU A C 1
ATOM 2400 O O . LEU A 1 318 ? 9.429 -8.307 -4.954 1.00 71.94 318 LEU A O 1
ATOM 2404 N N . ASP A 1 319 ? 10.725 -9.485 -3.524 1.00 69.12 319 ASP A N 1
ATOM 2405 C CA . ASP A 1 319 ? 9.683 -10.319 -2.928 1.00 69.12 319 ASP A CA 1
ATOM 2406 C C . ASP A 1 319 ? 9.406 -9.930 -1.462 1.00 69.12 319 ASP A C 1
ATOM 2408 O O . ASP A 1 319 ? 10.033 -9.026 -0.896 1.00 69.12 319 ASP A O 1
ATOM 2412 N N . SER A 1 320 ? 8.485 -10.652 -0.824 1.00 67.75 320 SER A N 1
ATOM 2413 C CA . SER A 1 320 ? 8.087 -10.429 0.567 1.00 67.75 320 SER A CA 1
ATOM 2414 C C . SER A 1 320 ? 9.223 -10.575 1.592 1.00 67.75 320 SER A C 1
ATOM 2416 O O . SER A 1 320 ? 9.151 -9.951 2.652 1.00 67.75 320 SER A O 1
ATOM 2418 N N . SER A 1 321 ? 10.298 -11.317 1.289 1.00 69.81 321 SER A N 1
ATOM 2419 C CA . SER A 1 321 ? 11.459 -11.454 2.184 1.00 69.81 321 SER A CA 1
ATOM 2420 C C . SER A 1 321 ? 12.271 -10.157 2.294 1.00 69.81 321 SER A C 1
ATOM 2422 O O . SER A 1 321 ? 12.890 -9.891 3.324 1.00 69.81 321 SER A O 1
ATOM 2424 N N . ASN A 1 322 ? 12.200 -9.301 1.270 1.00 75.69 322 ASN A N 1
ATOM 2425 C CA . ASN A 1 322 ? 12.923 -8.034 1.204 1.00 75.69 322 ASN A CA 1
ATOM 2426 C C . ASN A 1 322 ? 12.202 -6.878 1.925 1.00 75.69 322 ASN A C 1
ATOM 2428 O O . ASN A 1 322 ? 12.827 -5.863 2.238 1.00 75.69 322 ASN A O 1
ATOM 2432 N N . LEU A 1 323 ? 10.899 -7.008 2.209 1.00 74.25 323 LEU A N 1
ATOM 2433 C CA . LEU A 1 323 ? 10.062 -5.916 2.732 1.00 74.25 323 LEU A CA 1
ATOM 2434 C C . LEU A 1 323 ? 10.530 -5.382 4.094 1.00 74.25 323 LEU A C 1
ATOM 2436 O O . LEU A 1 323 ? 10.447 -4.182 4.340 1.00 74.25 323 LEU A O 1
ATOM 2440 N N . ASN A 1 324 ? 11.072 -6.237 4.966 1.00 79.56 324 ASN A N 1
ATOM 2441 C CA . ASN A 1 324 ? 11.593 -5.803 6.267 1.00 79.56 324 ASN A CA 1
ATOM 2442 C C . ASN A 1 324 ? 12.815 -4.875 6.121 1.00 79.56 324 ASN A C 1
ATOM 2444 O O . ASN A 1 324 ? 12.912 -3.860 6.808 1.00 79.56 324 ASN A O 1
ATOM 2448 N N . LEU A 1 325 ? 13.721 -5.190 5.188 1.00 80.56 325 LEU A N 1
ATOM 2449 C CA . LEU A 1 325 ? 14.893 -4.362 4.898 1.00 80.56 325 LEU A CA 1
ATOM 2450 C C . LEU A 1 325 ? 14.503 -3.063 4.179 1.00 80.56 325 LEU A C 1
ATOM 2452 O O . LEU A 1 325 ? 15.047 -2.005 4.481 1.00 80.56 325 LEU A O 1
ATOM 2456 N N . LEU A 1 326 ? 13.517 -3.124 3.279 1.00 82.88 326 LEU A N 1
ATOM 2457 C CA . LEU A 1 326 ? 12.960 -1.944 2.611 1.00 82.88 326 LEU A CA 1
ATOM 2458 C C . LEU A 1 326 ? 12.330 -0.959 3.606 1.00 82.88 326 LEU A C 1
ATOM 2460 O O . LEU A 1 326 ? 12.570 0.238 3.488 1.00 82.88 326 LEU A O 1
ATOM 2464 N N . ASN A 1 327 ? 11.598 -1.449 4.609 1.00 82.75 327 ASN A N 1
ATOM 2465 C CA . ASN A 1 327 ? 11.008 -0.604 5.653 1.00 82.75 327 ASN A CA 1
ATOM 2466 C C . ASN A 1 327 ? 12.077 0.046 6.546 1.00 82.75 327 ASN A C 1
ATOM 2468 O O . ASN A 1 327 ? 12.022 1.247 6.771 1.00 82.75 327 ASN A O 1
ATOM 2472 N N . LYS A 1 328 ? 13.117 -0.692 6.957 1.00 83.19 328 LYS A N 1
ATOM 2473 C CA . LYS A 1 328 ? 14.261 -0.103 7.681 1.00 83.19 328 LYS A CA 1
ATOM 2474 C C . LYS A 1 328 ? 14.985 0.974 6.865 1.00 83.19 328 LYS A C 1
ATOM 2476 O O . LYS A 1 328 ? 15.421 1.978 7.420 1.00 83.19 328 LYS A O 1
ATOM 2481 N N . LEU A 1 329 ? 15.110 0.782 5.547 1.00 83.44 329 LEU A N 1
ATOM 2482 C CA . LEU A 1 329 ? 15.663 1.793 4.638 1.00 83.44 329 LEU A CA 1
ATOM 2483 C C . LEU A 1 329 ? 14.775 3.041 4.564 1.00 83.44 329 LEU A C 1
ATOM 2485 O O . LEU A 1 329 ? 15.307 4.145 4.573 1.00 83.44 329 LEU A O 1
ATOM 2489 N N . ILE A 1 330 ? 13.451 2.877 4.536 1.00 85.44 330 ILE A N 1
ATOM 2490 C CA . ILE A 1 330 ? 12.481 3.979 4.621 1.00 85.44 330 ILE A CA 1
ATOM 2491 C C . ILE A 1 330 ? 12.676 4.758 5.932 1.00 85.44 330 ILE A C 1
ATOM 2493 O O . ILE A 1 330 ? 13.010 5.941 5.874 1.00 85.44 330 ILE A O 1
ATOM 2497 N N . ASP A 1 331 ? 12.608 4.083 7.085 1.00 84.00 331 ASP A N 1
ATOM 2498 C CA . ASP A 1 331 ? 12.776 4.688 8.417 1.00 84.00 331 ASP A CA 1
ATOM 2499 C C . ASP A 1 331 ? 14.114 5.450 8.546 1.00 84.00 331 ASP A C 1
ATOM 2501 O O . ASP A 1 331 ? 14.183 6.528 9.141 1.00 84.00 331 ASP A O 1
ATOM 2505 N N . ALA A 1 332 ? 15.187 4.907 7.958 1.00 81.56 332 ALA A N 1
ATOM 2506 C CA . ALA A 1 332 ? 16.517 5.514 7.926 1.00 81.56 332 ALA A CA 1
ATOM 2507 C C . ALA A 1 332 ? 16.589 6.787 7.074 1.00 81.56 332 ALA A C 1
ATOM 2509 O O . ALA A 1 332 ? 17.295 7.738 7.412 1.00 81.56 332 ALA A O 1
ATOM 2510 N N . ILE A 1 333 ? 15.887 6.797 5.944 1.00 83.19 333 ILE A N 1
ATOM 2511 C CA . ILE A 1 333 ? 15.895 7.905 4.992 1.00 83.19 333 ILE A CA 1
ATOM 2512 C C . ILE A 1 333 ? 14.968 9.037 5.453 1.00 83.19 333 ILE A C 1
ATOM 2514 O O . ILE A 1 333 ? 15.279 10.206 5.218 1.00 83.19 333 ILE A O 1
ATOM 2518 N N . GLU A 1 334 ? 13.885 8.728 6.168 1.00 83.12 334 GLU A N 1
ATOM 2519 C CA . GLU A 1 334 ? 12.995 9.729 6.774 1.00 83.12 334 GLU A CA 1
ATOM 2520 C C . GLU A 1 334 ? 13.694 10.593 7.843 1.00 83.12 334 GLU A C 1
ATOM 2522 O O . GLU A 1 334 ? 13.311 11.747 8.036 1.00 83.12 334 GLU A O 1
ATOM 2527 N N . GLN A 1 335 ? 14.789 10.115 8.456 1.00 76.69 335 GLN A N 1
ATOM 2528 C CA . GLN A 1 335 ? 15.670 10.938 9.314 1.00 76.69 335 GLN A CA 1
ATOM 2529 C C . GLN A 1 335 ? 16.401 12.058 8.546 1.00 76.69 335 GLN A C 1
ATOM 2531 O O . GLN A 1 335 ? 16.935 12.991 9.154 1.00 76.69 335 GLN A O 1
ATOM 2536 N N . PHE A 1 336 ? 16.417 11.985 7.212 1.00 76.06 336 PHE A N 1
ATOM 2537 C CA . PHE A 1 336 ? 17.023 12.959 6.306 1.00 76.06 336 PHE A CA 1
ATOM 2538 C C . PHE A 1 336 ? 15.977 13.507 5.320 1.00 76.06 336 PHE A C 1
ATOM 2540 O O . PHE A 1 336 ? 16.104 13.330 4.100 1.00 76.06 336 PHE A O 1
ATOM 2547 N N . PRO A 1 337 ? 14.949 14.219 5.826 1.00 69.38 337 PRO A N 1
ATOM 2548 C CA . PRO A 1 337 ? 13.774 14.618 5.054 1.00 69.38 337 PRO A CA 1
ATOM 2549 C C . PRO A 1 337 ? 14.079 15.601 3.918 1.00 69.38 337 PRO A C 1
ATOM 2551 O O . PRO A 1 337 ? 13.221 15.771 3.061 1.00 69.38 337 PRO A O 1
ATOM 2554 N N . ASP A 1 338 ? 15.295 16.155 3.840 1.00 70.31 338 ASP A N 1
ATOM 2555 C CA . ASP A 1 338 ? 15.756 17.067 2.781 1.00 70.31 338 ASP A CA 1
ATOM 2556 C C . ASP A 1 338 ? 16.869 16.474 1.880 1.00 70.31 338 ASP A C 1
ATOM 2558 O O . ASP A 1 338 ? 17.249 17.068 0.870 1.00 70.31 338 ASP A O 1
ATOM 2562 N N . GLY A 1 339 ? 17.401 15.286 2.204 1.00 72.50 339 GLY A N 1
ATOM 2563 C CA . GLY A 1 339 ? 18.550 14.688 1.506 1.00 72.50 339 GLY A CA 1
ATOM 2564 C C . GLY A 1 339 ? 18.226 14.112 0.118 1.00 72.50 339 GLY A C 1
ATOM 2565 O O . GLY A 1 339 ? 17.134 13.588 -0.107 1.00 72.50 339 GLY A O 1
ATOM 2566 N N . ARG A 1 340 ? 19.175 14.170 -0.827 1.00 82.06 340 ARG A N 1
ATOM 2567 C CA . ARG A 1 340 ? 19.073 13.554 -2.169 1.00 82.06 340 ARG A CA 1
ATOM 2568 C C . ARG A 1 340 ? 19.742 12.186 -2.212 1.00 82.06 340 ARG A C 1
ATOM 2570 O O . ARG A 1 340 ? 20.931 12.079 -1.960 1.00 82.06 340 ARG A O 1
ATOM 2577 N N . LEU A 1 341 ? 19.001 11.166 -2.599 1.00 84.62 341 LEU A N 1
ATOM 2578 C CA . LEU A 1 341 ? 19.376 9.760 -2.586 1.00 84.62 341 LEU A CA 1
ATOM 2579 C C . LEU A 1 341 ? 19.886 9.322 -3.967 1.00 84.62 341 LEU A C 1
ATOM 2581 O O . LEU A 1 341 ? 19.338 9.726 -4.993 1.00 84.62 341 LEU A O 1
ATOM 2585 N N . LEU A 1 342 ? 20.898 8.459 -4.007 1.00 88.19 342 LEU A N 1
ATOM 2586 C CA . LEU A 1 342 ? 21.338 7.734 -5.203 1.00 88.19 342 LEU A CA 1
ATOM 2587 C C . LEU A 1 342 ? 21.452 6.247 -4.871 1.00 88.19 342 LEU A C 1
ATOM 2589 O O . LEU A 1 342 ? 22.258 5.883 -4.023 1.00 88.19 342 LEU A O 1
ATOM 2593 N N . PHE A 1 343 ? 20.681 5.410 -5.557 1.00 90.94 343 PHE A N 1
ATOM 2594 C CA . PHE A 1 343 ? 20.654 3.964 -5.386 1.00 90.94 343 PHE A CA 1
ATOM 2595 C C . PHE A 1 343 ? 21.550 3.286 -6.439 1.00 90.94 343 PHE A C 1
ATOM 2597 O O . PHE A 1 343 ? 21.181 3.207 -7.607 1.00 90.94 343 PHE A O 1
ATOM 2604 N N . SER A 1 344 ? 22.721 2.794 -6.047 1.00 90.12 344 SER A N 1
ATOM 2605 C CA . SER A 1 344 ? 23.704 2.151 -6.929 1.00 90.12 344 SER A CA 1
ATOM 2606 C C . SER A 1 344 ? 23.679 0.635 -6.763 1.00 90.12 344 SER A C 1
ATOM 2608 O O . SER A 1 344 ? 23.979 0.120 -5.691 1.00 90.12 344 SER A O 1
ATOM 2610 N N . GLY A 1 345 ? 23.332 -0.102 -7.813 1.00 86.00 345 GLY A N 1
ATOM 2611 C CA . GLY A 1 345 ? 23.279 -1.563 -7.790 1.00 86.00 345 GLY A CA 1
ATOM 2612 C C . GLY A 1 345 ? 24.558 -2.205 -8.302 1.00 86.00 345 GLY A C 1
ATOM 2613 O O . GLY A 1 345 ? 25.149 -1.734 -9.273 1.00 86.00 345 GLY A O 1
ATOM 2614 N N . HIS A 1 346 ? 24.959 -3.313 -7.683 1.00 86.38 346 HIS A N 1
ATOM 2615 C CA . HIS A 1 346 ? 26.162 -4.070 -8.031 1.00 86.38 346 HIS A CA 1
ATOM 2616 C C . HIS A 1 346 ? 25.862 -5.575 -8.123 1.00 86.38 346 HIS A C 1
ATOM 2618 O O . HIS A 1 346 ? 24.887 -6.078 -7.556 1.00 86.38 346 HIS A O 1
ATOM 2624 N N . THR A 1 347 ? 26.707 -6.301 -8.848 1.00 77.62 347 THR A N 1
ATOM 2625 C CA . THR A 1 347 ? 26.651 -7.759 -9.023 1.00 77.62 347 THR A CA 1
ATOM 2626 C C . THR A 1 347 ? 28.033 -8.380 -8.832 1.00 77.62 347 THR A C 1
ATOM 2628 O O . THR A 1 347 ? 29.050 -7.691 -8.869 1.00 77.62 347 THR A O 1
ATOM 2631 N N . ASP A 1 348 ? 28.084 -9.701 -8.658 1.00 73.25 348 ASP A N 1
ATOM 2632 C CA . ASP A 1 348 ? 29.331 -10.446 -8.841 1.00 73.25 348 ASP A CA 1
ATOM 2633 C C . ASP A 1 348 ? 29.693 -10.585 -10.335 1.00 73.25 348 ASP A C 1
ATOM 2635 O O . ASP A 1 348 ? 28.941 -10.155 -11.211 1.00 73.25 348 ASP A O 1
ATOM 2639 N N . ASN A 1 349 ? 30.861 -11.169 -10.619 1.00 71.69 349 ASN A N 1
ATOM 2640 C CA . ASN A 1 349 ? 31.389 -11.335 -11.979 1.00 71.69 349 ASN A CA 1
ATOM 2641 C C . ASN A 1 349 ? 30.898 -12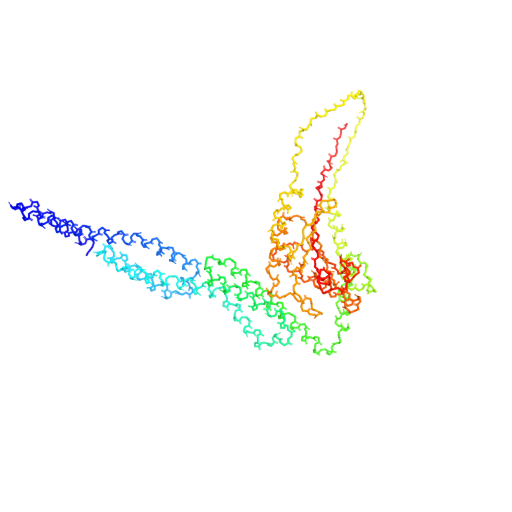.596 -12.722 1.00 71.69 349 ASN A C 1
ATOM 2643 O O . ASN A 1 349 ? 31.551 -13.053 -13.663 1.00 71.69 349 ASN A O 1
ATOM 2647 N N . GLN A 1 350 ? 29.828 -13.255 -12.268 1.00 67.50 350 GLN A N 1
ATOM 2648 C CA . GLN A 1 350 ? 29.340 -14.469 -12.920 1.00 67.50 350 GLN A CA 1
ATOM 2649 C C . GLN A 1 350 ? 28.398 -14.107 -14.066 1.00 67.50 350 GLN A C 1
ATOM 2651 O O . GLN A 1 350 ? 27.338 -13.526 -13.860 1.00 67.50 350 GLN A O 1
ATOM 2656 N N . GLY A 1 351 ? 28.778 -14.459 -15.294 1.00 64.62 351 GLY A N 1
ATOM 2657 C CA . GLY A 1 351 ? 28.022 -14.123 -16.498 1.00 64.62 351 GLY A CA 1
ATOM 2658 C C . GLY A 1 351 ? 28.792 -13.173 -17.410 1.00 64.62 351 GLY A C 1
ATOM 2659 O O . GLY A 1 351 ? 30.010 -13.259 -17.515 1.00 64.62 351 GLY A O 1
ATOM 2660 N N . LYS A 1 352 ? 28.069 -12.317 -18.137 1.00 80.50 352 LYS A N 1
ATOM 2661 C CA . LYS A 1 352 ? 28.661 -11.301 -19.020 1.00 80.50 352 LYS A CA 1
ATOM 2662 C C . LYS A 1 352 ? 28.514 -9.933 -18.360 1.00 80.50 352 LYS A C 1
ATOM 2664 O O . LYS A 1 352 ? 27.391 -9.597 -17.982 1.00 80.50 352 LYS A O 1
ATOM 2669 N N . ALA A 1 353 ? 29.581 -9.135 -18.334 1.00 71.38 353 ALA A N 1
ATOM 2670 C CA . ALA A 1 353 ? 29.612 -7.814 -17.699 1.00 71.38 353 ALA A CA 1
ATOM 2671 C C . ALA A 1 353 ? 28.405 -6.919 -18.050 1.00 71.38 353 ALA A C 1
ATOM 2673 O O . ALA A 1 353 ? 27.771 -6.373 -17.155 1.00 71.38 353 ALA A O 1
ATOM 2674 N N . GLU A 1 354 ? 27.978 -6.849 -19.318 1.00 72.56 354 GLU A N 1
ATOM 2675 C CA . GLU A 1 354 ? 26.771 -6.091 -19.707 1.00 72.56 354 GLU A CA 1
ATOM 2676 C C . GLU A 1 354 ? 25.467 -6.629 -19.096 1.00 72.56 354 GLU A C 1
ATOM 2678 O O . GLU A 1 354 ? 24.599 -5.855 -18.687 1.00 72.56 354 GLU A O 1
ATOM 2683 N N . ARG A 1 355 ? 25.307 -7.960 -19.019 1.00 78.25 355 ARG A N 1
ATOM 2684 C CA . ARG A 1 355 ? 24.145 -8.588 -18.367 1.00 78.25 355 ARG A CA 1
ATOM 2685 C C . ARG A 1 355 ? 24.142 -8.245 -16.882 1.00 78.25 355 ARG A C 1
ATOM 2687 O O . ARG A 1 355 ? 23.085 -7.933 -16.344 1.00 78.25 355 ARG A O 1
ATOM 2694 N N . ASN A 1 356 ? 25.317 -8.258 -16.268 1.00 74.19 356 ASN A N 1
ATOM 2695 C CA . ASN A 1 356 ? 25.531 -7.962 -14.862 1.00 74.19 356 ASN A CA 1
ATOM 2696 C C . ASN A 1 356 ? 25.289 -6.473 -14.558 1.00 74.19 356 ASN A C 1
ATOM 2698 O O . ASN A 1 356 ? 24.519 -6.151 -13.655 1.00 74.19 356 ASN A O 1
ATOM 2702 N N . ARG A 1 357 ? 25.786 -5.554 -15.394 1.00 78.94 357 ARG A N 1
ATOM 2703 C CA . ARG A 1 357 ? 25.538 -4.108 -15.284 1.00 78.94 357 ARG A CA 1
ATOM 2704 C C . ARG A 1 357 ? 24.062 -3.746 -15.444 1.00 78.94 357 ARG A C 1
ATOM 2706 O O . ARG A 1 357 ? 23.535 -3.018 -14.601 1.00 78.94 357 ARG A O 1
ATOM 2713 N N . ARG A 1 358 ? 23.363 -4.337 -16.421 1.00 77.75 358 ARG A N 1
ATOM 2714 C CA . ARG A 1 358 ? 21.903 -4.201 -16.579 1.00 77.75 358 ARG A CA 1
ATOM 2715 C C . ARG A 1 358 ? 21.131 -4.760 -15.377 1.00 77.75 358 ARG A C 1
ATOM 2717 O O . ARG A 1 358 ? 20.353 -4.027 -14.775 1.00 77.75 358 ARG A O 1
ATOM 2724 N N . LEU A 1 359 ? 21.401 -6.002 -14.971 1.00 83.94 359 LEU A N 1
ATOM 2725 C CA . LEU A 1 359 ? 20.733 -6.647 -13.832 1.00 83.94 359 LEU A CA 1
ATOM 2726 C C . LEU A 1 359 ? 20.947 -5.881 -12.517 1.00 83.94 359 LEU A C 1
ATOM 2728 O O . LEU A 1 359 ? 20.038 -5.774 -11.696 1.00 83.94 359 LEU A O 1
ATOM 2732 N N . SER A 1 360 ? 22.147 -5.334 -12.317 1.00 78.50 360 SER A N 1
ATOM 2733 C CA . SER A 1 360 ? 22.474 -4.532 -11.141 1.00 78.50 360 SER A CA 1
ATOM 2734 C C . SER A 1 360 ? 21.661 -3.232 -11.084 1.00 78.50 360 SER A C 1
ATOM 2736 O O . SER A 1 360 ? 21.106 -2.920 -10.030 1.00 78.50 360 SER A O 1
ATOM 2738 N N . LEU A 1 361 ? 21.499 -2.526 -12.216 1.00 85.31 361 LEU A N 1
ATOM 2739 C CA . LEU A 1 361 ? 20.648 -1.336 -12.280 1.00 85.31 361 LEU A CA 1
ATOM 2740 C C . LEU A 1 361 ? 19.201 -1.701 -11.981 1.00 85.31 361 LEU A C 1
ATOM 2742 O O . LEU A 1 361 ? 18.571 -1.046 -11.163 1.00 85.31 361 LEU A O 1
ATOM 2746 N N . GLU A 1 362 ? 18.671 -2.735 -12.637 1.00 81.88 362 GLU A N 1
ATOM 2747 C CA . GLU A 1 362 ? 17.275 -3.145 -12.474 1.00 81.88 362 GLU A CA 1
ATOM 2748 C C . GLU A 1 362 ? 16.955 -3.450 -10.999 1.00 81.88 362 GLU A C 1
ATOM 2750 O O . GLU A 1 362 ? 15.900 -3.052 -10.500 1.00 81.88 362 GLU A O 1
ATOM 2755 N N . ARG A 1 363 ? 17.896 -4.076 -10.274 1.00 84.94 363 ARG A N 1
ATOM 2756 C CA . ARG A 1 363 ? 17.811 -4.337 -8.826 1.00 84.94 363 ARG A CA 1
ATOM 2757 C C . ARG A 1 363 ? 17.785 -3.052 -7.996 1.00 84.94 363 ARG A C 1
ATOM 2759 O O . ARG A 1 363 ? 16.883 -2.876 -7.176 1.00 84.94 363 ARG A O 1
ATOM 2766 N N . ALA A 1 364 ? 18.725 -2.134 -8.221 1.00 84.94 364 ALA A N 1
ATOM 2767 C CA . ALA A 1 364 ? 18.730 -0.846 -7.526 1.00 84.94 364 ALA A CA 1
ATOM 2768 C C . ALA A 1 364 ? 17.495 0.001 -7.855 1.00 84.94 364 ALA A C 1
ATOM 2770 O O . ALA A 1 364 ? 16.938 0.641 -6.967 1.00 84.94 364 ALA A O 1
ATOM 2771 N N . GLN A 1 365 ? 17.014 -0.054 -9.098 1.00 80.50 365 GLN A N 1
ATOM 2772 C CA . GLN A 1 365 ? 15.826 0.661 -9.549 1.00 80.50 365 GLN A CA 1
ATOM 2773 C C . GLN A 1 365 ? 14.572 0.114 -8.874 1.00 80.50 365 GLN A C 1
ATOM 2775 O O . GLN A 1 365 ? 13.711 0.899 -8.483 1.00 80.50 365 GLN A O 1
ATOM 2780 N N . ALA A 1 366 ? 14.475 -1.205 -8.683 1.00 84.25 366 ALA A N 1
ATOM 2781 C CA . ALA A 1 366 ? 13.392 -1.816 -7.923 1.00 84.25 366 ALA A CA 1
ATOM 2782 C C . ALA A 1 366 ? 13.368 -1.311 -6.468 1.00 84.25 366 ALA A C 1
ATOM 2784 O O . ALA A 1 366 ? 12.311 -0.896 -5.990 1.00 84.25 366 ALA A O 1
ATOM 2785 N N . VAL A 1 367 ? 14.523 -1.277 -5.792 1.00 78.88 367 VAL A N 1
ATOM 2786 C CA . VAL A 1 367 ? 14.637 -0.820 -4.392 1.00 78.88 367 VAL A CA 1
ATOM 2787 C C . VAL A 1 367 ? 14.351 0.670 -4.258 1.00 78.88 367 VAL A C 1
ATOM 2789 O O . VAL A 1 367 ? 13.517 1.055 -3.443 1.00 78.88 367 VAL A O 1
ATOM 2792 N N . ALA A 1 368 ? 14.960 1.499 -5.103 1.00 84.75 368 ALA A N 1
ATOM 2793 C CA . ALA A 1 368 ? 14.730 2.940 -5.143 1.00 84.75 368 ALA A CA 1
ATOM 2794 C C . ALA A 1 368 ? 13.255 3.288 -5.379 1.00 84.75 368 ALA A C 1
ATOM 2796 O O . ALA A 1 368 ? 12.690 4.142 -4.698 1.00 84.75 368 ALA A O 1
ATOM 2797 N N . ASN A 1 369 ? 12.611 2.589 -6.320 1.00 71.12 369 ASN A N 1
ATOM 2798 C CA . ASN A 1 369 ? 11.200 2.784 -6.644 1.00 71.12 369 ASN A CA 1
ATOM 2799 C C . ASN A 1 369 ? 10.258 2.290 -5.540 1.00 71.12 369 ASN A C 1
ATOM 2801 O O . ASN A 1 369 ? 9.121 2.757 -5.481 1.00 71.12 369 ASN A O 1
ATOM 2805 N N . PHE A 1 370 ? 10.680 1.336 -4.706 1.00 83.12 370 PHE A N 1
ATOM 2806 C CA . PHE A 1 370 ? 9.905 0.894 -3.550 1.00 83.12 370 PHE A CA 1
ATOM 2807 C C . PHE A 1 370 ? 10.061 1.885 -2.392 1.00 83.12 370 PHE A C 1
ATOM 2809 O O . PHE A 1 370 ? 9.084 2.509 -1.986 1.00 83.12 370 PHE A O 1
ATOM 2816 N N . VAL A 1 371 ? 11.299 2.079 -1.924 1.00 78.50 371 VAL A N 1
ATOM 2817 C CA . VAL A 1 371 ? 11.652 2.950 -0.791 1.00 78.50 371 VAL A CA 1
ATOM 2818 C C . VAL A 1 371 ? 11.159 4.375 -1.027 1.00 78.50 371 VAL A C 1
ATOM 2820 O O . VAL A 1 371 ? 10.479 4.944 -0.180 1.00 78.50 371 VAL A O 1
ATOM 2823 N N . GLY A 1 372 ? 11.411 4.917 -2.221 1.00 75.38 372 GLY A N 1
ATOM 2824 C CA . GLY A 1 372 ? 10.951 6.246 -2.609 1.00 75.38 372 GLY A CA 1
ATOM 2825 C C . GLY A 1 372 ? 9.440 6.427 -2.571 1.00 75.38 372 GLY A C 1
ATOM 2826 O O . GLY A 1 372 ? 8.948 7.495 -2.224 1.00 75.38 372 GLY A O 1
ATOM 2827 N N . ARG A 1 373 ? 8.695 5.378 -2.927 1.00 73.88 373 ARG A N 1
ATOM 2828 C CA . ARG A 1 373 ? 7.236 5.431 -3.023 1.00 73.88 373 ARG A CA 1
ATOM 2829 C C . ARG A 1 373 ? 6.564 5.359 -1.657 1.00 73.88 373 ARG A C 1
ATOM 2831 O O . ARG A 1 373 ? 5.604 6.089 -1.447 1.00 73.88 373 ARG A O 1
ATOM 2838 N N . GLU A 1 374 ? 7.033 4.486 -0.768 1.00 77.19 374 GLU A N 1
ATOM 2839 C CA . GLU A 1 374 ? 6.385 4.277 0.534 1.00 77.19 374 GLU A CA 1
ATOM 2840 C C . GLU A 1 374 ? 6.796 5.333 1.577 1.00 77.19 374 GLU A C 1
ATOM 2842 O O . GLU A 1 374 ? 5.937 5.787 2.322 1.00 77.19 374 GLU A O 1
ATOM 2847 N N . ALA A 1 375 ? 8.043 5.823 1.555 1.00 71.75 375 ALA A N 1
ATOM 2848 C CA . ALA A 1 375 ? 8.491 6.961 2.379 1.00 71.75 375 ALA A CA 1
ATOM 2849 C C . ALA A 1 375 ? 8.020 8.340 1.861 1.00 71.75 375 ALA A C 1
ATOM 2851 O O . ALA A 1 375 ? 8.418 9.385 2.375 1.00 71.75 375 ALA A O 1
ATOM 2852 N N . GLY A 1 376 ? 7.279 8.378 0.746 1.00 74.94 376 GLY A N 1
ATOM 2853 C CA . GLY A 1 376 ? 6.865 9.626 0.093 1.00 74.94 376 GLY A CA 1
ATOM 2854 C C . GLY A 1 376 ? 8.018 10.510 -0.407 1.00 74.94 376 GLY A C 1
ATOM 2855 O O . GLY A 1 376 ? 7.830 11.714 -0.587 1.00 74.94 376 GLY A O 1
ATOM 2856 N N . ILE A 1 377 ? 9.211 9.949 -0.632 1.00 78.50 377 ILE A N 1
ATOM 2857 C CA . ILE A 1 377 ? 10.384 10.718 -1.058 1.00 78.50 377 ILE A CA 1
ATOM 2858 C C . ILE A 1 377 ? 10.202 11.152 -2.524 1.00 78.50 377 ILE A C 1
ATOM 2860 O O . ILE A 1 377 ? 10.019 10.301 -3.403 1.00 78.50 377 ILE A O 1
ATOM 2864 N N . PRO A 1 378 ? 10.322 12.457 -2.831 1.00 76.38 378 PRO A N 1
ATOM 2865 C CA . PRO A 1 378 ? 10.257 12.963 -4.199 1.00 76.38 378 PRO A CA 1
ATOM 2866 C C . PRO A 1 378 ? 11.285 12.265 -5.107 1.00 76.38 378 PRO A C 1
ATOM 2868 O O . PRO A 1 378 ? 12.462 12.167 -4.755 1.00 76.38 378 PRO A O 1
ATOM 2871 N N . LYS A 1 379 ? 10.880 11.796 -6.296 1.00 73.44 379 LYS A N 1
ATOM 2872 C CA . LYS A 1 379 ? 11.773 11.083 -7.239 1.00 73.44 379 LYS A CA 1
ATOM 2873 C C . LYS A 1 379 ? 12.937 11.945 -7.724 1.00 73.44 379 LYS A C 1
ATOM 2875 O O . LYS A 1 379 ? 13.979 11.447 -8.117 1.00 73.44 379 LYS A O 1
ATOM 2880 N N . GLU A 1 380 ? 12.786 13.253 -7.636 1.00 71.25 380 GLU A N 1
ATOM 2881 C CA . GLU A 1 380 ? 13.770 14.289 -7.935 1.00 71.25 380 GLU A CA 1
ATOM 2882 C C . GLU A 1 380 ? 14.942 14.250 -6.936 1.00 71.25 380 GLU A C 1
ATOM 2884 O O . GLU A 1 380 ? 16.054 14.711 -7.210 1.00 71.25 380 GLU A O 1
ATOM 2889 N N . ARG A 1 381 ? 14.684 13.660 -5.764 1.00 79.56 381 ARG A N 1
ATOM 2890 C CA . ARG A 1 381 ? 15.648 13.293 -4.732 1.00 79.56 381 ARG A CA 1
ATOM 2891 C C . ARG A 1 381 ? 16.030 11.811 -4.809 1.00 79.56 381 ARG A C 1
ATOM 2893 O O . ARG A 1 381 ? 16.602 11.319 -3.851 1.00 79.56 381 ARG A O 1
ATOM 2900 N N . ILE A 1 382 ? 15.749 11.103 -5.905 1.00 84.62 382 ILE A N 1
ATOM 2901 C CA . ILE A 1 382 ? 16.096 9.689 -6.097 1.00 84.62 382 ILE A CA 1
ATOM 2902 C C . ILE A 1 382 ? 16.741 9.492 -7.462 1.00 84.62 382 ILE A C 1
ATOM 2904 O O . ILE A 1 382 ? 16.097 9.515 -8.505 1.00 84.62 382 ILE A O 1
ATOM 2908 N N . GLN A 1 383 ? 18.038 9.231 -7.449 1.00 85.62 383 GLN A N 1
ATOM 2909 C CA . GLN A 1 383 ? 18.756 8.709 -8.601 1.00 85.62 383 GLN A CA 1
ATOM 2910 C C . GLN A 1 383 ? 18.952 7.208 -8.464 1.00 85.62 383 GLN A C 1
ATOM 2912 O O . GLN A 1 383 ? 18.935 6.680 -7.353 1.00 85.62 383 GLN A O 1
ATOM 2917 N N . VAL A 1 384 ? 19.199 6.535 -9.584 1.00 87.94 384 VAL A N 1
ATOM 2918 C CA . VAL A 1 384 ? 19.537 5.115 -9.601 1.00 87.94 384 VAL A CA 1
ATOM 2919 C C . VAL A 1 384 ? 20.595 4.850 -10.662 1.00 87.94 384 VAL A C 1
ATOM 2921 O O . VAL A 1 384 ? 20.511 5.381 -11.767 1.00 87.94 384 VAL A O 1
ATOM 2924 N N . GLU A 1 385 ? 21.580 4.023 -10.329 1.00 86.62 385 GLU A N 1
ATOM 2925 C CA . GLU A 1 385 ? 22.650 3.591 -11.221 1.00 86.62 385 GLU A CA 1
ATOM 2926 C C . GLU A 1 385 ? 22.891 2.079 -11.078 1.00 86.62 385 GLU A C 1
ATOM 2928 O O . GLU A 1 385 ? 22.604 1.477 -10.045 1.00 86.62 385 GLU A O 1
ATOM 2933 N N . GLY A 1 386 ? 23.425 1.445 -12.122 1.00 83.25 386 GLY A N 1
ATOM 2934 C CA . GLY A 1 386 ? 23.906 0.064 -12.073 1.00 83.25 386 GLY A CA 1
ATOM 2935 C C . GLY A 1 386 ? 25.363 0.023 -12.478 1.00 83.25 386 GLY A C 1
ATOM 2936 O O . GLY A 1 386 ? 25.720 0.450 -13.578 1.00 83.25 386 GLY A O 1
ATOM 2937 N N . GLN A 1 387 ? 26.196 -0.474 -11.574 1.00 86.69 387 GLN A N 1
ATOM 2938 C CA . GLN A 1 387 ? 27.643 -0.547 -11.731 1.00 86.69 387 GLN A CA 1
ATOM 2939 C C . GLN A 1 387 ? 28.125 -1.950 -12.119 1.00 86.69 387 GLN A C 1
ATOM 2941 O O . GLN A 1 387 ? 29.306 -2.134 -12.397 1.00 86.69 387 GLN A O 1
ATOM 2946 N N . GLY A 1 388 ? 27.223 -2.934 -12.156 1.00 80.12 388 GLY A N 1
ATOM 2947 C CA . GLY A 1 388 ? 27.528 -4.308 -12.539 1.00 80.12 388 GLY A CA 1
ATOM 2948 C C . GLY A 1 388 ? 28.601 -4.929 -11.662 1.00 80.12 388 GLY A C 1
ATOM 2949 O O . GLY A 1 388 ? 28.601 -4.764 -10.442 1.00 80.12 388 GLY A O 1
ATOM 2950 N N . GLU A 1 389 ? 29.518 -5.633 -12.314 1.00 72.06 389 GLU A N 1
ATOM 2951 C CA . GLU A 1 389 ? 30.724 -6.198 -11.705 1.00 72.06 389 GLU A CA 1
ATOM 2952 C C . GLU A 1 389 ? 31.908 -5.214 -11.674 1.00 72.06 389 GLU A C 1
ATOM 2954 O O . GLU A 1 389 ? 32.949 -5.543 -11.112 1.00 72.06 389 GLU A O 1
ATOM 2959 N N . ASP A 1 390 ? 31.757 -4.005 -12.234 1.00 63.56 390 ASP A N 1
ATOM 2960 C CA . ASP A 1 390 ? 32.874 -3.101 -12.561 1.00 63.56 390 ASP A CA 1
ATOM 2961 C C . ASP A 1 390 ? 33.444 -2.350 -11.340 1.00 63.56 390 ASP A C 1
ATOM 2963 O O . ASP A 1 390 ? 34.485 -1.701 -11.426 1.00 63.56 390 ASP A O 1
ATOM 2967 N N . THR A 1 391 ? 32.772 -2.434 -10.186 1.00 65.44 391 THR A N 1
ATOM 2968 C CA . THR A 1 391 ? 33.246 -1.904 -8.890 1.00 65.44 391 THR A CA 1
ATOM 2969 C C . THR A 1 391 ? 33.039 -2.935 -7.763 1.00 65.44 391 THR A C 1
ATOM 2971 O O . THR A 1 391 ? 32.150 -2.786 -6.910 1.00 65.44 391 THR A O 1
ATOM 2974 N N . PRO A 1 392 ? 33.828 -4.028 -7.763 1.00 64.62 392 PRO A N 1
ATOM 2975 C CA . PRO A 1 392 ? 33.745 -5.064 -6.742 1.00 64.62 392 PRO A CA 1
ATOM 2976 C C . PRO A 1 392 ? 34.388 -4.575 -5.435 1.00 64.62 392 PRO A C 1
ATOM 2978 O O . PRO A 1 392 ? 35.429 -3.921 -5.455 1.00 64.62 392 PRO A O 1
ATOM 2981 N N . LEU A 1 393 ? 33.782 -4.904 -4.292 1.00 56.28 393 LEU A N 1
ATOM 2982 C CA . LEU A 1 393 ? 34.343 -4.605 -2.964 1.00 56.28 393 LEU A CA 1
ATOM 2983 C C . LEU A 1 393 ? 35.249 -5.723 -2.446 1.00 56.28 393 LEU A C 1
ATOM 2985 O O . LEU A 1 393 ? 36.138 -5.472 -1.639 1.00 56.28 393 LEU A O 1
ATOM 2989 N N . ALA A 1 394 ? 35.021 -6.948 -2.914 1.00 53.19 394 ALA A N 1
ATOM 2990 C CA . ALA A 1 394 ? 35.829 -8.117 -2.605 1.00 53.19 394 ALA A CA 1
ATOM 2991 C C . ALA A 1 394 ? 36.180 -8.873 -3.894 1.00 53.19 394 ALA A C 1
ATOM 2993 O O . ALA A 1 394 ? 35.458 -8.793 -4.893 1.00 53.19 394 ALA A O 1
ATOM 2994 N N . ALA A 1 395 ? 37.283 -9.623 -3.887 1.00 54.78 395 ALA A N 1
ATOM 2995 C CA . ALA A 1 395 ? 37.645 -10.482 -5.010 1.00 54.78 395 ALA A CA 1
ATOM 2996 C C . ALA A 1 395 ? 36.550 -11.536 -5.254 1.00 54.78 395 ALA A C 1
ATOM 2998 O O . ALA A 1 395 ? 36.007 -12.114 -4.320 1.00 54.78 395 ALA A O 1
ATOM 2999 N N . ASN A 1 396 ? 36.203 -11.811 -6.512 1.00 55.50 396 ASN A N 1
ATOM 3000 C CA . ASN A 1 396 ? 35.120 -12.744 -6.855 1.00 55.50 396 ASN A CA 1
ATOM 3001 C C . ASN A 1 396 ? 35.554 -14.231 -6.782 1.00 55.50 396 ASN A C 1
ATOM 3003 O O . ASN A 1 396 ? 35.184 -15.038 -7.638 1.00 55.50 396 ASN A O 1
ATOM 3007 N N . ASP A 1 397 ? 36.361 -14.598 -5.787 1.00 55.84 397 ASP A N 1
ATOM 3008 C CA . ASP A 1 397 ? 36.963 -15.931 -5.625 1.00 55.84 397 ASP A CA 1
ATOM 3009 C C . ASP A 1 397 ? 36.103 -16.911 -4.804 1.00 55.84 397 ASP A C 1
ATOM 3011 O O . ASP A 1 397 ? 36.171 -18.122 -5.010 1.00 55.84 397 ASP A O 1
ATOM 3015 N N . SER A 1 398 ? 35.240 -16.396 -3.929 1.00 57.16 398 SER A N 1
ATOM 3016 C CA . SER A 1 398 ? 34.463 -17.161 -2.950 1.00 57.16 398 SER A CA 1
ATOM 3017 C C . SER A 1 398 ? 32.980 -16.770 -2.959 1.00 57.16 398 SER A C 1
ATOM 3019 O O . SER A 1 398 ? 32.599 -15.684 -3.399 1.00 57.16 398 SER A O 1
ATOM 3021 N N . ALA A 1 399 ? 32.105 -17.674 -2.505 1.00 62.41 399 ALA A N 1
ATOM 3022 C CA . ALA A 1 399 ? 30.654 -17.457 -2.537 1.00 62.41 399 ALA A CA 1
ATOM 3023 C C . ALA A 1 399 ? 30.207 -16.280 -1.648 1.00 62.41 399 ALA A C 1
ATOM 3025 O O . ALA A 1 399 ? 29.313 -15.524 -2.035 1.00 62.41 399 ALA A O 1
ATOM 3026 N N . ASP A 1 400 ? 30.866 -16.089 -0.504 1.00 55.78 400 ASP A N 1
ATOM 3027 C CA . ASP A 1 400 ? 30.581 -14.987 0.415 1.00 55.78 400 ASP A CA 1
ATOM 3028 C C . ASP A 1 400 ? 31.092 -13.646 -0.133 1.00 55.78 400 ASP A C 1
ATOM 3030 O O . ASP A 1 400 ? 30.349 -12.666 -0.135 1.00 55.78 400 ASP A O 1
ATOM 3034 N N . ALA A 1 401 ? 32.288 -13.601 -0.733 1.00 58.34 401 ALA A N 1
ATOM 3035 C CA . ALA A 1 401 ? 32.771 -12.397 -1.416 1.00 58.34 401 ALA A CA 1
ATOM 3036 C C . ALA A 1 401 ? 31.865 -11.984 -2.596 1.00 58.34 401 ALA A C 1
ATOM 3038 O O . ALA A 1 401 ? 31.566 -10.801 -2.777 1.00 58.34 401 ALA A O 1
ATOM 3039 N N . LYS A 1 402 ? 31.331 -12.958 -3.349 1.00 65.25 402 LYS A N 1
ATOM 3040 C CA . LYS A 1 402 ? 30.314 -12.713 -4.389 1.00 65.25 402 LYS A CA 1
ATOM 3041 C C . LYS A 1 402 ? 29.002 -12.171 -3.810 1.00 65.25 402 LYS A C 1
ATOM 3043 O O . LYS A 1 402 ? 28.395 -11.294 -4.422 1.00 65.25 402 LYS A O 1
ATOM 3048 N N . ARG A 1 403 ? 28.576 -12.618 -2.619 1.00 65.62 403 ARG A N 1
ATOM 3049 C CA . ARG A 1 403 ? 27.419 -12.033 -1.912 1.00 65.62 403 ARG A CA 1
ATOM 3050 C C . ARG A 1 403 ? 27.644 -10.558 -1.571 1.00 65.62 403 ARG A C 1
ATOM 3052 O O . ARG A 1 403 ? 26.768 -9.759 -1.874 1.00 65.62 403 ARG A O 1
ATOM 3059 N N . PHE A 1 404 ? 28.814 -10.170 -1.058 1.00 64.50 404 PHE A N 1
ATOM 3060 C CA . PHE A 1 404 ? 29.118 -8.751 -0.807 1.00 64.50 404 PHE A CA 1
ATOM 3061 C C . PHE A 1 404 ? 29.125 -7.898 -2.087 1.00 64.50 404 PHE A C 1
ATOM 3063 O O . PHE A 1 404 ? 28.747 -6.726 -2.043 1.00 64.50 404 PHE A O 1
ATOM 3070 N N . ASN A 1 405 ? 29.485 -8.475 -3.238 1.00 70.19 405 ASN A N 1
ATOM 3071 C CA . ASN A 1 405 ? 29.423 -7.783 -4.528 1.00 70.19 405 ASN A CA 1
ATOM 3072 C C . ASN A 1 405 ? 27.988 -7.641 -5.082 1.00 70.19 405 ASN A C 1
ATOM 3074 O O . ASN A 1 405 ? 27.709 -6.649 -5.751 1.00 70.19 405 ASN A O 1
A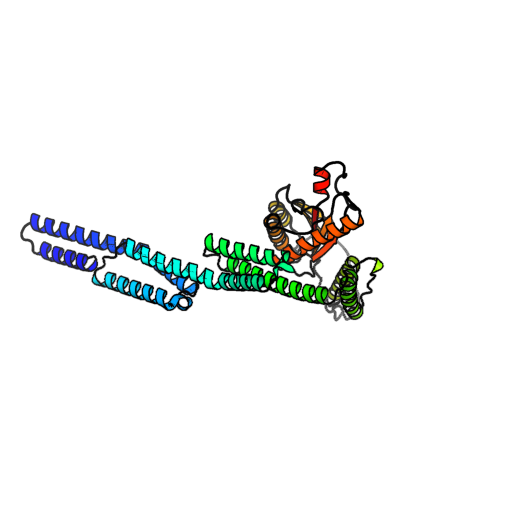TOM 3078 N N . ARG A 1 406 ? 27.056 -8.551 -4.761 1.00 77.00 406 ARG A N 1
ATOM 3079 C CA . ARG A 1 406 ? 25.621 -8.439 -5.101 1.00 77.00 406 ARG A CA 1
ATOM 3080 C C . ARG A 1 406 ? 24.863 -7.592 -4.070 1.00 77.00 406 ARG A C 1
ATOM 3082 O O . ARG A 1 406 ? 24.225 -8.126 -3.171 1.00 77.00 406 ARG A O 1
ATOM 3089 N N . ARG A 1 407 ? 24.930 -6.267 -4.210 1.00 83.06 407 ARG A N 1
ATOM 3090 C CA . ARG A 1 407 ? 24.425 -5.290 -3.224 1.00 83.06 407 ARG A CA 1
ATOM 3091 C C . ARG A 1 407 ? 23.747 -4.087 -3.877 1.00 83.06 407 ARG A C 1
ATOM 3093 O O . ARG A 1 407 ? 23.896 -3.872 -5.081 1.00 83.06 407 ARG A O 1
ATOM 3100 N N . ILE A 1 408 ? 23.078 -3.266 -3.071 1.00 86.94 408 ILE A N 1
ATOM 3101 C CA . ILE A 1 408 ? 22.567 -1.948 -3.470 1.00 86.94 408 ILE A CA 1
ATOM 3102 C C . ILE A 1 408 ? 23.052 -0.913 -2.454 1.00 86.94 408 ILE A C 1
ATOM 3104 O O . ILE A 1 408 ? 22.785 -1.037 -1.265 1.00 86.94 408 ILE A O 1
ATOM 3108 N N . GLU A 1 409 ? 23.769 0.109 -2.906 1.00 86.88 409 GLU A N 1
ATOM 3109 C CA . GLU A 1 409 ? 24.174 1.248 -2.078 1.00 86.88 409 GLU A CA 1
ATOM 3110 C C . GLU A 1 409 ? 23.177 2.397 -2.234 1.00 86.88 409 GLU A C 1
ATOM 3112 O O . GLU A 1 409 ? 22.641 2.590 -3.316 1.00 86.88 409 GLU A O 1
ATOM 3117 N N . ILE A 1 410 ? 22.932 3.171 -1.182 1.00 91.75 410 ILE A N 1
ATOM 3118 C CA . ILE A 1 410 ? 22.025 4.315 -1.146 1.00 91.75 410 ILE A CA 1
ATOM 3119 C C . ILE A 1 410 ? 22.806 5.505 -0.590 1.00 91.75 410 ILE A C 1
ATOM 3121 O O . ILE A 1 410 ? 23.076 5.580 0.604 1.00 91.75 410 ILE A O 1
ATOM 3125 N N . LEU A 1 411 ? 23.201 6.436 -1.454 1.00 84.50 411 LEU A N 1
ATOM 3126 C CA . LEU A 1 411 ? 23.945 7.637 -1.082 1.00 84.50 411 LEU A CA 1
ATOM 3127 C C . LEU A 1 411 ? 22.994 8.812 -0.851 1.00 84.50 411 LEU A C 1
ATOM 3129 O O . LEU A 1 411 ? 22.527 9.422 -1.810 1.00 84.50 411 LEU A O 1
ATOM 3133 N N . LEU A 1 412 ? 22.751 9.148 0.411 1.00 85.62 412 LEU A N 1
ATOM 3134 C CA . LEU A 1 412 ? 22.042 10.336 0.863 1.00 85.62 412 LEU A CA 1
ATOM 3135 C C . LEU A 1 412 ? 22.991 11.541 0.858 1.00 85.62 412 LEU A C 1
ATOM 3137 O O . LEU A 1 412 ? 23.990 11.579 1.572 1.00 85.62 412 LEU A O 1
ATOM 3141 N N . ARG A 1 413 ? 22.680 12.550 0.053 1.00 75.25 413 ARG 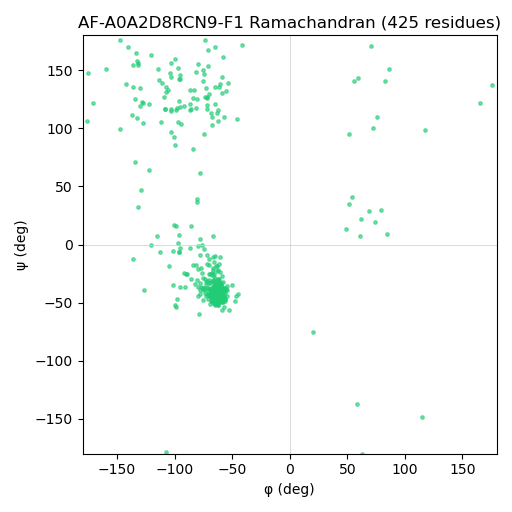A N 1
ATOM 3142 C CA . ARG A 1 413 ? 23.468 13.770 -0.108 1.00 75.25 413 ARG A CA 1
ATOM 3143 C C . ARG A 1 413 ? 22.767 14.945 0.555 1.00 75.25 413 ARG A C 1
ATOM 3145 O O . ARG A 1 413 ? 21.577 15.153 0.314 1.00 75.25 413 ARG A O 1
ATOM 3152 N N . HIS A 1 414 ? 23.492 15.703 1.367 1.00 66.56 414 HIS A N 1
ATOM 3153 C CA . HIS A 1 414 ? 22.960 16.882 2.049 1.00 66.56 414 HIS A CA 1
ATOM 3154 C C . HIS A 1 414 ? 22.711 18.043 1.060 1.00 66.56 414 HIS A C 1
ATOM 3156 O O . HIS A 1 414 ? 23.349 18.122 0.008 1.00 66.56 414 HIS A O 1
ATOM 3162 N N . ALA A 1 415 ? 21.777 18.943 1.385 1.00 51.47 415 ALA A N 1
ATOM 3163 C CA . ALA A 1 415 ? 21.471 20.137 0.599 1.00 51.47 415 ALA A CA 1
ATOM 3164 C C . ALA A 1 415 ? 22.086 21.385 1.256 1.00 51.47 415 ALA A C 1
ATOM 316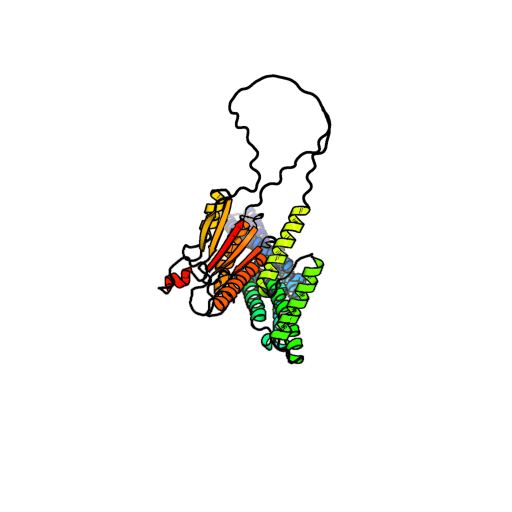6 O O . ALA A 1 415 ? 21.706 21.770 2.358 1.00 51.47 415 ALA A O 1
ATOM 3167 N N . GLU A 1 416 ? 23.049 22.023 0.589 1.00 43.78 416 GLU A N 1
ATOM 3168 C CA . GLU A 1 416 ? 23.713 23.225 1.104 1.00 43.78 416 GLU A CA 1
ATOM 3169 C C . GLU A 1 416 ? 22.736 24.413 1.215 1.00 43.78 416 GLU A C 1
ATOM 3171 O O . GLU A 1 416 ? 21.925 24.660 0.320 1.00 43.78 416 GLU A O 1
ATOM 3176 N N . ALA A 1 417 ? 22.792 25.146 2.331 1.00 36.06 417 ALA A N 1
ATOM 3177 C CA . ALA A 1 417 ? 21.850 26.223 2.618 1.00 36.06 417 ALA A CA 1
ATOM 3178 C C . ALA A 1 417 ? 22.101 27.448 1.720 1.00 36.06 417 ALA A C 1
ATOM 3180 O O . ALA A 1 417 ? 23.134 28.113 1.826 1.00 36.06 417 ALA A O 1
ATOM 3181 N N . ALA A 1 418 ? 21.127 27.788 0.871 1.00 33.31 418 ALA A N 1
ATOM 3182 C CA . ALA A 1 418 ? 21.199 28.971 0.021 1.00 33.31 418 ALA A CA 1
ATOM 3183 C C . ALA A 1 418 ? 21.262 30.257 0.868 1.00 33.31 418 ALA A C 1
ATOM 3185 O O . ALA A 1 418 ? 20.327 30.605 1.589 1.00 33.31 418 ALA A O 1
ATOM 3186 N N . THR A 1 419 ? 22.379 30.977 0.760 1.00 30.73 419 THR A N 1
ATOM 3187 C CA . THR A 1 419 ? 22.560 32.287 1.395 1.00 30.73 419 THR A CA 1
ATOM 3188 C C . THR A 1 419 ? 21.736 33.340 0.646 1.00 30.73 419 THR A C 1
ATOM 3190 O O . THR A 1 419 ? 21.935 33.489 -0.562 1.00 30.73 419 THR A O 1
ATOM 3193 N N . PRO A 1 420 ? 20.868 34.126 1.312 1.00 33.44 420 PRO A N 1
ATOM 3194 C CA . PRO A 1 420 ? 20.229 35.270 0.681 1.00 33.44 420 PRO A CA 1
ATOM 3195 C C . PRO A 1 420 ? 21.255 36.401 0.546 1.00 33.44 420 PRO A C 1
ATOM 3197 O O . PRO A 1 420 ? 21.479 37.182 1.473 1.00 33.44 420 PRO A O 1
ATOM 3200 N N . ALA A 1 421 ? 21.893 36.496 -0.618 1.00 40.31 421 ALA A N 1
ATOM 3201 C CA . ALA A 1 421 ? 22.625 37.698 -0.983 1.00 40.31 421 ALA A CA 1
ATOM 3202 C C . ALA A 1 421 ? 21.598 38.829 -1.200 1.00 40.31 421 ALA A C 1
ATOM 3204 O O . ALA A 1 421 ? 20.750 38.729 -2.085 1.00 40.31 421 ALA A O 1
ATOM 3205 N N . ALA A 1 422 ? 21.663 39.823 -0.303 1.00 40.44 422 ALA A N 1
ATOM 3206 C CA . ALA A 1 422 ? 20.791 40.990 -0.097 1.00 40.44 422 ALA A CA 1
ATOM 3207 C C . ALA A 1 422 ? 20.295 41.715 -1.367 1.00 40.44 422 ALA A C 1
ATOM 3209 O O . ALA A 1 422 ? 20.824 41.494 -2.438 1.00 40.44 422 ALA A O 1
ATOM 3210 N N . ALA A 1 423 ? 19.368 42.674 -1.251 1.00 34.62 423 ALA A N 1
ATOM 3211 C CA . ALA A 1 423 ? 19.167 43.700 -2.285 1.00 34.62 423 ALA A CA 1
ATOM 3212 C C . ALA A 1 423 ? 19.916 44.970 -1.861 1.00 34.62 423 ALA A C 1
ATOM 3214 O O . ALA A 1 423 ? 19.642 45.515 -0.792 1.00 34.62 423 ALA A O 1
ATOM 3215 N N . SER A 1 424 ? 20.913 45.410 -2.628 1.00 39.72 424 SER A N 1
ATOM 3216 C CA . SER A 1 424 ? 21.736 46.563 -2.238 1.00 39.72 424 SER A CA 1
ATOM 3217 C C . SER A 1 424 ? 21.044 47.887 -2.579 1.00 39.72 424 SER A C 1
ATOM 3219 O O . SER A 1 424 ? 20.316 47.964 -3.557 1.00 39.72 424 SER A O 1
ATOM 3221 N N . ALA A 1 425 ? 21.279 48.942 -1.788 1.00 45.81 425 ALA A N 1
ATOM 3222 C CA . ALA A 1 425 ? 21.201 50.338 -2.238 1.00 45.81 425 ALA A CA 1
ATOM 3223 C C . ALA A 1 425 ? 21.609 51.348 -1.146 1.00 45.81 425 ALA A C 1
ATOM 3225 O O . ALA A 1 425 ? 20.793 51.699 -0.298 1.00 45.81 425 ALA A O 1
ATOM 3226 N N . SER A 1 426 ? 22.804 51.934 -1.298 1.00 31.69 426 SER A N 1
ATOM 3227 C CA . SER A 1 426 ? 23.116 53.361 -1.076 1.00 31.69 426 SER A CA 1
ATOM 3228 C C . SER A 1 426 ? 24.120 53.708 0.034 1.00 31.69 426 SER A C 1
ATOM 3230 O O . SER A 1 426 ? 23.725 53.983 1.167 1.00 31.69 426 SER A O 1
ATOM 3232 N N . ARG A 1 427 ? 25.362 53.928 -0.429 1.00 36.00 427 ARG A N 1
ATOM 3233 C CA . ARG A 1 427 ? 26.528 54.597 0.195 1.00 36.00 427 ARG A CA 1
ATOM 3234 C C . ARG A 1 427 ? 27.539 53.672 0.866 1.00 36.00 427 ARG A C 1
ATOM 3236 O O . ARG A 1 427 ? 27.118 52.722 1.548 1.00 36.00 427 ARG A O 1
#

Secondary structure (DSSP, 8-state):
-THHHHHHHHHHHHHHHH-SSHHHHHHHHHHHHHHHHHHHHHHHHHHHHHHHHHHHHHHHHHTTHHHHTHHHHHHHHHHHHHHHHHHHHH----HHHHHHHHHHHHHHHHHHHHHHHTHHHHHHHHHHHHTTGGGT-HHHHHHHHHHHHHHHHHHHH-TT-HHHHHHHHHHHHHHHHHHHHHHHHHHHHHHTT--HHHHHHHHHHHHHHHHHHTT----GGG-HHHHHHHHHHHHHHHHHTT-----------------------------TTS--HHHHHHHHTTS-TTTEEEEEETTTEEEEEE------TT-----GGGHHHHHHHHHHHHTSTTPEEEEEEE--SSS-HHHHHHHHHHHHHHHHHHHHHHTT--GGGEEEEEEETSS-SS-TTSHHHHHHHS-EEEEEE--PPPP--------

Mean predicted aligned error: 19.12 Å

pLDDT: mean 73.94, std 16.17, range [24.78, 97.12]

Foldseek 3Di:
DLVVLQVQLVVLCVVLVVDPDPVSSVVSNVSSVVSNVVSVVLVVLCVVLVVLLVVLLVLLVVLVLCPVVVVLNVVLVVLVVVVVVCCVPPSDDDSVSSVVSSVSSNVSNLVSLCCVAQVVLVVLLVVCVVVVLCVFQVQLLVQLVVLSVVLVVCCVVPVVVSVSSNVSSVSSVVSSVVSVVRSVVRVVCVVVVHDPVNVVVVVVVVLVVVCVVLVFDDDCVVPPLRSVVSVLVSVVVVVVVPDDAAEDDDDDDDDDDDDDDDDDDDDPPPPPFQCDPVLQVVLQVLDDPQAWDWDADPPRKIKIKGLNFDADVLGLDGDPSCVSSLVSLLVSCVSRLQWAKEKEFFAAPPDDQVSQQVSRQSNSVNSQVSSCVVSVNPCSSYHTGGPGNVDQPADNPDPVSRSSRGIMMMMTHTDDDDDRNDNDDDD

Sequence (427 aa):
MAADDFSQAETKYVLAQKAQTSAERESLAIRGLTKLSTARQQAEGFAAAAPALIDQRMLAVKSGADTARKSEFLAAEEQLETMADAFSRTAKLSPGSVGLLIAKYKDMAVSSLKSSIVLAVEQALDKARRDGIDDYAPRTLRLAEEEMLLATTTLEADRTREGKARVHAENAMRHLAHARALAQQIQIWRKRDASLEDVMLYYEEGFERAGLAADVDLDWSKGLNSAVARFTQAFKVLQAAQVPSATAGAATTPGEVSHPASTTETPRVRGPGEITLERLTAVEALFSPTEADVLLLPGGNLLIRAHGFSFDDGSAILDSSNLNLLNKLIDAIEQFPDGRLLFSGHTDNQGKAERNRRLSLERAQAVANFVGREAGIPKERIQVEGQGEDTPLAANDSADAKRFNRRIEILLRHAEAATPAAASASR

Solvent-accessible surface area (backbone atoms only — not comparable to full-atom values): 22810 Å² total; per-residue (Å²): 66,24,57,47,20,40,52,49,17,51,52,25,46,60,48,24,78,67,42,92,44,70,68,58,21,50,56,27,42,52,61,11,49,56,27,40,51,54,18,47,54,40,52,52,53,48,64,69,46,46,60,60,40,50,50,26,47,52,46,12,51,74,35,39,14,58,69,81,36,37,70,66,40,49,56,48,50,54,50,50,51,53,48,52,52,43,38,73,67,30,24,70,74,56,71,65,57,56,52,50,52,33,47,49,29,42,53,44,14,53,53,26,42,45,55,71,47,44,45,65,47,52,57,50,50,57,48,37,59,76,70,48,30,59,85,63,19,45,75,42,40,47,54,16,53,53,24,39,49,50,16,50,50,36,45,71,74,39,66,85,44,50,68,60,20,41,51,26,26,51,50,11,47,52,29,42,55,49,14,50,54,48,20,53,52,51,50,53,39,63,75,66,73,57,51,74,62,58,56,47,52,57,51,50,55,52,49,47,59,53,19,68,75,67,79,41,88,67,56,67,94,64,34,70,69,44,39,53,50,45,52,55,51,51,51,51,51,59,61,61,72,71,66,89,77,44,73,60,60,47,74,65,89,88,83,88,85,84,86,82,86,81,89,76,94,68,85,74,76,75,66,98,68,73,84,45,73,67,60,50,53,60,40,46,71,64,43,53,90,70,36,33,50,70,44,85,42,90,93,65,23,40,35,38,40,33,43,53,68,68,54,60,88,98,44,47,57,83,51,81,86,35,48,65,60,44,49,41,50,25,62,43,46,61,77,43,81,76,40,35,34,33,20,38,6,26,19,39,76,81,80,52,65,69,60,25,22,51,48,10,22,46,33,13,44,44,50,46,58,46,35,31,60,76,61,65,47,57,64,93,35,50,46,66,41,41,52,5,39,82,72,58,85,45,69,78,83,44,75,65,35,27,44,66,16,35,26,34,31,38,36,35,32,66,66,82,81,85,75,84,53,54,69,41,70,69,83

Radius of gyration: 35.18 Å; Cα contacts (8 Å, |Δi|>4): 561; chains: 1; bounding box: 84×74×104 Å